Protein AF-R0E929-F1 (afdb_monomer)

Nearest PDB structures (foldseek):
  8bqe-assembly1_B  TM=8.540E-01  e=5.417E-11  Caulobacter vibrioides NA1000
  2z8z-assembly1_A  TM=3.387E-01  e=9.063E-05  Pseudomonas sp. MIS38
  2zj7-assembly1_A  TM=3.444E-01  e=6.397E-04  Pseudomonas sp. MIS38
  2zj6-assembly1_A  TM=3.268E-01  e=3.039E-04  Pseudomonas sp. MIS38
  6z7p-assembly1_A  TM=4.913E-01  e=5.196E-01  Caulobacter vibrioides CB15

pLDDT: mean 85.9, std 14.16, range [27.38, 98.88]

Radius of gyration: 40.06 Å; Cα contacts (8 Å, |Δi|>4): 1650; chains: 1; bounding box: 88×54×101 Å

Secondary structure (DSSP, 8-state):
--EEE--BS--EEEEESS--EEEEEBSS-EEEEEES--EEEEE-TT---TTGGG---EEEEEESS-EEE--SSS-EEEEEESS-EEEE-TT-EEEEEES--EEEE-TT--S-EEEEEES--EEEE-SSS-EEEEEES--EEEE-----GGG--EEESS--TTTT-EEE----SSS-EEEEEE---TT--S-TT-BS-SS----TTSEEEEEEEETTEEEEEEESSS-SB--TTSEEEEEET-----GGGB-TTSSS---TTEEE--SS--EEE--SS-EEE--SSS-EEE--SS--EEEEEES--EEE--BS--EEEEEES--EEE--BS--EEE-SS-GGGEEEEE-TTS-EEEEESSSS--EEEEES--EEE-SS-EEEGGGS--HHHHHHIIIIISS-TTSGGGHHHHHHHHHHHTTT--HHHHHHHHHHHHTTTHHHHHHHHHHHHSSPPPHHHHHHHH-TTSS-TT-TTSHHHHTS-HHHHHHHHHHIIIIISTTHHHHHHHHTTS-HHHHHHHHHHHHHSSPPPHHHHHHHHTTTHHHHHHHHSS-TTSHHHHHHHHHHHHHHHHHHT-SHHHHHHHHHHHHHTTT---SS--TT-GGGS-----------

Sequence (617 aa):
MTQIHGGPGPDTINGGDDADELWGGGGSDIIHGGAGNDALYADQPGVASPGEENTVNFLYGEAGNDFLVGGAGKDTLDGGAGDDTISGGSGDTLLGGDGNDWLMLATGSVGAVVDGGAGNDRIDMVAGANRYVGGAGADRFMLLSGGPLAQGIATIADFKGAEGDRLSFGSSSSTPQFFRGAVDNPNFSLKIGDVFSSSRDYGGDVRQVWTWASDNSLYVIVDTDGSRTLSDGDIVVKLEGVSAVTATDFADGTFSTTSFTTKIGTDGADNYVGSNSASYYGLAGDDLIHASDGGDRVHGGPGNDKIWGGGYDDDIYGGDGDDWIDGGGGQNTAHYFGNLANYIVTRNADGSLRVQDLKGTDGVDTLLNVQRLQFADQYVAVSYVQQPVTETAFKAILRASSEAPSQLATVMAISDAVTQGNLQIYINQQIVKAAGATTSVASLAYEFFTGKVPSEAGVDYLVSPTGPNANNLNSAYYQSFNLENRYINFAVNLGKFGEGKDAFAAKYGAMSLFDATREAYKAIFGAAPTDPKIHALIDTRADYFAVYGGDGASGIGTKAAMVGWLLAEAQKADLGVMVRSNDAWLTDLSDGSAPFAINILDPAKGYYKADFIYGGP

InterPro domains:
  IPR001343 RTX calcium-binding nonapeptide repeat [PF00353] (5-39)
  IPR001343 RTX calcium-binding nonapeptide repeat [PF00353] (60-92)
  IPR001343 RTX calcium-binding nonapeptide repeat [PF00353] (114-140)
  IPR001343 RTX calcium-binding nonapeptide repeat [PF00353] (299-333)
  IPR011049 Serralysin-like metalloprotease, C-terminal [G3DSA:2.150.10.10] (2-45)
  IPR011049 Serralysin-like metalloprotease, C-terminal [G3DSA:2.150.10.10] (46-114)
  IPR011049 Serralysin-like metalloprotease, C-terminal [G3DSA:2.150.10.10] (191-434)
  IPR011049 Serralysin-like metalloprotease, C-terminal [SSF51120] (3-109)
  IPR011049 Serralysin-like metalloprotease, C-terminal [SSF51120] (51-231)
  IPR011049 Serralysin-like metalloprotease, C-terminal [SSF51120] (246-360)
  IPR018511 Hemolysin-type calcium-binding conserved site [PS00330] (66-84)
  IPR050557 RTX toxin and mannuronan C5-epimerase [PTHR38340] (3-102)

Foldseek 3Di:
DEEEEAEAEEEEEEQEQEAYEYELDAYAYEYEDYHYAYEEEPHDPPDPDPPRQAHEYEAELAHEAYEYEQPHHAYEHANHAEAYEYEYAANHEAHQHHYAYEYEYDEPHENYEYANHAEAYEYADYAAHYEYEDHAAQYEYEYAWFAACVRPGYEYEHQDCPRRYAYAHDPPDPQFEDEDEAQPDPPDDPDFFAARHPAWADAQSHWYWHWYDDDQKIKTKTPNRRPSTDHRGIHIYIYHNDPGDDPSRHDPPSGPPPDPAEAEADQEEEEEAEDEAHEYANAHYAYEEHYEQYAHEYANIHYAYEYELYHEEYEYEDIFDAYEYENHYYAYEYEEEADPVQWDWAADPVRWIWIAGNPGRNGIYTYHPHQWYHYNVDIDGPLLHDDPLLQLLCCLQQVDGCPDPVNVVLSVQLSVCVVVVDHQPVNLVSSLLVSLQAQLLQQLLCCLLVVFGAASLSSLQARHCPRPHCCHSPHPVNPVPDSLRSLLLSLLCCCCPHPRPVVLCVPQVPPALLVLLQVLCCQFFVDGDDSVVSCVLPVVCLVVLCVQLVQGSNDRSSSSSSSSNSSSVCSVVVHGQSSQLVSQQSSVSSNPPHGGGHRSCPVVSVSGDRGDDPDDD

Organism: NCBI:txid1292034

Solvent-accessible surface area (backbone atoms only — not comparable to full-atom values): 30489 Å² total; per-residue (Å²): 104,51,80,45,73,47,52,82,45,67,36,81,48,74,58,40,73,44,35,23,38,40,33,29,33,43,59,40,24,38,39,36,29,33,34,31,48,22,39,41,24,40,36,58,84,94,55,88,62,91,81,38,72,79,23,48,30,40,40,33,30,43,35,32,46,20,36,40,36,43,55,61,24,45,22,38,40,35,31,34,35,36,50,22,38,40,42,36,33,39,44,16,37,41,37,30,31,41,29,49,20,40,40,37,50,44,87,76,28,39,54,21,39,38,35,32,33,38,34,48,22,38,35,43,49,46,32,12,37,25,42,36,34,51,69,45,46,40,22,37,44,34,39,68,54,34,35,51,62,90,54,32,55,19,31,35,61,64,76,41,52,90,62,46,20,21,40,34,52,65,62,88,53,98,50,45,37,43,82,68,48,66,55,69,26,89,81,54,74,92,43,81,68,34,46,44,50,81,75,68,74,80,56,62,69,32,29,44,31,34,30,49,76,56,94,68,20,26,32,44,34,32,40,69,79,31,74,60,40,45,50,48,65,21,33,54,38,38,32,40,76,33,88,78,84,56,82,78,34,37,36,90,67,43,44,68,80,79,57,101,39,58,48,74,52,44,78,45,64,40,80,47,78,52,91,49,55,30,39,38,36,32,48,23,35,50,24,38,38,34,46,18,80,21,55,24,38,37,33,34,24,43,25,50,24,38,38,34,34,34,19,38,46,21,44,35,32,51,42,26,26,48,23,37,39,30,24,44,48,59,67,8,32,38,51,44,86,54,45,60,91,44,48,48,78,46,72,46,96,90,68,31,37,34,42,30,50,74,76,75,54,42,33,50,26,39,39,33,56,51,43,31,40,37,31,65,76,51,75,44,57,48,86,72,71,77,63,86,73,53,45,50,23,29,38,53,50,57,42,36,58,64,82,39,80,93,32,49,70,54,54,50,60,36,52,68,42,47,77,71,76,46,65,70,72,49,45,43,50,44,54,48,57,60,17,54,68,30,43,46,41,54,33,54,41,30,31,72,36,64,58,19,29,48,40,65,73,48,46,38,37,47,26,12,67,89,32,93,32,80,76,8,43,64,16,77,74,39,70,81,47,53,62,47,57,49,21,19,53,51,22,24,45,32,32,55,74,37,91,11,19,66,62,37,42,72,70,45,47,88,40,52,63,69,57,39,48,41,54,47,42,22,65,40,43,65,51,73,69,53,69,70,57,52,48,75,66,38,72,92,35,46,68,60,23,16,63,75,22,71,53,43,74,70,22,59,18,13,52,20,18,48,47,12,39,52,53,30,53,26,56,76,66,74,39,21,26,48,45,47,8,47,49,46,43,44,49,48,20,30,81,63,72,50,84,59,58,42,41,45,76,40,65,94,68,72,24,45,32,88,55,85,79,77,88,72,136

Mean predicted aligned error: 16.9 Å

Structure (mmCIF, N/CA/C/O backbone):
data_AF-R0E929-F1
#
_entry.id   AF-R0E929-F1
#
loop_
_atom_site.group_PDB
_atom_site.id
_atom_site.type_symbol
_atom_site.label_atom_id
_atom_site.label_alt_id
_atom_site.label_comp_id
_atom_site.label_asym_id
_atom_site.label_entity_id
_atom_site.label_seq_id
_atom_site.pdbx_PDB_ins_code
_atom_site.Cartn_x
_atom_site.Cartn_y
_atom_site.Cartn_z
_atom_site.occupancy
_atom_site.B_iso_or_equiv
_atom_site.auth_seq_id
_atom_site.auth_comp_id
_atom_site.auth_asym_id
_atom_site.auth_atom_id
_atom_site.pdbx_PDB_model_num
ATOM 1 N N . MET A 1 1 ? -47.518 -0.509 26.462 1.00 69.88 1 MET A N 1
ATOM 2 C CA . MET A 1 1 ? -47.247 0.274 25.240 1.00 69.88 1 MET A CA 1
ATOM 3 C C . MET A 1 1 ? -48.122 1.490 25.209 1.00 69.88 1 MET A C 1
ATOM 5 O O . MET A 1 1 ? -49.152 1.544 24.533 1.00 69.88 1 MET A O 1
ATOM 9 N N . THR A 1 2 ? -47.661 2.453 25.985 1.00 87.75 2 THR A N 1
ATOM 10 C CA . THR A 1 2 ? -48.101 3.834 26.010 1.00 87.75 2 THR A CA 1
ATOM 11 C C . THR A 1 2 ? -47.053 4.659 25.270 1.00 87.75 2 THR A C 1
ATOM 13 O O . THR A 1 2 ? -45.859 4.429 25.416 1.00 87.75 2 THR A O 1
ATOM 16 N N . GLN A 1 3 ? -47.500 5.604 24.446 1.00 92.44 3 GLN A N 1
ATOM 17 C CA . GLN A 1 3 ? -46.631 6.623 23.858 1.00 92.44 3 GLN A CA 1
ATOM 18 C C . GLN A 1 3 ? -46.877 7.936 24.594 1.00 92.44 3 GLN A C 1
ATOM 20 O O . GLN A 1 3 ? -48.024 8.397 24.651 1.00 92.44 3 GLN A O 1
ATOM 25 N N . ILE A 1 4 ? -45.823 8.529 25.151 1.00 93.25 4 ILE A N 1
ATOM 26 C CA . ILE A 1 4 ? -45.890 9.804 25.869 1.00 93.25 4 ILE A CA 1
ATOM 27 C C . ILE A 1 4 ? -44.890 10.772 25.246 1.00 93.25 4 ILE A C 1
ATOM 29 O O . ILE A 1 4 ? -43.717 10.456 25.080 1.00 93.25 4 ILE A O 1
ATOM 33 N N . HIS A 1 5 ? -45.367 11.969 24.909 1.00 92.56 5 HIS A N 1
ATOM 34 C CA . HIS A 1 5 ? -44.532 13.046 24.394 1.00 92.56 5 HIS A CA 1
ATOM 35 C C . HIS A 1 5 ? -44.637 14.260 25.308 1.00 92.56 5 HIS A C 1
ATOM 37 O O . HIS A 1 5 ? -45.745 14.751 25.557 1.00 92.56 5 HIS A O 1
ATOM 43 N N . GLY A 1 6 ? -43.489 14.746 25.759 1.00 89.25 6 GLY A N 1
ATOM 44 C CA . GLY A 1 6 ? -43.329 16.077 26.305 1.00 89.25 6 GLY A CA 1
ATOM 45 C C . GLY A 1 6 ? -43.450 17.147 25.222 1.00 89.25 6 GLY A C 1
ATOM 46 O O . GLY A 1 6 ? -43.673 16.885 24.030 1.00 89.25 6 GLY A O 1
ATOM 47 N N . GLY A 1 7 ? -43.431 18.386 25.682 1.00 86.19 7 GLY A N 1
ATOM 48 C CA . GLY A 1 7 ? -43.573 19.577 24.873 1.00 86.19 7 GLY A CA 1
ATOM 49 C C . GLY A 1 7 ? -42.250 20.330 24.745 1.00 86.19 7 GLY A C 1
ATOM 50 O O . GLY A 1 7 ? -41.172 19.766 24.854 1.00 86.19 7 GLY A O 1
ATOM 51 N N . PRO A 1 8 ? -42.317 21.629 24.427 1.00 87.00 8 PRO A N 1
ATOM 52 C CA . PRO A 1 8 ? -41.181 22.516 24.610 1.00 87.00 8 PRO A CA 1
ATOM 53 C C . PRO A 1 8 ? -41.028 22.917 26.088 1.00 87.00 8 PRO A C 1
ATOM 55 O O . PRO A 1 8 ? -42.005 23.299 26.738 1.00 87.00 8 PRO A O 1
ATOM 58 N N . GLY A 1 9 ? -39.784 23.011 26.544 1.00 88.88 9 GLY A N 1
ATOM 59 C CA . GLY A 1 9 ? -39.395 23.334 27.914 1.00 88.88 9 GLY A CA 1
ATOM 60 C C . GLY A 1 9 ? -39.135 22.086 28.771 1.00 88.88 9 GLY A C 1
ATOM 61 O O . GLY A 1 9 ? -39.343 20.985 28.301 1.00 88.88 9 GLY A O 1
ATOM 62 N N . PRO A 1 10 ? -38.679 22.261 30.026 1.00 94.00 10 PRO A N 1
ATOM 63 C CA . PRO A 1 10 ? -38.409 21.149 30.940 1.00 94.00 10 PRO A CA 1
ATOM 64 C C . PRO A 1 10 ? -39.670 20.359 31.304 1.00 94.00 10 PRO A C 1
ATOM 66 O O . PRO A 1 10 ? -40.588 20.918 31.918 1.00 94.00 10 PRO A O 1
ATOM 69 N N . ASP A 1 11 ? -39.669 19.066 31.013 1.00 95.69 11 ASP A N 1
ATOM 70 C CA . ASP A 1 11 ? -40.749 18.134 31.306 1.00 95.69 11 ASP A CA 1
ATOM 71 C C . ASP A 1 11 ? -40.348 17.064 32.337 1.00 95.69 11 ASP A C 1
ATOM 73 O O . ASP A 1 11 ? -39.179 16.791 32.612 1.00 95.69 11 ASP A O 1
ATOM 77 N N . THR A 1 12 ? -41.353 16.463 32.979 1.00 97.56 12 THR A N 1
ATOM 78 C CA . THR A 1 12 ? -41.179 15.277 33.830 1.00 97.56 12 THR A CA 1
ATOM 79 C C . THR A 1 12 ? -42.168 14.211 33.390 1.00 97.56 12 THR A C 1
ATOM 81 O O . THR A 1 12 ? -43.382 14.411 33.489 1.00 97.56 12 THR A O 1
ATOM 84 N N . ILE A 1 13 ? -41.647 13.089 32.905 1.00 97.25 13 ILE A N 1
ATOM 85 C CA . ILE A 1 13 ? -42.401 12.007 32.274 1.00 97.25 13 ILE A CA 1
ATOM 86 C C . ILE A 1 13 ? -42.198 10.720 33.082 1.00 97.25 13 ILE A C 1
ATOM 88 O O . ILE A 1 13 ? -41.102 10.455 33.568 1.00 97.25 13 ILE A O 1
ATOM 92 N N . ASN A 1 14 ? -43.264 9.935 33.246 1.00 97.12 14 ASN A N 1
ATOM 93 C CA . ASN A 1 14 ? -43.234 8.622 33.890 1.00 97.12 14 ASN A CA 1
ATOM 94 C C . ASN A 1 14 ? -44.075 7.642 33.051 1.00 97.12 14 ASN A C 1
ATOM 96 O O . ASN A 1 14 ? -45.239 7.959 32.779 1.00 97.12 14 ASN A O 1
ATOM 100 N N . GLY A 1 15 ? -43.477 6.529 32.616 1.00 95.75 15 GLY A N 1
ATOM 101 C CA . GLY A 1 15 ? -44.118 5.484 31.808 1.00 95.75 15 GLY A CA 1
ATOM 102 C C . GLY A 1 15 ? -45.042 4.597 32.639 1.00 95.75 15 GLY A C 1
ATOM 103 O O . GLY A 1 15 ? -46.253 4.558 32.407 1.00 95.75 15 GLY A O 1
ATOM 104 N N . GLY A 1 16 ? -44.514 4.012 33.713 1.00 95.94 16 GLY A N 1
ATOM 105 C CA . GLY A 1 16 ? -45.277 3.186 34.645 1.00 95.94 16 GLY A CA 1
ATOM 106 C C . GLY A 1 16 ? -44.776 1.748 34.644 1.00 95.94 16 GLY A C 1
ATOM 107 O O . GLY A 1 16 ? -43.584 1.536 34.766 1.00 95.94 16 GLY A O 1
ATOM 108 N N . ASP A 1 17 ? -45.678 0.762 34.597 1.00 95.62 17 ASP A N 1
ATOM 109 C CA . ASP A 1 17 ? -45.311 -0.668 34.673 1.00 95.62 17 ASP A CA 1
ATOM 110 C C . ASP A 1 17 ? -45.341 -1.391 33.304 1.00 95.62 17 ASP A C 1
ATOM 112 O O . ASP A 1 17 ? -45.130 -2.607 33.231 1.00 95.62 17 ASP A O 1
ATOM 116 N N . ASP A 1 18 ? -45.716 -0.688 32.234 1.00 95.88 18 ASP A N 1
ATOM 117 C CA . ASP A 1 18 ? -45.863 -1.251 30.894 1.00 95.88 18 ASP A CA 1
ATOM 118 C C . ASP A 1 18 ? -44.657 -0.868 30.027 1.00 95.88 18 ASP A C 1
ATOM 120 O O . ASP A 1 18 ? -44.130 0.216 30.165 1.00 95.88 18 ASP A O 1
ATOM 124 N N . ALA A 1 19 ? -44.311 -1.697 29.036 1.00 97.62 19 ALA A N 1
ATOM 125 C CA . ALA A 1 19 ? -43.325 -1.324 28.014 1.00 97.62 19 ALA A CA 1
ATOM 126 C C . ALA A 1 19 ? -43.791 -0.092 27.216 1.00 97.62 19 ALA A C 1
ATOM 128 O O . ALA A 1 19 ? -44.767 -0.213 26.461 1.00 97.62 19 ALA A O 1
ATOM 129 N N . ASP A 1 20 ? -43.115 1.040 27.351 1.00 97.69 20 ASP A N 1
ATOM 130 C CA . ASP A 1 20 ? -43.532 2.369 26.914 1.00 97.69 20 ASP A CA 1
ATOM 131 C C . ASP A 1 20 ? -42.527 3.049 25.974 1.00 97.69 20 ASP A C 1
ATOM 133 O O . ASP A 1 20 ? -41.398 2.616 25.774 1.00 97.69 20 ASP A O 1
ATOM 137 N N . GLU A 1 21 ? -42.970 4.121 25.324 1.00 97.25 21 GLU A N 1
ATOM 138 C CA . GLU A 1 21 ? -42.141 4.941 24.443 1.00 97.25 21 GLU A CA 1
ATOM 139 C C . GLU A 1 21 ? -42.304 6.412 24.843 1.00 97.25 21 GLU A C 1
ATOM 141 O O . GLU A 1 21 ? -43.391 6.994 24.722 1.00 97.25 21 GLU A O 1
ATOM 146 N N . LEU A 1 22 ? -41.228 7.001 25.358 1.00 97.00 22 LEU A N 1
ATOM 147 C CA . LEU A 1 22 ? -41.219 8.273 26.071 1.00 97.00 22 LEU A CA 1
ATOM 148 C C . LEU A 1 22 ? -40.290 9.270 25.375 1.00 97.00 22 LEU A C 1
ATOM 150 O O . LEU A 1 22 ? -39.124 8.981 25.115 1.00 97.00 22 LEU A O 1
ATOM 154 N N . TRP A 1 23 ? -40.808 10.465 25.107 1.00 95.25 23 TRP A N 1
ATOM 155 C CA . TRP A 1 23 ? -40.099 11.530 24.400 1.00 95.25 23 TRP A CA 1
ATOM 156 C C . TRP A 1 23 ? -40.076 12.797 25.250 1.00 95.25 23 TRP A C 1
ATOM 158 O O . TRP A 1 23 ? -41.152 13.331 25.505 1.00 95.25 23 TRP A O 1
ATOM 168 N N . GLY A 1 24 ? -38.903 13.290 25.649 1.00 93.19 24 GLY A N 1
ATOM 169 C CA . GLY A 1 24 ? -38.747 14.522 26.436 1.00 93.19 24 GLY A CA 1
ATOM 170 C C . GLY A 1 24 ? -39.216 15.752 25.667 1.00 93.19 24 GLY A C 1
ATOM 171 O O . GLY A 1 24 ? -40.139 16.437 26.093 1.00 93.19 24 GLY A O 1
ATOM 172 N N . GLY A 1 25 ? -38.722 15.920 24.441 1.00 90.31 25 GLY A N 1
ATOM 173 C CA . GLY A 1 25 ? -39.155 16.993 23.555 1.00 90.31 25 GLY A CA 1
ATOM 174 C C . GLY A 1 25 ? -38.010 17.945 23.276 1.00 90.31 25 GLY A C 1
ATOM 175 O O . GLY A 1 25 ? -37.114 17.587 22.524 1.00 90.31 25 GLY A O 1
ATOM 176 N N . GLY A 1 26 ? -38.091 19.178 23.762 1.00 88.94 26 GLY A N 1
ATOM 177 C CA . GLY A 1 26 ? -36.943 20.084 23.751 1.00 88.94 26 GLY A CA 1
ATOM 178 C C . GLY A 1 26 ? -36.902 20.832 25.065 1.00 88.94 26 GLY A C 1
ATOM 179 O O . GLY A 1 26 ? -37.949 21.273 25.530 1.00 88.94 26 GLY A O 1
ATOM 180 N N . GLY A 1 27 ? -35.730 21.031 25.651 1.00 90.94 27 GLY A N 1
ATOM 181 C CA . GLY A 1 27 ? -35.617 21.418 27.051 1.00 90.94 27 GLY A CA 1
ATOM 182 C C . GLY A 1 27 ? -34.746 20.448 27.837 1.00 90.94 27 GLY A C 1
ATOM 183 O O . GLY A 1 27 ? -33.956 19.705 27.281 1.00 90.94 27 GLY A O 1
ATOM 184 N N . SER A 1 28 ? -34.797 20.558 29.161 1.00 94.94 28 SER A N 1
ATOM 185 C CA . SER A 1 28 ? -34.020 19.716 30.075 1.00 94.94 28 SER A CA 1
ATOM 186 C C . SER A 1 28 ? -34.994 18.875 30.871 1.00 94.94 28 SER A C 1
ATOM 188 O O . SER A 1 28 ? -35.644 19.391 31.782 1.00 94.94 28 SER A O 1
ATOM 190 N N . ASP A 1 29 ? -35.113 17.618 30.485 1.00 96.25 29 ASP A N 1
ATOM 191 C CA . ASP A 1 29 ? -36.215 16.750 30.858 1.00 96.25 29 ASP A CA 1
ATOM 192 C C . ASP A 1 29 ? -35.795 15.706 31.891 1.00 96.25 29 ASP A C 1
ATOM 194 O O . ASP A 1 29 ? -34.622 15.362 32.039 1.00 96.25 29 ASP A O 1
ATOM 198 N N . ILE A 1 30 ? -36.778 15.200 32.633 1.00 98.25 30 ILE A N 1
ATOM 199 C CA . ILE A 1 30 ? -36.630 14.050 33.526 1.00 98.25 30 ILE A CA 1
ATOM 200 C C . ILE A 1 30 ? -37.599 12.973 33.049 1.00 98.25 30 ILE A C 1
ATOM 202 O O . ILE A 1 30 ? -38.813 13.174 33.079 1.00 98.25 30 ILE A O 1
ATOM 206 N N . ILE A 1 31 ? -37.082 11.828 32.623 1.00 98.38 31 ILE A N 1
ATOM 207 C CA . ILE A 1 31 ? -37.871 10.740 32.049 1.00 98.38 31 ILE A CA 1
ATOM 208 C C . ILE A 1 31 ? -37.621 9.475 32.866 1.00 98.38 31 ILE A C 1
ATOM 210 O O . ILE A 1 31 ? -36.481 9.046 33.000 1.00 98.38 31 ILE A O 1
ATOM 214 N N . HIS A 1 32 ? -38.692 8.892 33.399 1.00 98.56 32 HIS A N 1
ATOM 215 C CA . HIS A 1 32 ? -38.688 7.599 34.081 1.00 98.56 32 HIS A CA 1
ATOM 216 C C . HIS A 1 32 ? -39.464 6.584 33.236 1.00 98.56 32 HIS A C 1
ATOM 218 O O . HIS A 1 32 ? -40.648 6.816 32.979 1.00 98.56 32 HIS A O 1
ATOM 224 N N . GLY A 1 33 ? -38.821 5.493 32.821 1.00 97.88 33 GLY A N 1
ATOM 225 C CA . GLY A 1 33 ? -39.459 4.349 32.166 1.00 97.88 33 GLY A CA 1
ATOM 226 C C . GLY A 1 33 ? -40.381 3.638 33.145 1.00 97.88 33 GLY A C 1
ATOM 227 O O . GLY A 1 33 ? -41.606 3.772 33.071 1.00 97.88 33 GLY A O 1
ATOM 228 N N . GLY A 1 34 ? -39.772 3.077 34.188 1.00 97.94 34 GLY A N 1
ATOM 229 C CA . GLY A 1 34 ? -40.464 2.368 35.251 1.00 97.94 34 GLY A CA 1
ATOM 230 C C . GLY A 1 34 ? -40.218 0.871 35.126 1.00 97.94 34 GLY A C 1
ATOM 231 O O . GLY A 1 34 ? -39.086 0.447 34.945 1.00 97.94 34 GLY A O 1
ATOM 232 N N . ALA A 1 35 ? -41.245 0.044 35.300 1.00 97.00 35 ALA A N 1
ATOM 233 C CA . ALA A 1 35 ? -41.121 -1.368 34.957 1.00 97.00 35 ALA A CA 1
ATOM 234 C C . ALA A 1 35 ? -41.551 -1.591 33.503 1.00 97.00 35 ALA A C 1
ATOM 236 O O . ALA A 1 35 ? -42.541 -1.022 33.064 1.00 97.00 35 ALA A O 1
ATOM 237 N N . GLY A 1 36 ? -40.900 -2.514 32.802 1.00 97.50 36 GLY A N 1
ATOM 238 C CA . GLY A 1 36 ? -41.188 -2.774 31.393 1.00 97.50 36 GLY A CA 1
ATOM 239 C C . GLY A 1 36 ? -39.950 -2.550 30.540 1.00 97.50 36 GLY A C 1
ATOM 240 O O . GLY A 1 36 ? -38.925 -2.143 31.040 1.00 97.50 36 GLY A O 1
ATOM 241 N N . ASN A 1 37 ? -40.030 -2.905 29.259 1.00 98.38 37 ASN A N 1
ATOM 242 C CA . ASN A 1 37 ? -38.942 -2.638 28.321 1.00 98.38 37 ASN A CA 1
ATOM 243 C C . ASN A 1 37 ? -39.290 -1.361 27.562 1.00 98.38 37 ASN A C 1
ATOM 245 O O . ASN A 1 37 ? -40.129 -1.401 26.650 1.00 98.38 37 ASN A O 1
ATOM 249 N N . ASP A 1 38 ? -38.666 -0.264 27.943 1.00 98.56 38 ASP A N 1
ATOM 250 C CA . ASP A 1 38 ? -39.038 1.080 27.552 1.00 98.56 38 ASP A CA 1
ATOM 251 C C . ASP A 1 38 ? -38.078 1.663 26.515 1.00 98.56 38 ASP A C 1
ATOM 253 O O . ASP A 1 38 ? -36.925 1.263 26.371 1.00 98.56 38 ASP A O 1
ATOM 257 N N . ALA A 1 39 ? -38.563 2.635 25.749 1.00 98.00 39 ALA A N 1
ATOM 258 C CA . ALA A 1 39 ? -37.751 3.416 24.828 1.00 98.00 39 ALA A CA 1
ATOM 259 C C . ALA A 1 39 ? -37.817 4.893 25.223 1.00 98.00 39 ALA A C 1
ATOM 261 O O . ALA A 1 39 ? -38.849 5.544 25.054 1.00 98.00 39 ALA A O 1
ATOM 262 N N . LEU A 1 40 ? -36.719 5.416 25.761 1.00 98.12 40 LEU A N 1
ATOM 263 C CA . LEU A 1 40 ? -36.591 6.766 26.290 1.00 98.12 40 LEU A CA 1
ATOM 264 C C . LEU A 1 40 ? -35.717 7.611 25.369 1.00 98.12 40 LEU A C 1
ATOM 266 O O . LEU A 1 40 ? -34.567 7.284 25.073 1.00 98.12 40 LEU A O 1
ATOM 270 N N . TYR A 1 41 ? -36.250 8.755 24.973 1.00 96.06 41 TYR A N 1
ATOM 271 C CA . TYR A 1 41 ? -35.561 9.711 24.126 1.00 96.06 41 TYR A CA 1
ATOM 272 C C . TYR A 1 41 ? -35.651 11.088 24.764 1.00 96.06 41 TYR A C 1
ATOM 274 O O . TYR A 1 41 ? -36.753 11.601 24.958 1.00 96.06 41 TYR A O 1
ATOM 282 N N . ALA A 1 42 ? -34.506 11.698 25.066 1.00 93.19 42 ALA A N 1
ATOM 283 C CA . ALA A 1 42 ? -34.465 13.079 25.538 1.00 93.19 42 ALA A CA 1
ATOM 284 C C . ALA A 1 42 ? -35.080 14.024 24.491 1.00 93.19 42 ALA A C 1
ATOM 286 O O . ALA A 1 42 ? -36.014 14.764 24.777 1.00 93.19 42 ALA A O 1
ATOM 287 N N . ASP A 1 43 ? -34.650 13.875 23.234 1.00 84.62 43 ASP A N 1
ATOM 288 C CA . ASP A 1 43 ? -35.064 14.722 22.117 1.00 84.62 43 ASP A CA 1
ATOM 289 C C . ASP A 1 43 ? -35.800 13.937 21.018 1.00 84.62 43 ASP A C 1
ATOM 291 O O . ASP A 1 43 ? -35.717 12.711 20.905 1.00 84.62 43 ASP A O 1
ATOM 295 N N . GLN A 1 44 ? -36.481 14.652 20.116 1.00 73.81 44 GLN A N 1
ATOM 296 C CA . GLN A 1 44 ? -37.062 14.030 18.921 1.00 73.81 44 GLN A CA 1
ATOM 297 C C . GLN A 1 44 ? -35.974 13.528 17.945 1.00 73.81 44 GLN A C 1
ATOM 299 O O . GLN A 1 44 ? -35.082 14.292 17.564 1.00 73.81 44 GLN A O 1
ATOM 304 N N . PRO A 1 45 ? -36.056 12.292 17.410 1.00 64.12 45 PRO A N 1
ATOM 305 C CA . PRO A 1 45 ? -35.026 11.732 16.549 1.00 64.12 45 PRO A CA 1
ATOM 306 C C . PRO A 1 45 ? -35.059 12.426 15.200 1.00 64.12 45 PRO A C 1
ATOM 308 O O . PRO A 1 45 ? -36.117 12.621 14.598 1.00 64.12 45 PRO A O 1
ATOM 311 N N . GLY A 1 46 ? -33.879 12.730 14.667 1.00 57.12 46 GLY A N 1
ATOM 312 C CA . GLY A 1 46 ? -33.751 13.266 13.313 1.00 57.12 46 GLY A CA 1
ATOM 313 C C . GLY A 1 46 ? -34.245 14.705 13.154 1.00 57.12 46 GLY A C 1
ATOM 314 O O . GLY A 1 46 ? -34.238 15.223 12.035 1.00 57.12 46 GLY A O 1
ATOM 315 N N . VAL A 1 47 ? -34.623 15.373 14.245 1.00 55.94 47 VAL A N 1
ATOM 316 C CA . VAL A 1 47 ? -34.856 16.813 14.270 1.00 55.94 47 VAL A CA 1
ATOM 317 C C . VAL A 1 47 ? -33.602 17.434 14.868 1.00 55.94 47 VAL A C 1
ATOM 319 O O . VAL A 1 47 ? -33.381 17.380 16.069 1.00 55.94 47 VAL A O 1
ATOM 322 N N . ALA A 1 48 ? -32.726 17.978 14.021 1.00 56.03 48 ALA A N 1
ATOM 323 C CA . ALA A 1 48 ? -31.659 18.829 14.530 1.00 56.03 48 ALA A CA 1
ATOM 324 C C . ALA A 1 48 ? -32.337 20.034 15.187 1.00 56.03 48 ALA A C 1
ATOM 326 O O . ALA A 1 48 ? -32.910 20.867 14.479 1.00 56.03 48 ALA A O 1
ATOM 327 N N . SER A 1 49 ? -32.303 20.089 16.514 1.00 62.75 49 SER A N 1
ATOM 328 C CA . SER A 1 49 ? -32.833 21.189 17.314 1.00 62.75 49 SER A CA 1
ATOM 329 C C . SER A 1 49 ? -31.668 22.108 17.698 1.00 62.75 49 SER A C 1
ATOM 331 O O . SER A 1 49 ? -31.067 21.952 18.759 1.00 62.75 49 SER A O 1
ATOM 333 N N . PRO A 1 50 ? -31.246 23.037 16.813 1.00 62.75 50 PRO A N 1
ATOM 334 C CA . PRO A 1 50 ? -30.201 23.994 17.148 1.00 62.75 50 PRO A CA 1
ATOM 335 C C . PRO A 1 50 ? -30.614 24.795 18.385 1.00 62.75 50 PRO A C 1
ATOM 337 O O . PRO A 1 50 ? -31.633 25.485 18.367 1.00 62.75 50 PRO A O 1
ATOM 340 N N . GLY A 1 51 ? -29.799 24.718 19.436 1.00 69.62 51 GLY A N 1
ATOM 341 C CA . GLY A 1 51 ? -30.063 25.354 20.728 1.00 69.62 51 GLY A CA 1
ATOM 342 C C . GLY A 1 51 ? -30.088 24.392 21.914 1.00 69.62 51 GLY A C 1
ATOM 343 O O . GLY A 1 51 ? -29.895 24.861 23.034 1.00 69.62 51 GLY A O 1
ATOM 344 N N . GLU A 1 52 ? -30.222 23.084 21.676 1.00 80.44 52 GLU A N 1
ATOM 345 C CA . GLU A 1 52 ? -30.260 22.075 22.748 1.00 80.44 52 GLU A CA 1
ATOM 346 C C . GLU A 1 52 ? -28.854 21.683 23.258 1.00 80.44 52 GLU A C 1
ATOM 348 O O . GLU A 1 52 ? -28.708 20.957 24.217 1.00 80.44 52 GLU A O 1
ATOM 353 N N . GLU A 1 53 ? -27.763 22.240 22.720 1.00 83.25 53 GLU A N 1
ATOM 354 C CA . GLU A 1 53 ? -26.380 21.941 23.164 1.00 83.25 53 GLU A CA 1
ATOM 355 C C . GLU A 1 53 ? -26.097 22.248 24.656 1.00 83.25 53 GLU A C 1
ATOM 357 O O . GLU A 1 53 ? -25.040 21.890 25.175 1.00 83.25 53 GLU A O 1
ATOM 362 N N . ASN A 1 54 ? -26.998 22.972 25.332 1.00 87.31 54 ASN A N 1
ATOM 363 C CA . ASN A 1 54 ? -26.887 23.340 26.748 1.00 87.31 54 ASN A CA 1
ATOM 364 C C . ASN A 1 54 ? -27.953 22.679 27.634 1.00 87.31 54 ASN A C 1
ATOM 366 O O . ASN A 1 54 ? -28.097 23.084 28.792 1.00 87.31 54 ASN A O 1
ATOM 370 N N . THR A 1 55 ? -28.731 21.737 27.107 1.00 91.38 55 THR A N 1
ATOM 371 C CA . THR A 1 55 ? -29.689 20.978 27.908 1.00 91.38 55 THR A CA 1
ATOM 372 C C . THR A 1 55 ? -28.980 19.940 28.765 1.00 91.38 55 THR A C 1
ATOM 374 O O . THR A 1 55 ? -27.809 19.604 28.562 1.00 91.38 55 THR A O 1
ATOM 377 N N . VAL A 1 56 ? -29.692 19.517 29.805 1.00 95.62 56 VAL A N 1
ATOM 378 C CA . VAL A 1 56 ? -29.278 18.457 30.716 1.00 95.62 56 VAL A CA 1
ATOM 379 C C . VAL A 1 56 ? -30.506 17.603 30.982 1.00 95.62 56 VAL A C 1
ATOM 381 O O . VAL A 1 56 ? -31.384 18.009 31.746 1.00 95.62 56 VAL A O 1
ATOM 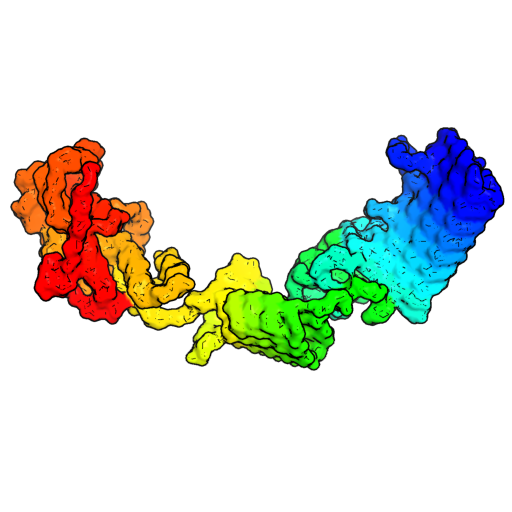384 N N . ASN A 1 57 ? -30.566 16.445 30.346 1.00 96.75 57 ASN A N 1
ATOM 385 C CA . ASN A 1 57 ? -31.645 15.486 30.502 1.00 96.75 57 ASN A CA 1
ATOM 386 C C . ASN A 1 57 ? -31.249 14.379 31.483 1.00 96.75 57 ASN A C 1
ATOM 388 O O . ASN A 1 57 ? -30.082 13.998 31.581 1.00 96.75 57 ASN A O 1
ATOM 392 N N . PHE A 1 58 ? -32.234 13.864 32.212 1.00 98.44 58 PHE A N 1
ATOM 393 C CA . PHE A 1 58 ? -32.097 12.720 33.108 1.00 98.44 58 PHE A CA 1
ATOM 394 C C . PHE A 1 58 ? -33.050 11.623 32.651 1.00 98.44 58 PHE A C 1
ATOM 396 O O . PHE A 1 58 ? -34.266 11.776 32.766 1.00 98.44 58 PHE A O 1
ATOM 403 N N . LEU A 1 59 ? -32.505 10.540 32.112 1.00 98.69 59 LEU A N 1
ATOM 404 C CA . LEU A 1 59 ? -33.263 9.388 31.635 1.00 98.69 59 LEU A CA 1
ATOM 405 C C . LEU A 1 59 ? -32.979 8.206 32.560 1.00 98.69 59 LEU A C 1
ATOM 407 O O . LEU A 1 59 ? -31.820 7.842 32.738 1.00 98.69 59 LEU A O 1
ATOM 411 N N . TYR A 1 60 ? -34.035 7.624 33.118 1.00 98.81 60 TYR A N 1
ATOM 412 C CA . TYR A 1 60 ? -33.994 6.460 33.998 1.00 98.81 60 TYR A CA 1
ATOM 413 C C . TYR A 1 60 ? -34.845 5.350 33.379 1.00 98.81 60 TYR A C 1
ATOM 415 O O . TYR A 1 60 ? -36.066 5.508 33.329 1.00 98.81 60 TYR A O 1
ATOM 423 N N . GLY A 1 61 ? -34.229 4.271 32.894 1.00 98.56 61 GLY A N 1
ATOM 424 C CA . GLY A 1 61 ? -34.950 3.081 32.418 1.00 98.56 61 GLY A CA 1
ATOM 425 C C . GLY A 1 61 ? -35.679 2.388 33.572 1.00 98.56 61 GLY A C 1
ATOM 426 O O . GLY A 1 61 ? -36.899 2.254 33.561 1.00 98.56 61 GLY A O 1
ATOM 427 N N . GLU A 1 62 ? -34.951 2.203 34.674 1.00 98.69 62 GLU A N 1
ATOM 428 C CA . GLU A 1 62 ? -35.376 1.551 35.913 1.00 98.69 62 GLU A CA 1
ATOM 429 C C . GLU A 1 62 ? -35.395 0.021 35.821 1.00 98.69 62 GLU A C 1
ATOM 431 O O . GLU A 1 62 ? -34.398 -0.581 36.197 1.00 98.69 62 GLU A O 1
ATOM 436 N N . ALA A 1 63 ? -36.495 -0.642 35.470 1.00 98.44 63 ALA A N 1
ATOM 437 C CA . ALA A 1 63 ? -36.566 -2.103 35.503 1.00 98.44 63 ALA A CA 1
ATOM 438 C C . ALA A 1 63 ? -37.078 -2.694 34.190 1.00 98.44 63 ALA A C 1
ATOM 440 O O . ALA A 1 63 ? -38.277 -2.700 33.933 1.00 98.44 63 ALA A O 1
ATOM 441 N N . GLY A 1 64 ? -36.210 -3.393 33.477 1.00 98.50 64 GLY A N 1
ATOM 442 C CA . GLY A 1 64 ? -36.489 -4.052 32.214 1.00 98.50 64 GLY A CA 1
ATOM 443 C C . GLY A 1 64 ? -35.327 -3.846 31.259 1.00 98.50 64 GLY A C 1
ATOM 444 O O . GLY A 1 64 ? -34.269 -3.402 31.662 1.00 98.50 64 GLY A O 1
ATOM 445 N N . ASN A 1 65 ? -35.498 -4.270 30.010 1.00 98.75 65 ASN A N 1
ATOM 446 C CA . ASN A 1 65 ? -34.460 -4.097 28.997 1.00 98.75 65 ASN A CA 1
ATOM 447 C C . ASN A 1 65 ? -34.810 -2.876 28.147 1.00 98.75 65 ASN A C 1
ATOM 449 O O . ASN A 1 65 ? -35.636 -2.984 27.227 1.00 98.75 65 ASN A O 1
ATOM 453 N N . ASP A 1 66 ? -34.183 -1.754 28.455 1.00 98.81 66 ASP A N 1
ATOM 454 C CA . ASP A 1 66 ? -34.554 -0.428 27.998 1.00 98.81 66 ASP A CA 1
ATOM 455 C C . ASP A 1 66 ? -33.643 0.090 26.881 1.00 98.81 66 ASP A C 1
ATOM 457 O O . ASP A 1 66 ? -32.527 -0.377 26.633 1.00 98.81 66 ASP A O 1
ATOM 461 N N . PHE A 1 67 ? -34.141 1.082 26.150 1.00 98.50 67 PHE A N 1
ATOM 462 C CA . PHE A 1 67 ? -33.415 1.785 25.102 1.00 98.50 67 PHE A CA 1
ATOM 463 C C . PHE A 1 67 ? -33.386 3.283 25.404 1.00 98.50 67 PHE A C 1
ATOM 465 O O . PHE A 1 67 ? -34.423 3.937 25.339 1.00 98.50 67 PHE A O 1
ATOM 472 N N . LEU A 1 68 ? -32.212 3.841 25.707 1.00 98.62 68 LEU A N 1
ATOM 473 C CA . LEU A 1 68 ? -32.057 5.240 26.120 1.00 98.62 68 LEU A CA 1
ATOM 474 C C . LEU A 1 68 ? -31.218 6.035 25.107 1.00 98.62 68 LEU A C 1
ATOM 476 O O . LEU A 1 68 ? -30.129 5.612 24.711 1.00 98.62 68 LEU A O 1
ATOM 480 N N . VAL A 1 69 ? -31.693 7.225 24.720 1.00 97.25 69 VAL A N 1
ATOM 481 C CA . VAL A 1 69 ? -30.977 8.153 23.825 1.00 97.25 69 VAL A CA 1
ATOM 482 C C . VAL A 1 69 ? -30.929 9.564 24.405 1.00 97.25 69 VAL A C 1
ATOM 484 O O . VAL A 1 69 ? -31.966 10.207 24.572 1.00 97.25 69 VAL A O 1
ATOM 487 N N . GLY A 1 70 ? -29.709 10.049 24.648 1.00 93.88 70 GLY A N 1
ATOM 488 C CA . GLY A 1 70 ? -29.445 11.303 25.366 1.00 93.88 70 GLY A CA 1
ATOM 489 C C . GLY A 1 70 ? -29.659 12.555 24.529 1.00 93.88 70 GLY A C 1
ATOM 490 O O . GLY A 1 70 ? -30.083 13.574 25.047 1.00 93.88 70 GLY A O 1
ATOM 491 N N . GLY A 1 71 ? -29.459 12.452 23.213 1.00 90.56 71 GLY A N 1
ATOM 492 C CA . GLY A 1 71 ? -29.609 13.593 22.317 1.00 90.56 71 GLY A CA 1
ATOM 493 C C . GLY A 1 71 ? -28.414 14.543 22.379 1.00 90.56 71 GLY A C 1
ATOM 494 O O . GLY A 1 71 ? -27.261 14.105 22.393 1.00 90.56 71 GLY A O 1
ATOM 495 N N . ALA A 1 72 ? -28.689 15.841 22.273 1.00 89.81 72 ALA A N 1
ATOM 496 C CA . ALA A 1 72 ? -27.682 16.877 22.460 1.00 89.81 72 ALA A CA 1
ATOM 497 C C . ALA A 1 72 ? -27.757 17.409 23.891 1.00 89.81 72 ALA A C 1
ATOM 499 O O . ALA A 1 72 ? -28.844 17.522 24.437 1.00 89.81 72 ALA A O 1
ATOM 500 N N . GLY A 1 73 ? -26.618 17.834 24.435 1.00 91.56 73 GLY A N 1
ATOM 501 C CA . GLY A 1 73 ? -26.560 18.330 25.803 1.00 91.56 73 GLY A CA 1
ATOM 502 C C . GLY A 1 73 ? -25.477 17.615 26.588 1.00 91.56 73 GLY A C 1
ATOM 503 O O . GLY A 1 73 ? -24.542 17.069 26.004 1.00 91.56 73 GLY A O 1
ATOM 504 N N . LYS A 1 74 ? -25.559 17.724 27.914 1.00 95.44 74 LYS A N 1
ATOM 505 C CA . LYS A 1 74 ? -24.777 16.906 28.845 1.00 95.44 74 LYS A CA 1
ATOM 506 C C . LYS A 1 74 ? -25.744 16.127 29.700 1.00 95.44 74 LYS A C 1
ATOM 508 O O . LYS A 1 74 ? -26.176 16.613 30.747 1.00 95.44 74 LYS A O 1
ATOM 513 N N . ASP A 1 75 ? -26.066 14.943 29.237 1.00 97.25 75 ASP A N 1
ATOM 514 C CA . ASP A 1 75 ? -27.179 14.168 29.747 1.00 97.25 75 ASP A CA 1
ATOM 515 C C . ASP A 1 75 ? -26.701 13.106 30.741 1.00 97.25 75 ASP A C 1
ATOM 517 O O . ASP A 1 75 ? -25.523 12.746 30.804 1.00 97.25 75 ASP A O 1
ATOM 521 N N . THR A 1 76 ? -27.614 12.637 31.585 1.00 98.62 76 THR A N 1
ATOM 522 C CA . THR A 1 76 ? -27.409 11.482 32.463 1.00 98.62 76 THR A CA 1
ATOM 523 C C . THR A 1 76 ? -28.409 10.409 32.075 1.00 98.62 76 THR A C 1
ATOM 525 O O . THR A 1 76 ? -29.616 10.632 32.158 1.00 98.62 76 THR A O 1
ATOM 528 N N . LEU A 1 77 ? -27.901 9.269 31.628 1.00 98.81 77 LEU A N 1
ATOM 529 C CA . LEU A 1 77 ? -28.684 8.120 31.201 1.00 98.81 77 LEU A CA 1
ATOM 530 C C . LEU A 1 77 ? -28.347 6.957 32.125 1.00 98.81 77 LEU A C 1
ATOM 532 O O . LEU A 1 77 ? -27.178 6.598 32.235 1.00 98.81 77 LEU A O 1
ATOM 536 N N . ASP A 1 78 ? -29.357 6.405 32.781 1.00 98.88 78 ASP A N 1
ATOM 537 C CA . ASP A 1 78 ? -29.247 5.308 33.740 1.00 98.88 78 ASP A CA 1
ATOM 538 C C . ASP A 1 78 ? -30.212 4.199 33.313 1.00 98.88 78 ASP A C 1
ATOM 540 O O . ASP A 1 78 ? -31.427 4.407 33.342 1.00 98.88 78 ASP A O 1
ATOM 544 N N . GLY A 1 79 ? -29.672 3.077 32.833 1.00 98.69 79 GLY A N 1
ATOM 545 C CA . GLY A 1 79 ? -30.453 1.929 32.368 1.00 98.69 79 GLY A CA 1
ATOM 546 C C . GLY A 1 79 ? -31.226 1.297 33.519 1.00 98.69 79 GLY A C 1
ATOM 547 O O . GLY A 1 79 ? -32.455 1.279 33.520 1.00 98.69 79 GLY A O 1
ATOM 548 N N . GLY A 1 80 ? -30.522 0.976 34.601 1.00 98.75 80 GLY A N 1
ATOM 549 C CA . GLY A 1 80 ? -31.121 0.452 35.817 1.00 98.75 80 GLY A CA 1
ATOM 550 C C . GLY A 1 80 ? -30.915 -1.050 35.912 1.00 98.75 80 GLY A C 1
ATOM 551 O O . GLY A 1 80 ? -29.806 -1.484 36.186 1.00 98.75 80 GLY A O 1
ATOM 552 N N . ALA A 1 81 ? -31.974 -1.847 35.836 1.00 98.62 81 ALA A N 1
ATOM 553 C CA . ALA A 1 81 ? -31.903 -3.296 35.955 1.00 98.62 81 ALA A CA 1
ATOM 554 C C . ALA A 1 81 ? -32.488 -3.983 34.723 1.00 98.62 81 ALA A C 1
ATOM 556 O O . ALA A 1 81 ? -33.690 -3.907 34.506 1.00 98.62 81 ALA A O 1
ATOM 557 N N . GLY A 1 82 ? -31.690 -4.803 34.052 1.00 98.69 82 GLY A N 1
ATOM 558 C CA . GLY A 1 82 ? -32.023 -5.507 32.818 1.00 98.69 82 GLY A CA 1
ATOM 559 C C . GLY A 1 82 ? -30.917 -5.303 31.789 1.00 98.69 82 GLY A C 1
ATOM 560 O O . GLY A 1 82 ? -29.933 -4.645 32.069 1.00 98.69 82 GLY A O 1
ATOM 561 N N . ASP A 1 83 ? -31.018 -5.952 30.628 1.00 98.81 83 ASP A N 1
ATOM 562 C CA . ASP A 1 83 ? -30.002 -5.784 29.577 1.00 98.81 83 ASP A CA 1
ATOM 563 C C . ASP A 1 83 ? -30.365 -4.563 28.708 1.00 98.81 83 ASP A C 1
ATOM 565 O O . ASP A 1 83 ? -31.211 -4.673 27.807 1.00 98.81 83 ASP A O 1
ATOM 569 N N . ASP A 1 84 ? -29.724 -3.425 28.960 1.00 98.88 84 ASP A N 1
ATOM 570 C CA . ASP A 1 84 ? -30.074 -2.121 28.399 1.00 98.88 84 ASP A CA 1
ATOM 571 C C . ASP A 1 84 ? -29.243 -1.743 27.167 1.00 98.88 84 ASP A C 1
ATOM 573 O O . ASP A 1 84 ? -28.159 -2.260 26.886 1.00 98.88 84 ASP A O 1
ATOM 577 N N . THR A 1 85 ? -29.755 -0.810 26.367 1.00 98.81 85 THR A N 1
ATOM 578 C CA . THR A 1 85 ? -29.024 -0.198 25.251 1.00 98.81 85 THR A CA 1
ATOM 579 C C . THR A 1 85 ? -29.028 1.316 25.390 1.00 98.81 85 THR A C 1
ATOM 581 O O . THR A 1 85 ? -30.069 1.960 25.282 1.00 98.81 85 THR A O 1
ATOM 584 N N . ILE A 1 86 ? -27.845 1.901 25.568 1.00 98.69 86 ILE A N 1
ATOM 585 C CA . ILE A 1 86 ? -27.686 3.312 25.927 1.00 98.69 86 ILE A CA 1
ATOM 586 C C . ILE A 1 86 ? -26.813 4.021 24.891 1.00 98.69 86 ILE A C 1
ATOM 588 O O . ILE A 1 86 ? -25.675 3.625 24.631 1.00 98.69 86 ILE A O 1
ATOM 592 N N . SER A 1 87 ? -27.337 5.098 24.304 1.00 97.69 87 SER A N 1
ATOM 593 C CA . SER A 1 87 ? -26.633 5.926 23.322 1.00 97.69 87 SER A CA 1
ATOM 594 C C . SER A 1 87 ? -26.537 7.378 23.784 1.00 97.69 87 SER A C 1
ATOM 596 O O . SER A 1 87 ? -27.549 8.073 23.888 1.00 97.69 87 SER A O 1
ATOM 598 N N . GLY A 1 88 ? -25.309 7.866 23.950 1.00 95.69 88 GLY A N 1
ATOM 599 C CA . GLY A 1 88 ? -25.029 9.245 24.358 1.00 95.69 88 GLY A CA 1
ATOM 600 C C . GLY A 1 88 ? -24.102 10.019 23.417 1.00 95.69 88 GLY A C 1
ATOM 601 O O . GLY A 1 88 ? -23.622 9.526 22.391 1.00 95.69 88 GLY A O 1
ATOM 602 N N . GLY A 1 89 ? -23.864 11.270 23.784 1.00 94.19 89 GLY A N 1
ATOM 603 C CA . GLY A 1 89 ? -23.072 12.275 23.096 1.00 94.19 89 GLY A CA 1
ATOM 604 C C . GLY A 1 89 ? -21.864 12.758 23.905 1.00 94.19 89 GLY A C 1
ATOM 605 O O . GLY A 1 89 ? -21.258 12.039 24.698 1.00 94.19 89 GLY A O 1
ATOM 606 N N . SER A 1 90 ? -21.440 13.993 23.634 1.00 93.94 90 SER A N 1
ATOM 607 C CA . SER A 1 90 ? -20.272 14.595 24.284 1.00 93.94 90 SER A CA 1
ATOM 608 C C . SER A 1 90 ? -20.603 15.082 25.685 1.00 93.94 90 SER A C 1
ATOM 610 O O . SER A 1 90 ? -21.453 15.943 25.850 1.00 93.94 90 SER A O 1
ATOM 612 N N . GLY A 1 91 ? -19.829 14.657 26.680 1.00 96.00 91 GLY A N 1
ATOM 613 C CA . GLY A 1 91 ? -20.005 15.123 28.055 1.00 96.00 91 GLY A CA 1
ATOM 614 C C . GLY A 1 91 ? -21.115 14.420 28.833 1.00 96.00 91 GLY A C 1
ATOM 615 O O . GLY A 1 91 ? -21.301 14.766 30.000 1.00 96.00 91 GLY A O 1
ATOM 616 N N . ASP A 1 92 ? -21.794 13.452 28.220 1.00 97.94 92 ASP A N 1
ATOM 617 C CA . ASP A 1 92 ? -22.835 12.657 28.866 1.00 97.94 92 ASP A CA 1
ATOM 618 C C . ASP A 1 92 ? -22.254 11.692 29.897 1.00 97.94 92 ASP A C 1
ATOM 620 O O . ASP A 1 92 ? -21.084 11.300 29.836 1.00 97.94 92 ASP A O 1
ATOM 624 N N . THR A 1 93 ? -23.101 11.299 30.843 1.00 98.75 93 THR A N 1
ATOM 625 C CA . THR A 1 93 ? -22.864 10.198 31.775 1.00 98.75 93 THR A CA 1
ATOM 626 C C . THR A 1 93 ? -23.816 9.059 31.436 1.00 98.75 93 THR A C 1
ATOM 628 O O . THR A 1 93 ? -25.027 9.237 31.523 1.00 98.75 93 THR A O 1
ATOM 631 N N . LEU A 1 94 ? -23.275 7.911 31.040 1.00 98.81 94 LEU A N 1
ATOM 632 C CA . LEU A 1 94 ? -24.037 6.705 30.728 1.00 98.81 94 LEU A CA 1
ATOM 633 C C . LEU A 1 94 ? -23.744 5.669 31.813 1.00 98.81 94 LEU A C 1
ATOM 635 O O . LEU A 1 94 ? -22.575 5.362 32.049 1.00 98.81 94 LEU A O 1
ATOM 639 N N . LEU A 1 95 ? -24.787 5.158 32.452 1.00 98.88 95 LEU A N 1
ATOM 640 C CA . LEU A 1 95 ? -24.741 4.138 33.493 1.00 98.88 95 LEU A CA 1
ATOM 641 C C . LEU A 1 95 ? -25.598 2.963 33.009 1.00 98.88 95 LEU A C 1
ATOM 643 O O . LEU A 1 95 ? -26.787 3.161 32.779 1.00 98.88 95 LEU A O 1
ATOM 647 N N . GLY A 1 96 ? -24.999 1.791 32.798 1.00 98.75 96 GLY A N 1
ATOM 648 C CA . GLY A 1 96 ? -25.723 0.579 32.399 1.00 98.75 96 GLY A CA 1
ATOM 649 C C . GLY A 1 96 ? -26.575 0.070 33.555 1.00 98.75 96 GLY A C 1
ATOM 650 O O . GLY A 1 96 ? -27.791 0.225 33.545 1.00 98.75 96 GLY A O 1
ATOM 651 N N . GLY A 1 97 ? -25.913 -0.344 34.633 1.00 98.75 97 GLY A N 1
ATOM 652 C CA . GLY A 1 97 ? -26.575 -0.758 35.866 1.00 98.75 97 GLY A CA 1
ATOM 653 C C . GLY A 1 97 ? -26.403 -2.252 36.105 1.00 98.75 97 GLY A C 1
ATOM 654 O O . GLY A 1 97 ? -25.285 -2.744 36.051 1.00 98.75 97 GLY A O 1
ATOM 655 N N . ASP A 1 98 ? -27.464 -2.961 36.482 1.00 98.69 98 ASP A N 1
ATOM 656 C CA . ASP A 1 98 ? -27.462 -4.418 36.623 1.00 98.69 98 ASP A CA 1
ATOM 657 C C . ASP A 1 98 ? -27.904 -5.060 35.296 1.00 98.69 98 ASP A C 1
ATOM 659 O O . ASP A 1 98 ? -29.077 -4.977 34.961 1.00 98.69 98 ASP A O 1
ATOM 663 N N . GLY A 1 99 ? -27.062 -5.831 34.615 1.00 98.62 99 GLY A N 1
ATOM 664 C CA . GLY A 1 99 ? -27.422 -6.455 33.338 1.00 98.62 99 GLY A CA 1
ATOM 665 C C . GLY A 1 99 ? -26.233 -6.602 32.406 1.00 98.62 99 GLY A C 1
ATOM 666 O O . GLY A 1 99 ? -25.113 -6.311 32.783 1.00 98.62 99 GLY A O 1
ATOM 667 N N . ASN A 1 100 ? -26.432 -7.158 31.211 1.00 98.75 100 ASN A N 1
ATOM 668 C CA . ASN A 1 100 ? -25.404 -7.135 30.167 1.00 98.75 100 ASN A CA 1
ATOM 669 C C . ASN A 1 100 ? -25.759 -6.035 29.172 1.00 98.75 100 ASN A C 1
ATOM 671 O O . ASN A 1 100 ? -26.521 -6.261 28.225 1.00 98.75 100 ASN A O 1
ATOM 675 N N . ASP A 1 101 ? -25.175 -4.868 29.375 1.00 98.81 101 ASP A N 1
ATOM 676 C CA . ASP A 1 101 ? -25.595 -3.649 28.708 1.00 98.81 101 ASP A CA 1
ATOM 677 C C . ASP A 1 101 ? -24.806 -3.391 27.428 1.00 98.81 101 ASP A C 1
ATOM 679 O O . ASP A 1 101 ? -23.682 -3.863 27.222 1.00 98.81 101 ASP A O 1
ATOM 683 N N . TRP A 1 102 ? -25.391 -2.603 26.528 1.00 98.62 102 TRP A N 1
ATOM 684 C CA . TRP A 1 102 ? -24.708 -2.081 25.352 1.00 98.62 102 TRP A CA 1
ATOM 685 C C . TRP A 1 102 ? -24.679 -0.557 25.376 1.00 98.62 102 TRP A C 1
ATOM 687 O O . TRP A 1 102 ? -25.664 0.112 25.063 1.00 98.62 102 TRP A O 1
ATOM 697 N N . LEU A 1 103 ? -23.507 -0.007 25.680 1.00 98.69 103 LEU A N 1
ATOM 698 C CA . LEU A 1 103 ? -23.282 1.428 25.788 1.00 98.69 103 LEU A CA 1
ATOM 699 C C . LEU A 1 103 ? -22.475 1.930 24.590 1.00 98.69 103 LEU A C 1
ATOM 701 O O . LEU A 1 103 ? -21.448 1.350 24.225 1.00 98.69 103 LEU A O 1
ATOM 705 N N . MET A 1 104 ? -22.922 3.023 23.972 1.00 97.00 104 MET A N 1
ATOM 706 C CA . MET A 1 104 ? -22.246 3.628 22.825 1.00 97.00 104 MET A CA 1
ATOM 707 C C . MET A 1 104 ? -22.279 5.152 22.858 1.00 97.00 104 MET A C 1
ATOM 709 O O . MET A 1 104 ? -23.228 5.778 23.330 1.00 97.00 104 MET A O 1
ATOM 713 N N . LEU A 1 105 ? -21.236 5.756 22.293 1.00 95.25 105 LEU A N 1
ATOM 714 C CA . LEU A 1 105 ? -21.157 7.197 22.094 1.00 95.25 105 LEU A CA 1
ATOM 715 C C . LEU A 1 105 ? -21.214 7.543 20.609 1.00 95.25 105 LEU A C 1
ATOM 717 O O . LEU A 1 105 ? -20.665 6.837 19.760 1.00 95.25 105 LEU A O 1
ATOM 721 N N . ALA A 1 106 ? -21.817 8.688 20.297 1.00 91.75 106 ALA A N 1
ATOM 722 C CA . ALA A 1 106 ? -21.715 9.276 18.971 1.00 91.75 106 ALA A CA 1
ATOM 723 C C . ALA A 1 106 ? -20.241 9.501 18.571 1.00 91.75 106 ALA A C 1
ATOM 725 O O . ALA A 1 106 ? -19.382 9.863 19.379 1.00 91.75 106 ALA A O 1
ATOM 726 N N . THR A 1 107 ? -19.928 9.299 17.290 1.00 89.38 107 THR A N 1
ATOM 727 C CA . THR A 1 107 ? -18.569 9.490 16.762 1.00 89.38 107 THR A CA 1
ATOM 728 C C . THR A 1 107 ? -18.071 10.912 17.008 1.00 89.38 107 THR A C 1
ATOM 730 O O . THR A 1 107 ? -18.755 11.873 16.655 1.00 89.38 107 THR A O 1
ATOM 733 N N . GLY A 1 108 ? -16.855 11.047 17.540 1.00 89.00 108 GLY A N 1
ATOM 734 C CA . GLY A 1 108 ? -16.259 12.348 17.856 1.00 89.00 108 GLY A CA 1
ATOM 735 C C . GLY A 1 108 ? -16.695 12.936 19.199 1.00 89.00 108 GLY A C 1
ATOM 736 O O . GLY A 1 108 ? -16.328 14.074 19.490 1.00 89.00 108 GLY A O 1
ATOM 737 N N . SER A 1 109 ? -17.451 12.190 20.014 1.00 93.31 109 SER A N 1
ATOM 738 C CA . SER A 1 109 ? -17.757 12.604 21.382 1.00 93.31 109 SER A CA 1
ATOM 739 C C . SER A 1 109 ? -16.496 12.807 22.218 1.00 93.31 109 SER A C 1
ATOM 741 O O . SER A 1 109 ? -15.535 12.048 22.101 1.00 93.31 109 SER A O 1
ATOM 743 N N . VAL A 1 110 ? -16.507 13.818 23.088 1.00 95.06 110 VAL A N 1
ATOM 744 C CA . VAL A 1 110 ? -15.424 14.090 24.047 1.00 95.06 110 VAL A CA 1
ATOM 745 C C . VAL A 1 110 ? -15.983 14.391 25.434 1.00 95.06 110 VAL A C 1
ATOM 747 O O . VAL A 1 110 ? -17.045 14.998 25.567 1.00 95.06 110 VAL A O 1
ATOM 750 N N . GLY A 1 111 ? -15.239 14.031 26.480 1.00 96.25 111 GLY A N 1
ATOM 751 C CA . GLY A 1 111 ? -15.583 14.348 27.865 1.00 96.25 111 GLY A CA 1
ATOM 752 C C . GLY A 1 111 ? -16.710 13.509 28.467 1.00 96.25 111 GLY A C 1
ATOM 753 O O . GLY A 1 111 ? -17.149 13.848 29.563 1.00 96.25 111 GLY A O 1
ATOM 754 N N . ALA A 1 112 ? -17.177 12.463 27.782 1.00 97.88 112 ALA A N 1
ATOM 755 C CA . ALA A 1 112 ? -18.200 11.564 28.304 1.00 97.88 112 ALA A CA 1
ATOM 756 C C . ALA A 1 112 ? -17.637 10.618 29.379 1.00 97.88 112 ALA A C 1
ATOM 758 O O . ALA A 1 112 ? -16.440 10.293 29.384 1.00 97.88 112 ALA A O 1
ATOM 759 N N . VAL A 1 113 ? -18.518 10.166 30.269 1.00 98.50 113 VAL A N 1
ATOM 760 C CA . VAL A 1 113 ? -18.268 9.128 31.271 1.00 98.50 113 VAL A CA 1
ATOM 761 C C . VAL A 1 113 ? -19.226 7.977 31.000 1.00 98.50 113 VAL A C 1
ATOM 763 O O . VAL A 1 113 ? -20.430 8.182 30.920 1.00 98.50 113 VAL A O 1
ATOM 766 N N . VAL A 1 114 ? -18.694 6.774 30.852 1.00 98.81 114 VAL A N 1
ATOM 767 C CA . VAL A 1 114 ? -19.469 5.558 30.600 1.00 98.81 114 VAL A CA 1
ATOM 768 C C . VAL A 1 114 ? -19.112 4.542 31.674 1.00 98.81 114 VAL A C 1
ATOM 770 O O . VAL A 1 114 ? -17.924 4.322 31.912 1.00 98.81 114 VAL A O 1
ATOM 773 N N . ASP A 1 115 ? -20.116 3.959 32.314 1.00 98.75 115 ASP A N 1
ATOM 774 C CA . ASP A 1 115 ? -19.991 2.924 33.339 1.00 98.75 115 ASP A CA 1
ATOM 775 C C . ASP A 1 115 ? -20.949 1.779 32.997 1.00 98.75 115 ASP A C 1
ATOM 777 O O . ASP A 1 115 ? -22.154 2.011 32.916 1.00 98.75 115 ASP A O 1
ATOM 781 N N . GLY A 1 116 ? -20.412 0.588 32.720 1.00 98.62 116 GLY A N 1
ATOM 782 C CA . GLY A 1 116 ? -21.208 -0.603 32.407 1.00 98.62 116 GLY A CA 1
ATOM 783 C C . GLY A 1 116 ? -22.022 -1.060 33.613 1.00 98.62 116 GLY A C 1
ATOM 784 O O . GLY A 1 116 ? -23.240 -1.146 33.546 1.00 98.62 116 GLY A O 1
ATOM 785 N N . GLY A 1 117 ? -21.377 -1.163 34.773 1.00 98.62 117 GLY A N 1
ATOM 786 C CA . GLY A 1 117 ? -22.037 -1.547 36.012 1.00 98.62 117 GLY A CA 1
ATOM 787 C C . GLY A 1 117 ? -21.773 -3.009 36.347 1.00 98.62 117 GLY A C 1
ATOM 788 O O . GLY A 1 117 ? -20.635 -3.378 36.617 1.00 98.62 117 GLY A O 1
ATOM 789 N N . ALA A 1 118 ? -22.808 -3.823 36.493 1.00 98.31 118 ALA A N 1
ATOM 790 C CA . ALA A 1 118 ? -22.711 -5.216 36.896 1.00 98.31 118 ALA A CA 1
ATOM 791 C C . ALA A 1 118 ? -23.259 -6.137 35.809 1.00 98.31 118 ALA A C 1
ATOM 793 O O . ALA A 1 118 ? -24.457 -6.180 35.586 1.00 98.31 118 ALA A O 1
ATOM 794 N N . GLY A 1 119 ? -22.414 -7.016 35.287 1.00 98.19 119 GLY A N 1
ATOM 795 C CA . GLY A 1 119 ? -22.735 -7.965 34.229 1.00 98.19 119 GLY A CA 1
ATOM 796 C C . GLY A 1 119 ? -21.641 -7.940 33.173 1.00 98.19 119 GLY A C 1
ATOM 797 O O . GLY A 1 119 ? -20.536 -7.508 33.455 1.00 98.19 119 GLY A O 1
ATOM 798 N N . ASN A 1 120 ? -21.871 -8.547 32.010 1.00 98.31 120 ASN A N 1
ATOM 799 C CA . ASN A 1 120 ? -20.850 -8.599 30.961 1.00 98.31 120 ASN A CA 1
ATOM 800 C C . ASN A 1 120 ? -21.191 -7.584 29.878 1.00 98.31 120 ASN A C 1
ATOM 802 O O . ASN A 1 120 ? -21.912 -7.906 28.926 1.00 98.31 120 ASN A O 1
ATOM 806 N N .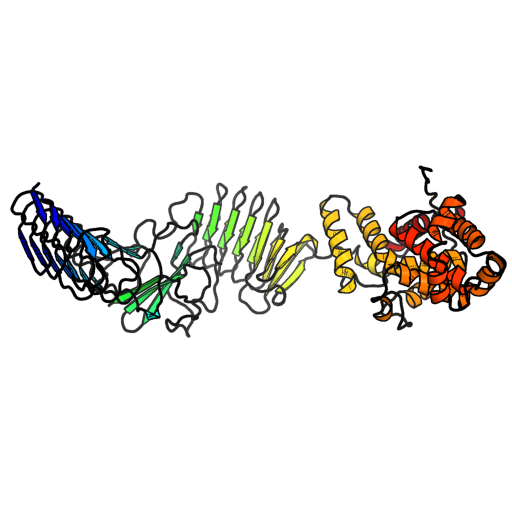 ASP A 1 121 ? -20.645 -6.387 30.007 1.00 98.62 121 ASP A N 1
ATOM 807 C CA . ASP A 1 121 ? -21.090 -5.255 29.213 1.00 98.62 121 ASP A CA 1
ATOM 808 C C . ASP A 1 121 ? -20.349 -5.150 27.888 1.00 98.62 121 ASP A C 1
ATOM 810 O O . ASP A 1 121 ? -19.217 -5.611 27.700 1.00 98.62 121 ASP A O 1
ATOM 814 N N . ARG A 1 122 ? -20.995 -4.509 26.920 1.00 97.50 122 ARG A N 1
ATOM 815 C CA . ARG A 1 122 ? -20.387 -4.107 25.660 1.00 97.50 122 ARG A CA 1
ATOM 816 C C . ARG A 1 122 ? -20.330 -2.591 25.592 1.00 97.50 122 ARG A C 1
ATOM 818 O O . ARG A 1 122 ? -21.350 -1.920 25.482 1.00 97.50 122 ARG A O 1
ATOM 825 N N . ILE A 1 123 ? -19.117 -2.064 25.513 1.00 98.25 123 ILE A N 1
ATOM 826 C CA . ILE A 1 123 ? -18.856 -0.633 25.429 1.00 98.25 123 ILE A CA 1
ATOM 827 C C . ILE A 1 123 ? -18.228 -0.323 24.068 1.00 98.25 123 ILE A C 1
ATOM 829 O O . ILE A 1 123 ? -17.051 -0.609 23.825 1.00 98.25 123 ILE A O 1
ATOM 833 N N . ASP A 1 124 ? -19.016 0.276 23.175 1.00 96.31 124 ASP A N 1
ATOM 834 C CA . ASP A 1 124 ? -18.558 0.771 21.876 1.00 96.31 124 ASP A CA 1
ATOM 835 C C . ASP A 1 124 ? -17.972 2.182 22.065 1.00 96.31 124 ASP A C 1
ATOM 837 O O . ASP A 1 124 ? -18.660 3.206 22.086 1.00 96.31 124 ASP A O 1
ATOM 841 N N . MET A 1 125 ? -16.657 2.212 22.248 1.00 95.69 125 MET A N 1
ATOM 842 C CA . MET A 1 125 ? -15.864 3.402 22.505 1.00 95.69 125 MET A CA 1
ATOM 843 C C . MET A 1 125 ? -15.659 4.235 21.238 1.00 95.69 125 MET A C 1
ATOM 845 O O . MET A 1 125 ? -15.584 3.731 20.115 1.00 95.69 125 MET A O 1
ATOM 849 N N . VAL A 1 126 ? -15.414 5.524 21.454 1.00 94.38 126 VAL A N 1
ATOM 850 C CA . VAL A 1 126 ? -14.898 6.460 20.451 1.00 94.38 126 VAL A CA 1
ATOM 851 C C . VAL A 1 126 ? -13.609 7.119 20.944 1.00 94.38 126 VAL A C 1
ATOM 853 O O . VAL A 1 126 ? -13.389 7.259 22.154 1.00 94.38 126 VAL A O 1
ATOM 856 N N . ALA A 1 127 ? -12.755 7.525 19.999 1.00 92.31 127 ALA A N 1
ATOM 857 C CA . ALA A 1 127 ? -11.565 8.328 20.274 1.00 92.31 127 ALA A CA 1
ATOM 858 C C . ALA A 1 127 ? -11.936 9.681 20.916 1.00 92.31 127 ALA A C 1
ATOM 860 O O . ALA A 1 127 ? -13.083 10.117 20.841 1.00 92.31 127 ALA A O 1
ATOM 861 N N . GLY A 1 128 ? -10.958 10.353 21.529 1.00 92.19 128 GLY A N 1
ATOM 862 C CA . GLY A 1 128 ? -11.178 11.571 22.314 1.00 92.19 128 GLY A CA 1
ATOM 863 C C . GLY A 1 128 ? -11.126 11.324 23.824 1.00 92.19 128 GLY A C 1
ATOM 864 O O . GLY A 1 128 ? -11.096 10.182 24.282 1.00 92.19 128 GLY A O 1
ATOM 865 N N . ALA A 1 129 ? -11.081 12.402 24.612 1.00 95.94 129 ALA A N 1
ATOM 866 C CA . ALA A 1 129 ? -10.963 12.372 26.075 1.00 95.94 129 ALA A CA 1
ATOM 867 C C . ALA A 1 129 ? -12.242 11.878 26.786 1.00 95.94 129 ALA A C 1
ATOM 869 O O . ALA A 1 129 ? -12.867 12.630 27.533 1.00 95.94 129 ALA A O 1
ATOM 870 N N . ASN A 1 130 ? -12.636 10.630 26.548 1.00 97.69 130 ASN A N 1
ATOM 871 C CA . ASN A 1 130 ? -13.751 9.953 27.212 1.00 97.69 130 ASN A CA 1
ATOM 872 C C . ASN A 1 130 ? -13.224 8.956 28.248 1.00 97.69 130 ASN A C 1
ATOM 874 O O . ASN A 1 130 ? -12.129 8.401 28.089 1.00 97.69 130 ASN A O 1
ATOM 878 N N . ARG A 1 131 ? -14.005 8.725 29.304 1.00 98.25 131 ARG A N 1
ATOM 879 C CA . ARG A 1 131 ? -13.690 7.778 30.375 1.00 98.25 131 ARG A CA 1
ATOM 880 C C . ARG A 1 131 ? -14.685 6.625 30.356 1.00 98.25 131 ARG A C 1
ATOM 882 O O . ARG A 1 131 ? -15.883 6.868 30.394 1.00 98.25 131 ARG A O 1
ATOM 889 N N . TYR A 1 132 ? -14.171 5.403 30.369 1.00 98.69 132 TYR A N 1
ATOM 890 C CA . TYR A 1 132 ? -14.951 4.172 30.354 1.00 98.69 132 TYR A CA 1
ATOM 891 C C . TYR A 1 132 ? -14.603 3.331 31.583 1.00 98.69 132 TYR A C 1
ATOM 893 O O . TYR A 1 132 ? -13.426 3.200 31.933 1.00 98.69 132 TYR A O 1
ATOM 901 N N . VAL A 1 133 ? -15.626 2.793 32.228 1.00 98.62 133 VAL A N 1
ATOM 902 C CA . VAL A 1 133 ? -15.572 1.861 33.352 1.00 98.62 133 VAL A CA 1
ATOM 903 C C . VAL A 1 133 ? -16.386 0.645 32.920 1.00 98.62 133 VAL A C 1
ATOM 905 O O . VAL A 1 133 ? -17.500 0.818 32.432 1.00 98.62 133 VAL A O 1
ATOM 908 N N . GLY A 1 134 ? -15.808 -0.551 33.002 1.00 98.06 134 GLY A N 1
ATOM 909 C CA . GLY A 1 134 ? -16.546 -1.791 32.735 1.00 98.06 134 GLY A CA 1
ATOM 910 C C . GLY A 1 134 ? -17.422 -2.145 33.927 1.00 98.06 134 GLY A C 1
ATOM 911 O O . GLY A 1 134 ? -18.627 -2.300 33.795 1.00 98.06 134 GLY A O 1
ATOM 912 N N . GLY A 1 135 ? -16.826 -2.093 35.119 1.00 97.88 135 GLY A N 1
ATOM 913 C CA . GLY A 1 135 ? -17.488 -2.427 36.362 1.00 97.88 135 GLY A CA 1
ATOM 914 C C . GLY A 1 135 ? -17.184 -3.862 36.780 1.00 97.88 135 GLY A C 1
ATOM 915 O O . GLY A 1 135 ? -16.025 -4.231 36.981 1.00 97.88 135 GLY A O 1
ATOM 916 N N . ALA A 1 136 ? -18.219 -4.641 37.068 1.00 97.19 136 ALA A N 1
ATOM 917 C CA . ALA A 1 136 ? -18.110 -6.002 37.561 1.00 97.19 136 ALA A CA 1
ATOM 918 C C . ALA A 1 136 ? -18.607 -7.000 36.519 1.00 97.19 136 ALA A C 1
ATOM 920 O O . ALA A 1 136 ? -19.806 -7.146 36.340 1.00 97.19 136 ALA A O 1
ATOM 921 N N . GLY A 1 137 ? -17.705 -7.817 35.989 1.00 96.94 137 GLY A N 1
ATOM 922 C CA . GLY A 1 137 ? -18.040 -8.903 35.077 1.00 96.94 137 GLY A CA 1
ATOM 923 C C . GLY A 1 137 ? -16.951 -9.077 34.036 1.00 96.94 137 GLY A C 1
ATOM 924 O O . GLY A 1 137 ? -15.787 -8.814 34.322 1.00 96.94 137 GLY A O 1
ATOM 925 N N . ALA A 1 138 ? -17.303 -9.633 32.882 1.00 97.31 138 ALA A N 1
ATOM 926 C CA . ALA A 1 138 ? -16.385 -9.856 31.775 1.00 97.31 138 ALA A CA 1
ATOM 927 C C . ALA A 1 138 ? -16.724 -8.913 30.616 1.00 97.31 138 ALA A C 1
ATOM 929 O O . ALA A 1 138 ? -17.443 -9.297 29.688 1.00 97.31 138 ALA A O 1
ATOM 930 N N . ASP A 1 139 ? -16.172 -7.704 30.658 1.00 98.19 139 ASP A N 1
ATOM 931 C CA . ASP A 1 139 ? -16.611 -6.616 29.784 1.00 98.19 139 ASP A CA 1
ATOM 932 C C . ASP A 1 139 ? -15.871 -6.584 28.447 1.00 98.19 139 ASP A C 1
ATOM 934 O O . ASP A 1 139 ? -14.730 -7.032 28.297 1.00 98.19 139 ASP A O 1
ATOM 938 N N . ARG A 1 140 ? -16.509 -6.024 27.422 1.00 96.75 140 ARG A N 1
ATOM 939 C CA . ARG A 1 140 ? -15.916 -5.846 26.097 1.00 96.75 140 ARG A CA 1
ATOM 940 C C . ARG A 1 140 ? -15.829 -4.375 25.737 1.00 96.75 140 ARG A C 1
ATOM 942 O O . ARG A 1 140 ? -16.830 -3.737 25.430 1.00 96.75 140 ARG A O 1
ATOM 949 N N . PHE A 1 141 ? -14.599 -3.896 25.617 1.00 97.56 141 PHE A N 1
ATOM 950 C CA . PHE A 1 141 ? -14.276 -2.549 25.164 1.00 97.56 141 PHE A CA 1
ATOM 951 C C . PHE A 1 141 ? -13.913 -2.569 23.680 1.00 97.56 141 PHE A C 1
ATOM 953 O O . PHE A 1 141 ? -12.929 -3.198 23.277 1.00 97.56 141 PHE A O 1
ATOM 960 N N . MET A 1 142 ? -14.707 -1.895 22.855 1.00 93.44 142 MET A N 1
ATOM 961 C CA . MET A 1 142 ? -14.591 -1.937 21.401 1.00 93.44 142 MET A CA 1
ATOM 962 C C . MET A 1 142 ? -14.328 -0.546 20.831 1.00 93.44 142 MET A C 1
ATOM 964 O O . MET A 1 142 ? -15.191 0.316 20.907 1.00 93.44 142 MET A O 1
ATOM 968 N N . LEU A 1 143 ? -13.168 -0.327 20.205 1.00 91.25 143 LEU A N 1
ATOM 969 C CA . LEU A 1 143 ? -12.846 0.937 19.531 1.00 91.25 143 LEU A CA 1
ATOM 970 C C . LEU A 1 143 ? -12.560 0.691 18.049 1.00 91.25 143 LEU A C 1
ATOM 972 O O . LEU A 1 143 ? -11.544 0.110 17.688 1.00 91.25 143 LEU A O 1
ATOM 976 N N . LEU A 1 144 ? -13.476 1.119 17.180 1.00 82.00 144 LEU A N 1
ATOM 977 C CA . LEU A 1 144 ? -13.451 0.777 15.751 1.00 82.00 144 LEU A CA 1
ATOM 978 C C . LEU A 1 144 ? -12.569 1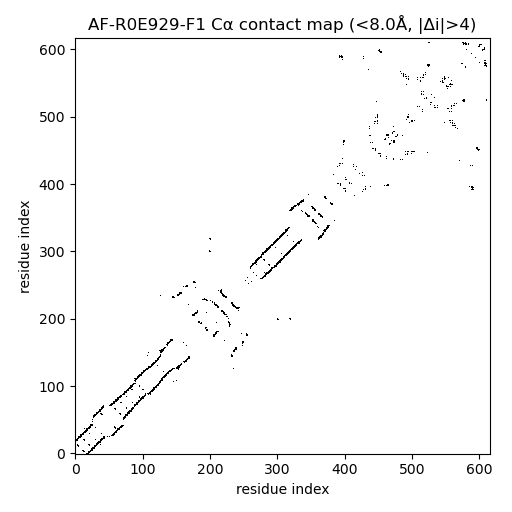.682 14.883 1.00 82.00 144 LEU A C 1
ATOM 980 O O . LEU A 1 144 ? -12.186 1.289 13.779 1.00 82.00 144 LEU A O 1
ATOM 984 N N . SER A 1 145 ? -12.282 2.898 15.341 1.00 86.00 145 SER A N 1
ATOM 985 C CA . SER A 1 145 ? -11.528 3.891 14.579 1.00 86.00 145 SER A CA 1
ATOM 986 C C . SER A 1 145 ? -10.711 4.790 15.493 1.00 86.00 145 SER A C 1
ATOM 988 O O . SER A 1 145 ? -11.138 5.100 16.608 1.00 86.00 145 SER A O 1
ATOM 990 N N . GLY A 1 146 ? -9.563 5.242 14.990 1.00 84.88 146 GLY A N 1
ATOM 991 C CA . GLY A 1 146 ? -8.804 6.315 15.611 1.00 84.88 146 GLY A CA 1
ATOM 992 C C . GLY A 1 146 ? -9.516 7.660 15.521 1.00 84.88 146 GLY A C 1
ATOM 993 O O . GLY A 1 146 ? -10.641 7.783 15.022 1.00 84.88 146 GLY A O 1
ATOM 994 N N . GLY A 1 147 ? -8.845 8.684 16.020 1.00 86.44 147 GLY A N 1
ATOM 995 C CA . GLY A 1 147 ? -9.303 10.060 15.949 1.00 86.44 147 GLY A CA 1
ATOM 996 C C . GLY A 1 147 ? -8.211 11.019 16.407 1.00 86.44 147 GLY A C 1
ATOM 997 O O . GLY A 1 147 ? -7.191 10.579 16.939 1.00 86.44 147 GLY A O 1
ATOM 998 N N . PRO A 1 148 ? -8.416 12.335 16.227 1.00 88.69 148 PRO A N 1
ATOM 999 C CA . PRO A 1 148 ? -7.369 13.311 16.478 1.00 88.69 148 PRO A CA 1
ATOM 1000 C C . PRO A 1 148 ? -6.855 13.234 17.916 1.00 88.69 148 PRO A C 1
ATOM 1002 O O . PRO A 1 148 ? -7.606 13.511 18.854 1.00 88.69 148 PRO A O 1
ATOM 1005 N N . LEU A 1 149 ? -5.561 12.956 18.106 1.00 88.06 149 LEU A N 1
ATOM 1006 C CA . LEU A 1 149 ? -4.965 12.852 19.450 1.00 88.06 149 LEU A CA 1
ATOM 1007 C C . LEU A 1 149 ? -5.073 14.169 20.231 1.00 88.06 149 LEU A C 1
ATOM 1009 O O . LEU A 1 149 ? -5.091 14.185 21.462 1.00 88.06 149 LEU A O 1
ATOM 1013 N N . ALA A 1 150 ? -5.204 15.288 19.515 1.00 89.38 150 ALA A N 1
ATOM 1014 C CA . ALA A 1 150 ? -5.458 16.605 20.087 1.00 89.38 150 ALA A CA 1
ATOM 1015 C C . ALA A 1 150 ? -6.799 16.710 20.844 1.00 89.38 150 ALA A C 1
ATOM 1017 O O . ALA A 1 150 ? -6.933 17.581 21.703 1.00 89.38 150 ALA A O 1
ATOM 1018 N N . GLN A 1 151 ? -7.777 15.845 20.553 1.00 89.81 151 GLN A N 1
ATOM 1019 C CA . GLN A 1 151 ? -9.044 15.750 21.294 1.00 89.81 151 GLN A CA 1
ATOM 1020 C C . GLN A 1 151 ? -8.931 14.874 22.555 1.00 89.81 151 GLN A C 1
ATOM 1022 O O . GLN A 1 151 ? -9.896 14.736 23.308 1.00 89.81 151 GLN A O 1
ATOM 1027 N N . GLY A 1 152 ? -7.742 14.324 22.816 1.00 92.44 152 GLY A N 1
ATOM 1028 C CA . GLY A 1 152 ? -7.439 13.446 23.938 1.00 92.44 152 GLY A CA 1
ATOM 1029 C C . GLY A 1 152 ? -7.606 11.965 23.610 1.00 92.44 152 GLY A C 1
ATOM 1030 O O . GLY A 1 152 ? -7.961 11.583 22.499 1.00 92.44 152 GLY A O 1
ATOM 1031 N N . ILE A 1 153 ? -7.308 11.126 24.601 1.00 94.81 153 ILE A N 1
ATOM 1032 C CA . ILE A 1 153 ? -7.223 9.671 24.453 1.00 94.81 153 ILE A CA 1
ATOM 1033 C C . ILE A 1 153 ? -8.334 9.013 25.268 1.00 94.81 153 ILE A C 1
ATOM 1035 O O . ILE A 1 153 ? -8.531 9.347 26.442 1.00 94.81 153 ILE A O 1
ATOM 1039 N N . ALA A 1 154 ? -9.011 8.047 24.650 1.00 96.62 154 ALA A N 1
ATOM 1040 C CA . ALA A 1 154 ? -10.019 7.228 25.302 1.00 96.62 154 ALA A CA 1
ATOM 1041 C C . ALA A 1 154 ? -9.378 6.437 26.448 1.00 96.62 154 ALA A C 1
ATOM 1043 O O . ALA A 1 154 ? -8.356 5.773 26.257 1.00 96.62 154 ALA A O 1
ATOM 1044 N N . THR A 1 155 ? -9.956 6.527 27.644 1.00 97.81 155 THR A N 1
ATOM 1045 C CA . THR A 1 155 ? -9.362 5.970 28.862 1.00 97.81 155 THR A CA 1
ATOM 1046 C C . THR A 1 155 ? -10.276 4.928 29.485 1.00 97.81 155 THR A C 1
ATOM 1048 O O . THR A 1 155 ? -11.386 5.261 29.888 1.00 97.81 155 THR A O 1
ATOM 1051 N N . ILE A 1 156 ? -9.783 3.698 29.616 1.00 98.44 156 ILE A N 1
ATOM 1052 C CA . ILE A 1 156 ? -10.421 2.637 30.396 1.00 98.44 156 ILE A CA 1
ATOM 1053 C C . ILE A 1 156 ? -9.836 2.666 31.807 1.00 98.44 156 ILE A C 1
ATOM 1055 O O . ILE A 1 156 ? -8.618 2.602 32.003 1.00 98.44 156 ILE A O 1
ATOM 1059 N N . ALA A 1 157 ? -10.718 2.822 32.782 1.00 97.75 157 ALA A N 1
ATOM 1060 C CA . ALA A 1 157 ? -10.388 3.116 34.167 1.00 97.75 157 ALA A CA 1
ATOM 1061 C C . ALA A 1 157 ? -10.024 1.891 35.011 1.00 97.75 157 ALA A C 1
ATOM 1063 O O . ALA A 1 157 ? -9.292 2.023 35.992 1.00 97.75 157 ALA A O 1
ATOM 1064 N N . ASP A 1 158 ? -10.595 0.738 34.680 1.00 96.81 158 ASP A N 1
ATOM 1065 C CA . ASP A 1 158 ? -10.684 -0.414 35.574 1.00 96.81 158 ASP A CA 1
ATOM 1066 C C . ASP A 1 158 ? -10.485 -1.751 34.856 1.00 96.81 158 ASP A C 1
ATOM 1068 O O . ASP A 1 158 ? -10.862 -2.781 35.400 1.00 96.81 158 ASP A O 1
ATOM 1072 N N . PHE A 1 159 ? -9.841 -1.741 33.684 1.00 97.69 159 PHE A N 1
ATOM 1073 C CA . PHE A 1 159 ? -9.597 -2.945 32.892 1.00 97.69 159 PHE A CA 1
ATOM 1074 C C . PHE A 1 159 ? -8.914 -4.052 33.712 1.00 97.69 159 PHE A C 1
ATOM 1076 O O . PHE A 1 159 ? -7.792 -3.885 34.211 1.00 97.69 159 PHE A O 1
ATOM 1083 N N . LYS A 1 160 ? -9.549 -5.221 33.779 1.00 94.75 160 LYS A N 1
ATOM 1084 C CA . LYS A 1 160 ? -9.072 -6.413 34.479 1.00 94.75 160 LYS A CA 1
ATOM 1085 C C . LYS A 1 160 ? -9.340 -7.674 33.661 1.00 94.75 160 LYS A C 1
ATOM 1087 O O . LYS A 1 160 ? -10.303 -8.408 33.874 1.00 94.75 160 LYS A O 1
ATOM 1092 N N . GLY A 1 161 ? -8.369 -8.059 32.839 1.00 89.81 161 GLY A N 1
ATOM 1093 C CA . GLY A 1 161 ? -8.457 -9.299 32.056 1.00 89.81 161 GLY A CA 1
ATOM 1094 C C . GLY A 1 161 ? -8.693 -10.587 32.868 1.00 89.81 161 GLY A C 1
ATOM 1095 O O . GLY A 1 161 ? -9.215 -11.565 32.326 1.00 89.81 161 GLY A O 1
ATOM 1096 N N . ALA A 1 162 ? -8.360 -10.587 34.169 1.00 88.88 162 ALA A N 1
ATOM 1097 C CA . ALA A 1 162 ? -8.629 -11.686 35.101 1.00 88.88 162 ALA A CA 1
ATOM 1098 C C . ALA A 1 162 ? -10.112 -11.828 35.502 1.00 88.88 162 ALA A C 1
ATOM 1100 O O . ALA A 1 162 ? -10.521 -12.936 35.851 1.00 88.88 162 ALA A O 1
ATOM 1101 N N . GLU A 1 163 ? -10.889 -10.740 35.473 1.00 92.50 163 GLU A N 1
ATOM 1102 C CA . GLU A 1 163 ? -12.350 -10.762 35.669 1.00 92.50 163 GLU A CA 1
ATOM 1103 C C . GLU A 1 163 ? -13.065 -11.170 34.370 1.00 92.50 163 GLU A C 1
ATOM 1105 O O . GLU A 1 163 ? -14.093 -11.841 34.411 1.00 92.50 163 GLU A O 1
ATOM 1110 N N . GLY A 1 164 ? -12.413 -10.945 33.227 1.00 92.31 164 GLY A N 1
ATOM 1111 C CA . GLY A 1 164 ? -12.860 -11.419 31.922 1.00 92.31 164 GLY A CA 1
ATOM 1112 C C . GLY A 1 164 ? -12.832 -10.343 30.848 1.00 92.31 164 GLY A C 1
ATOM 1113 O O . GLY A 1 164 ? -13.134 -10.665 29.703 1.00 92.31 164 GLY A O 1
ATOM 1114 N N . ASP A 1 165 ? -12.403 -9.129 31.193 1.00 97.06 165 ASP A N 1
ATOM 1115 C CA . ASP A 1 165 ? -12.400 -7.983 30.290 1.00 97.06 165 ASP A CA 1
ATOM 1116 C C . ASP A 1 165 ? -11.566 -8.212 29.039 1.00 97.06 165 ASP A C 1
ATOM 1118 O O . ASP A 1 165 ? -10.473 -8.791 29.085 1.00 97.06 165 ASP A O 1
ATOM 1122 N N . ARG A 1 166 ? -12.069 -7.733 27.904 1.00 94.38 166 ARG A N 1
ATOM 1123 C CA . ARG A 1 166 ? -11.440 -7.887 26.595 1.00 94.38 166 ARG A CA 1
ATOM 1124 C C . ARG A 1 166 ? -11.462 -6.590 25.801 1.00 94.38 166 ARG A C 1
ATOM 1126 O O . ARG A 1 166 ? -12.496 -5.943 25.663 1.00 94.38 166 ARG A O 1
ATOM 1133 N N . LEU A 1 167 ? -10.328 -6.273 25.184 1.00 93.44 167 LEU A N 1
ATOM 1134 C CA . LEU A 1 167 ? -10.201 -5.212 24.186 1.00 93.44 167 LEU A CA 1
ATOM 1135 C C . LEU A 1 167 ? -10.514 -5.737 22.779 1.00 93.44 167 LEU A C 1
ATOM 1137 O O . LEU A 1 167 ? -10.169 -6.871 22.439 1.00 93.44 167 LEU A O 1
ATOM 1141 N N . SER A 1 168 ? -11.111 -4.904 21.928 1.00 89.31 168 SER A N 1
ATOM 1142 C CA . SER A 1 168 ? -11.293 -5.184 20.502 1.00 89.31 168 SER A CA 1
ATOM 1143 C C . SER A 1 168 ? -11.190 -3.916 19.653 1.00 89.31 168 SER A C 1
ATOM 1145 O O . SER A 1 168 ? -11.695 -2.865 20.038 1.00 89.31 168 SER A O 1
ATOM 1147 N N . PHE A 1 169 ? -10.567 -4.013 18.472 1.00 85.50 169 PHE A N 1
ATOM 1148 C CA . PHE A 1 169 ? -10.256 -2.848 17.625 1.00 85.50 169 PHE A CA 1
ATOM 1149 C C . PHE A 1 169 ? -10.843 -2.897 16.205 1.00 85.50 169 PHE A C 1
ATOM 1151 O O . PHE A 1 169 ? -10.376 -2.210 15.300 1.00 85.50 169 PHE A O 1
ATOM 1158 N N . GLY A 1 170 ? -11.878 -3.718 15.997 1.00 69.12 170 GLY A N 1
ATOM 1159 C CA . GLY A 1 170 ? -12.570 -3.853 14.713 1.00 69.12 170 GLY A CA 1
ATOM 1160 C C . GLY A 1 170 ? -11.746 -4.562 13.635 1.00 69.12 170 GLY A C 1
ATOM 1161 O O . GLY A 1 170 ? -10.794 -4.015 13.094 1.00 69.12 170 GLY A O 1
ATOM 1162 N N . SER A 1 171 ? -12.161 -5.766 13.242 1.00 56.41 171 SER A N 1
ATOM 1163 C CA . SER A 1 171 ? -11.474 -6.609 12.249 1.00 56.41 171 SER A CA 1
ATOM 1164 C C . SER A 1 171 ? -12.011 -6.470 10.814 1.00 56.41 171 SER A C 1
ATOM 1166 O O . SER A 1 171 ? -11.788 -7.341 9.980 1.00 56.41 171 SER A O 1
ATOM 1168 N N . SER A 1 172 ? -12.735 -5.390 10.489 1.00 49.69 172 SER A N 1
ATOM 1169 C CA . SER A 1 172 ? -13.456 -5.271 9.204 1.00 49.69 172 SER A CA 1
ATOM 1170 C C . SER A 1 172 ? -12.572 -5.040 7.967 1.00 49.69 172 SER A C 1
ATOM 1172 O O . SER A 1 172 ? -13.083 -5.027 6.847 1.00 49.69 172 SER A O 1
ATOM 1174 N N . SER A 1 173 ? -11.256 -4.882 8.131 1.00 53.25 173 SER A N 1
ATOM 1175 C CA . SER A 1 173 ? -10.314 -4.798 7.014 1.00 53.25 173 SER A CA 1
ATOM 1176 C C . SER A 1 173 ? -9.843 -6.186 6.580 1.00 53.25 173 SER A C 1
ATOM 1178 O O . SER A 1 173 ? -9.518 -7.023 7.413 1.00 53.25 173 SER A O 1
ATOM 1180 N N . SER A 1 174 ? -9.671 -6.396 5.271 1.00 58.12 174 SER A N 1
ATOM 1181 C CA . SER A 1 174 ? -8.886 -7.518 4.721 1.00 58.12 174 SER A CA 1
ATOM 1182 C C . SER A 1 174 ? -7.429 -7.547 5.215 1.00 58.12 174 SER A C 1
ATOM 1184 O O . SER A 1 174 ? -6.710 -8.501 4.940 1.00 58.12 174 SER A O 1
ATOM 1186 N N . THR A 1 175 ? -6.992 -6.494 5.909 1.00 66.38 175 THR A N 1
ATOM 1187 C CA . THR A 1 175 ? -5.677 -6.332 6.527 1.00 66.38 175 THR A CA 1
ATOM 1188 C C . THR A 1 175 ? -5.632 -7.047 7.888 1.00 66.38 175 THR A C 1
ATOM 1190 O O . THR A 1 175 ? -6.346 -6.626 8.806 1.00 66.38 175 THR A O 1
ATOM 1193 N N . PRO A 1 176 ? -4.827 -8.113 8.053 1.00 69.94 176 PRO A N 1
ATOM 1194 C CA . PRO A 1 176 ? -4.681 -8.816 9.328 1.00 69.94 176 PRO A CA 1
ATOM 1195 C C . PRO A 1 176 ? -4.061 -7.926 10.421 1.00 69.94 176 PRO A C 1
ATOM 1197 O O . PRO A 1 176 ? -3.248 -7.053 10.128 1.00 69.94 176 PRO A O 1
ATOM 1200 N N . GLN A 1 177 ? -4.449 -8.143 11.685 1.00 77.31 177 GLN A N 1
ATOM 1201 C CA . GLN A 1 177 ? -3.952 -7.396 12.854 1.00 77.31 177 GLN A CA 1
ATOM 1202 C C . GLN A 1 177 ? -3.041 -8.272 13.724 1.00 77.31 177 GLN A C 1
ATOM 1204 O O . GLN A 1 177 ? -3.380 -9.435 13.964 1.00 77.31 177 GLN A O 1
ATOM 1209 N N . PHE A 1 178 ? -1.935 -7.714 14.232 1.00 73.69 178 PHE A N 1
ATOM 1210 C CA . PHE A 1 178 ? -0.909 -8.446 14.993 1.00 73.69 178 PHE A CA 1
ATOM 1211 C C . PHE A 1 178 ? -0.491 -7.710 16.259 1.00 73.69 178 PHE A C 1
ATOM 1213 O O . PHE A 1 178 ? -0.183 -6.523 16.208 1.00 73.69 178 PHE A O 1
ATOM 1220 N N . PHE A 1 179 ? -0.398 -8.431 17.374 1.00 76.75 179 PHE A N 1
ATOM 1221 C CA . PHE A 1 179 ? 0.171 -7.909 18.614 1.00 76.75 179 PHE A CA 1
ATOM 1222 C C . PHE A 1 179 ? 1.701 -7.950 18.569 1.00 76.75 179 PHE A C 1
ATOM 1224 O O . PHE A 1 179 ? 2.283 -9.014 18.394 1.00 76.75 179 PHE A O 1
ATOM 1231 N N . ARG A 1 180 ? 2.348 -6.793 18.730 1.00 76.38 180 ARG A N 1
ATOM 1232 C CA . ARG A 1 180 ? 3.811 -6.623 18.682 1.00 76.38 180 ARG A CA 1
ATOM 1233 C C . ARG A 1 180 ? 4.461 -6.507 20.056 1.00 76.38 180 ARG A C 1
ATOM 1235 O O . ARG A 1 180 ? 5.677 -6.606 20.171 1.00 76.38 180 ARG A O 1
ATOM 1242 N N . GLY A 1 181 ? 3.670 -6.285 21.102 1.00 75.56 181 GLY A N 1
ATOM 1243 C CA . GLY A 1 181 ? 4.203 -5.995 22.427 1.00 75.56 181 GLY A CA 1
ATOM 1244 C C . GLY A 1 181 ? 4.672 -4.546 22.548 1.00 75.56 181 GLY A C 1
ATOM 1245 O O . GLY A 1 181 ? 4.013 -3.636 22.048 1.00 75.56 181 GLY A O 1
ATOM 1246 N N . ALA A 1 182 ? 5.741 -4.301 23.304 1.00 84.50 182 ALA A N 1
ATOM 1247 C CA . ALA A 1 182 ? 6.158 -2.946 23.659 1.00 84.50 182 ALA A CA 1
ATOM 1248 C C . ALA A 1 182 ? 6.826 -2.208 22.487 1.00 84.50 182 ALA A C 1
ATOM 1250 O O . ALA A 1 182 ? 7.647 -2.782 21.777 1.00 84.50 182 ALA A O 1
ATOM 1251 N N . VAL A 1 183 ? 6.516 -0.919 22.336 1.00 89.25 183 VAL A N 1
ATOM 1252 C CA . VAL A 1 183 ? 7.242 0.018 21.468 1.00 89.25 183 VAL A CA 1
ATOM 1253 C C . VAL A 1 183 ? 8.732 -0.013 21.821 1.00 89.25 183 VAL A C 1
ATOM 1255 O O . VAL A 1 183 ? 9.104 0.238 22.970 1.00 89.25 183 VAL A O 1
ATOM 1258 N N . ASP A 1 184 ? 9.580 -0.316 20.833 1.00 83.56 184 ASP A N 1
ATOM 1259 C CA . ASP A 1 184 ? 11.030 -0.457 21.024 1.00 83.56 184 ASP A CA 1
ATOM 1260 C C . ASP A 1 184 ? 11.816 0.849 20.814 1.00 83.56 184 ASP A C 1
ATOM 1262 O O . ASP A 1 184 ? 12.979 0.941 21.214 1.00 83.56 184 ASP A O 1
ATOM 1266 N N . ASN A 1 185 ? 11.194 1.880 20.227 1.00 88.12 185 ASN A N 1
ATOM 1267 C CA . ASN A 1 185 ? 11.847 3.164 20.004 1.00 88.12 185 ASN A CA 1
ATOM 1268 C C . ASN A 1 185 ? 12.028 3.922 21.337 1.00 88.12 185 ASN A C 1
ATOM 1270 O O . ASN A 1 185 ? 11.045 4.393 21.917 1.00 88.12 185 ASN A O 1
ATOM 1274 N N . PRO A 1 186 ? 13.273 4.157 21.800 1.00 87.81 186 PRO A N 1
ATOM 1275 C CA . PRO A 1 186 ? 13.527 4.822 23.079 1.00 87.81 186 PRO A CA 1
ATOM 1276 C C . PRO A 1 186 ? 13.118 6.302 23.099 1.00 87.81 186 PRO A C 1
ATOM 1278 O O . PRO A 1 186 ? 13.048 6.899 24.172 1.00 87.81 186 PRO A O 1
ATOM 1281 N N . ASN A 1 187 ? 12.879 6.910 21.932 1.00 91.44 187 ASN A N 1
ATOM 1282 C CA . ASN A 1 187 ? 12.435 8.298 21.810 1.00 91.44 187 ASN A CA 1
ATOM 1283 C C . ASN A 1 187 ? 10.910 8.432 21.692 1.00 91.44 187 ASN A C 1
ATOM 1285 O O . ASN A 1 187 ? 10.425 9.557 21.570 1.00 91.44 187 ASN A O 1
ATOM 1289 N N . PHE A 1 188 ? 10.162 7.323 21.703 1.00 93.81 188 PHE A N 1
ATOM 1290 C CA . PHE A 1 188 ? 8.709 7.367 21.612 1.00 93.81 188 PHE A CA 1
ATOM 1291 C C . PHE A 1 188 ? 8.116 8.087 22.826 1.00 93.81 188 PHE A C 1
ATOM 1293 O O . PHE A 1 188 ? 8.423 7.770 23.978 1.00 93.81 188 PHE A O 1
ATOM 1300 N N . SER A 1 189 ? 7.272 9.079 22.560 1.00 94.12 189 SER A N 1
ATOM 1301 C CA . SER A 1 189 ? 6.722 9.994 23.560 1.00 94.12 189 SER A CA 1
ATOM 1302 C C . SER A 1 189 ? 5.217 10.220 23.411 1.00 94.12 189 SER A C 1
ATOM 1304 O O . SER A 1 189 ? 4.683 11.149 24.022 1.00 94.12 189 SER A O 1
ATOM 1306 N N . LEU A 1 190 ? 4.552 9.378 22.611 1.00 93.94 190 LEU A N 1
ATOM 1307 C CA . LEU A 1 190 ? 3.135 9.463 22.265 1.00 93.94 190 LEU A CA 1
ATOM 1308 C C . LEU A 1 190 ? 2.761 10.801 21.600 1.00 93.94 190 LEU A C 1
ATOM 1310 O O . LEU A 1 190 ? 1.781 11.453 21.962 1.00 93.94 190 LEU A O 1
ATOM 1314 N N . LYS A 1 191 ? 3.568 11.236 20.629 1.00 94.06 191 LYS A N 1
ATOM 1315 C CA . LYS A 1 191 ? 3.297 12.411 19.789 1.00 94.06 191 LYS A CA 1
ATOM 1316 C C . LYS A 1 191 ? 3.124 12.007 18.336 1.00 94.06 191 LYS A C 1
ATOM 1318 O O . LYS A 1 191 ? 3.786 11.093 17.859 1.00 94.06 191 LYS A O 1
ATOM 1323 N N . ILE A 1 192 ? 2.261 12.732 17.627 1.00 94.25 192 ILE A N 1
ATOM 1324 C CA . ILE A 1 192 ? 2.092 12.555 16.183 1.00 94.25 192 ILE A CA 1
ATOM 1325 C C . ILE A 1 192 ? 3.455 12.662 15.486 1.00 94.25 192 ILE A C 1
ATOM 1327 O O . ILE A 1 192 ? 4.201 13.619 15.712 1.00 94.25 192 ILE A O 1
ATOM 1331 N N . GLY A 1 193 ? 3.756 11.679 14.640 1.00 92.31 193 GLY A N 1
ATOM 1332 C CA . GLY A 1 193 ? 5.031 11.518 13.946 1.00 92.31 193 GLY A CA 1
ATOM 1333 C C . GLY A 1 193 ? 6.084 10.708 14.708 1.00 92.31 193 GLY A C 1
ATOM 1334 O O . GLY A 1 193 ? 7.150 10.451 14.146 1.00 92.31 193 GLY A O 1
ATOM 1335 N N . ASP A 1 194 ? 5.821 10.288 15.949 1.00 94.25 194 ASP A N 1
ATOM 1336 C CA . ASP A 1 194 ? 6.703 9.361 16.658 1.00 94.25 194 ASP A CA 1
ATOM 1337 C C . ASP A 1 194 ? 6.717 8.005 15.937 1.00 94.25 194 ASP A C 1
ATOM 1339 O O . ASP A 1 194 ? 5.672 7.439 15.626 1.00 94.25 194 ASP A O 1
ATOM 1343 N N . VAL A 1 195 ? 7.912 7.471 15.687 1.00 90.25 195 VAL A N 1
ATOM 1344 C CA . VAL A 1 195 ? 8.103 6.160 15.045 1.00 90.25 195 VAL A CA 1
ATOM 1345 C C . VAL A 1 195 ? 7.923 5.045 16.082 1.00 90.25 195 VAL A C 1
ATOM 1347 O O . VAL A 1 195 ? 8.526 5.130 17.153 1.00 90.25 195 VAL A O 1
ATOM 1350 N N . PHE A 1 196 ? 7.153 3.994 15.785 1.00 87.00 196 PHE A N 1
ATOM 1351 C CA . PHE A 1 196 ? 6.910 2.894 16.735 1.00 87.00 196 PHE A CA 1
ATOM 1352 C C . PHE A 1 196 ? 8.128 1.992 16.938 1.00 87.00 196 PHE A C 1
ATOM 1354 O O . PHE A 1 196 ? 8.478 1.679 18.073 1.00 87.00 196 PHE A O 1
ATOM 1361 N N . SER A 1 197 ? 8.798 1.596 15.855 1.00 79.62 197 SER A N 1
ATOM 1362 C CA . SER A 1 197 ? 10.008 0.778 15.934 1.00 79.62 197 SER A CA 1
ATOM 1363 C C . SER A 1 197 ? 11.193 1.452 15.263 1.00 79.62 197 SER A C 1
ATOM 1365 O O . SER A 1 197 ? 11.094 2.017 14.177 1.00 79.62 197 SER A O 1
ATOM 1367 N N . SER A 1 198 ? 12.340 1.378 15.929 1.00 66.06 198 SER A N 1
ATOM 1368 C CA . SER A 1 198 ? 13.619 1.859 15.402 1.00 66.06 198 SER A CA 1
ATOM 1369 C C . SER A 1 198 ? 14.338 0.838 14.515 1.00 66.06 198 SER A C 1
ATOM 1371 O O . SER A 1 198 ? 15.359 1.179 13.919 1.00 66.06 198 SER A O 1
ATOM 1373 N N . SER A 1 199 ? 13.831 -0.396 14.448 1.00 57.22 199 SER A N 1
ATOM 1374 C CA . SER A 1 199 ? 14.556 -1.525 13.859 1.00 57.22 199 SER A CA 1
ATOM 1375 C C . SER A 1 199 ? 13.705 -2.543 13.111 1.00 57.22 199 SER A C 1
ATOM 1377 O O . SER A 1 199 ? 14.300 -3.467 12.588 1.00 57.22 199 SER A O 1
ATOM 1379 N N . ARG A 1 200 ? 12.369 -2.412 13.096 1.00 58.50 200 ARG A N 1
ATOM 1380 C CA . ARG A 1 200 ? 11.462 -3.422 12.535 1.00 58.50 200 ARG A CA 1
ATOM 1381 C C . ARG A 1 200 ? 10.397 -2.805 11.649 1.00 58.50 200 ARG A C 1
ATOM 1383 O O . ARG A 1 200 ? 9.754 -1.826 12.040 1.00 58.50 200 ARG A O 1
ATOM 1390 N N . ASP A 1 201 ? 10.153 -3.427 10.500 1.00 57.69 201 ASP A N 1
ATOM 1391 C CA . ASP A 1 201 ? 8.901 -3.253 9.776 1.00 57.69 201 ASP A CA 1
ATOM 1392 C C . ASP A 1 201 ? 8.387 -4.495 9.104 1.00 57.69 201 ASP A C 1
ATOM 1394 O O . ASP A 1 201 ? 9.110 -5.250 8.474 1.00 57.69 201 ASP A O 1
ATOM 1398 N N . TYR A 1 202 ? 7.076 -4.609 9.181 1.00 57.12 202 TYR A N 1
ATOM 1399 C CA . TYR A 1 202 ? 6.312 -5.716 8.665 1.00 57.12 202 TYR A CA 1
ATOM 1400 C C . TYR A 1 202 ? 5.359 -5.278 7.539 1.00 57.12 202 TYR A C 1
ATOM 1402 O O . TYR A 1 202 ? 4.471 -6.037 7.158 1.00 57.12 202 TYR A O 1
ATOM 1410 N N . GLY A 1 203 ? 5.538 -4.059 7.013 1.00 55.44 203 GLY A N 1
ATOM 1411 C CA . GLY A 1 203 ? 4.804 -3.481 5.893 1.00 55.44 203 GLY A CA 1
ATOM 1412 C C . GLY A 1 203 ? 3.412 -2.956 6.247 1.00 55.44 203 GLY A C 1
ATOM 1413 O O . GLY A 1 203 ? 2.854 -3.240 7.308 1.00 55.44 203 GLY A O 1
ATOM 1414 N N . GLY A 1 204 ? 2.816 -2.212 5.308 1.00 60.97 204 GLY A N 1
ATOM 1415 C CA . GLY A 1 204 ? 1.456 -1.660 5.427 1.00 60.97 204 GLY A CA 1
ATOM 1416 C C . GLY A 1 204 ? 0.330 -2.675 5.189 1.00 60.97 204 GLY A C 1
ATOM 1417 O O . GLY A 1 204 ? -0.849 -2.327 5.177 1.00 60.97 204 GLY A O 1
ATOM 1418 N N . ASP A 1 205 ? 0.682 -3.944 4.991 1.00 60.12 205 ASP A N 1
ATOM 1419 C CA . ASP A 1 205 ? -0.260 -5.037 4.733 1.00 60.12 205 ASP A CA 1
ATOM 1420 C C . ASP A 1 205 ? -0.769 -5.705 6.004 1.00 60.12 205 ASP A C 1
ATOM 1422 O O . ASP A 1 205 ? -1.571 -6.640 5.945 1.00 60.12 205 ASP A O 1
ATOM 1426 N N . VAL A 1 206 ? -0.307 -5.218 7.152 1.00 69.44 206 VAL A N 1
ATOM 1427 C CA . VAL A 1 206 ? -0.706 -5.668 8.473 1.00 69.44 206 VAL A CA 1
ATOM 1428 C C . VAL A 1 206 ? -0.976 -4.464 9.367 1.00 69.44 206 VAL A C 1
ATOM 1430 O O . VAL A 1 206 ? -0.228 -3.492 9.349 1.00 69.44 206 VAL A O 1
ATOM 1433 N N . ARG A 1 207 ? -2.019 -4.531 10.196 1.00 78.75 207 ARG A N 1
ATOM 1434 C CA . ARG A 1 207 ? -2.191 -3.582 11.301 1.00 78.75 207 ARG A CA 1
ATOM 1435 C C . ARG A 1 207 ? -1.365 -4.046 12.483 1.00 78.75 207 ARG A C 1
ATOM 1437 O O . ARG A 1 207 ? -1.425 -5.216 12.872 1.00 78.75 207 ARG A O 1
ATOM 1444 N N . GLN A 1 208 ? -0.604 -3.136 13.064 1.00 80.31 208 GLN A N 1
ATOM 1445 C CA . GLN A 1 208 ? 0.337 -3.465 14.127 1.00 80.31 208 GLN A CA 1
ATOM 1446 C C . GLN A 1 208 ? -0.185 -2.909 15.450 1.00 80.31 208 GLN A C 1
ATOM 1448 O O . GLN A 1 208 ? -0.432 -1.714 15.573 1.00 80.31 208 GLN A O 1
ATOM 1453 N N . VAL A 1 209 ? -0.382 -3.787 16.432 1.00 85.19 209 VAL A N 1
ATOM 1454 C CA . VAL A 1 209 ? -0.858 -3.440 17.772 1.00 85.19 209 VAL A CA 1
ATOM 1455 C C . VAL A 1 209 ? 0.327 -3.401 18.721 1.00 85.19 209 VAL A C 1
ATOM 1457 O O . VAL A 1 209 ? 0.911 -4.430 19.060 1.00 85.19 209 VAL A O 1
ATOM 1460 N N . TRP A 1 210 ? 0.667 -2.200 19.152 1.00 88.94 210 TRP A N 1
ATOM 1461 C CA . TRP A 1 210 ? 1.770 -1.893 20.042 1.00 88.94 210 TRP A CA 1
ATOM 1462 C C . TRP A 1 210 ? 1.270 -1.551 21.439 1.00 88.94 210 TRP A C 1
ATOM 1464 O O . TRP A 1 210 ? 0.118 -1.170 21.650 1.00 88.94 210 TRP A O 1
ATOM 1474 N N . THR A 1 211 ? 2.174 -1.643 22.403 1.00 92.06 211 THR A N 1
ATOM 1475 C CA . THR A 1 211 ? 1.961 -1.167 23.763 1.00 92.06 211 THR A CA 1
ATOM 1476 C C . THR A 1 211 ? 3.041 -0.175 24.153 1.00 92.06 211 THR A C 1
ATOM 1478 O O . THR A 1 211 ? 4.201 -0.313 23.776 1.00 92.06 211 THR A O 1
ATOM 1481 N N . TRP A 1 212 ? 2.682 0.835 24.929 1.00 95.12 212 TRP A N 1
ATOM 1482 C CA . TRP A 1 212 ? 3.642 1.776 25.48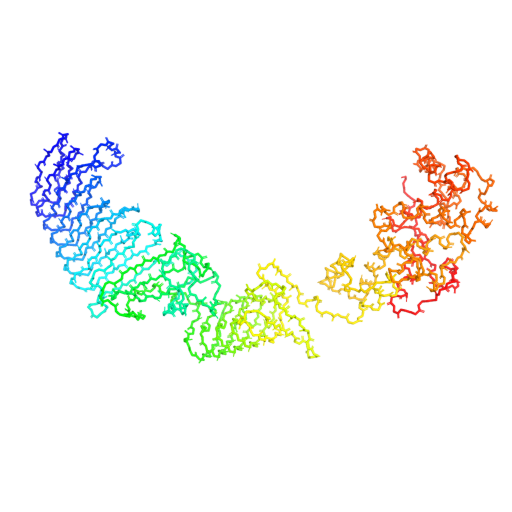8 1.00 95.12 212 TRP A CA 1
ATOM 1483 C C . TRP A 1 212 ? 3.237 2.113 26.914 1.00 95.12 212 TRP A C 1
ATOM 1485 O O . TRP A 1 212 ? 2.093 2.475 27.165 1.00 95.12 212 TRP A O 1
ATOM 1495 N N . ALA A 1 213 ? 4.149 1.955 27.868 1.00 93.75 213 ALA A N 1
ATOM 1496 C CA . ALA A 1 213 ? 3.862 2.205 29.274 1.00 93.75 213 ALA A CA 1
ATOM 1497 C C . ALA A 1 213 ? 4.401 3.576 29.695 1.00 93.75 213 ALA A C 1
ATOM 1499 O O . ALA A 1 213 ? 5.576 3.877 29.484 1.00 93.75 213 ALA A O 1
ATOM 1500 N N . SER A 1 214 ? 3.558 4.383 30.338 1.00 92.44 214 SER A N 1
ATOM 1501 C CA . SER A 1 214 ? 3.953 5.657 30.949 1.00 92.44 214 SER A CA 1
ATOM 1502 C C . SER A 1 214 ? 3.003 6.026 32.083 1.00 92.44 214 SER A C 1
ATOM 1504 O O . SER A 1 214 ? 1.811 5.739 32.013 1.00 92.44 214 SER A O 1
ATOM 1506 N N . ASP A 1 215 ? 3.525 6.669 33.130 1.00 86.44 215 ASP A N 1
ATOM 1507 C CA . ASP A 1 215 ? 2.737 7.222 34.243 1.00 86.44 215 ASP A CA 1
ATOM 1508 C C . ASP A 1 215 ? 1.706 6.241 34.842 1.00 86.44 215 ASP A C 1
ATOM 1510 O O . ASP A 1 215 ? 0.528 6.561 35.009 1.00 86.44 215 ASP A O 1
ATOM 1514 N N . ASN A 1 216 ? 2.151 5.017 35.161 1.00 89.06 216 ASN A N 1
ATOM 1515 C CA . ASN A 1 216 ? 1.313 3.945 35.724 1.00 89.06 216 ASN A CA 1
ATOM 1516 C C . ASN A 1 216 ? 0.085 3.589 34.857 1.00 89.06 216 ASN A C 1
ATOM 1518 O O . ASN A 1 216 ? -0.951 3.161 35.368 1.00 89.06 216 ASN A O 1
ATOM 1522 N N . SER A 1 217 ? 0.194 3.813 33.550 1.00 95.19 217 SER A N 1
ATOM 1523 C CA . SER A 1 217 ? -0.815 3.469 32.555 1.00 95.19 217 SER A CA 1
ATOM 1524 C C . SER A 1 217 ? -0.160 2.734 31.392 1.00 95.19 217 SER A C 1
ATOM 1526 O O . SER A 1 217 ? 1.007 2.981 31.063 1.00 95.19 217 SER A O 1
ATOM 1528 N N . LEU A 1 218 ? -0.929 1.865 30.748 1.00 96.38 218 LEU A N 1
ATOM 1529 C CA . LEU A 1 218 ? -0.545 1.225 29.499 1.00 96.38 218 LEU A CA 1
ATOM 1530 C C . LEU A 1 218 ? -1.346 1.838 28.358 1.00 96.38 218 LEU A C 1
ATOM 1532 O O . LEU A 1 218 ? -2.565 1.933 28.433 1.00 96.38 218 LEU A O 1
ATOM 1536 N N . TYR A 1 219 ? -0.670 2.228 27.292 1.00 96.75 219 TYR A N 1
ATOM 1537 C CA . TYR A 1 219 ? -1.297 2.656 26.054 1.00 96.75 219 TYR A CA 1
ATOM 1538 C C . TYR A 1 219 ? -1.273 1.486 25.083 1.00 96.75 219 TYR A C 1
ATOM 1540 O O . TYR A 1 219 ? -0.203 0.932 24.839 1.00 96.75 219 TYR A O 1
ATOM 1548 N N . VAL A 1 220 ? -2.430 1.111 24.546 1.00 94.75 220 VAL A N 1
ATOM 1549 C CA . VAL A 1 220 ? -2.546 0.178 23.422 1.00 94.75 220 VAL A CA 1
ATOM 1550 C C . VAL A 1 220 ? -2.758 1.006 22.165 1.00 94.75 220 VAL A C 1
ATOM 1552 O O . VAL A 1 220 ? -3.662 1.840 22.115 1.00 94.75 220 VAL A O 1
ATOM 1555 N N . ILE A 1 221 ? -1.887 0.811 21.183 1.00 93.56 221 ILE A N 1
ATOM 1556 C CA . ILE A 1 221 ? -1.813 1.622 19.971 1.00 93.56 221 ILE A CA 1
ATOM 1557 C C . ILE A 1 221 ? -1.981 0.694 18.777 1.00 93.56 221 ILE A C 1
ATOM 1559 O O . ILE A 1 221 ? -1.234 -0.271 18.658 1.00 93.56 221 ILE A O 1
ATOM 1563 N N . VAL A 1 222 ? -2.933 0.969 17.895 1.00 90.19 222 VAL A N 1
ATOM 1564 C CA . VAL A 1 222 ? -3.087 0.244 16.631 1.00 90.19 222 VAL A CA 1
ATOM 1565 C C . VAL A 1 222 ? -2.661 1.168 15.507 1.00 90.19 222 VAL A C 1
ATOM 1567 O O . VAL A 1 222 ? -3.339 2.160 15.249 1.00 90.19 222 VAL A O 1
ATOM 1570 N N . ASP A 1 223 ? -1.568 0.807 14.841 1.00 87.81 223 ASP A N 1
ATOM 1571 C CA . ASP A 1 223 ? -1.164 1.393 13.567 1.00 87.81 223 ASP A CA 1
ATOM 1572 C C . ASP A 1 223 ? -2.178 0.951 12.506 1.00 87.81 223 ASP A C 1
ATOM 1574 O O . ASP A 1 223 ? -2.212 -0.213 12.082 1.00 87.81 223 ASP A O 1
ATOM 1578 N N . THR A 1 224 ? -3.094 1.855 12.173 1.00 83.81 224 THR A N 1
ATOM 1579 C CA . THR A 1 224 ? -4.235 1.553 11.299 1.00 83.81 224 THR A CA 1
ATOM 1580 C C . THR A 1 224 ? -3.935 1.793 9.829 1.00 83.81 224 THR A C 1
ATOM 1582 O O . THR A 1 224 ? -4.613 1.201 8.979 1.00 83.81 224 THR A O 1
ATOM 1585 N N . ASP A 1 225 ? -2.955 2.651 9.543 1.00 80.38 225 ASP A N 1
ATOM 1586 C CA . ASP A 1 225 ? -2.563 3.076 8.201 1.00 80.38 225 ASP A CA 1
ATOM 1587 C C . ASP A 1 225 ? -1.256 2.424 7.719 1.00 80.38 225 ASP A C 1
ATOM 1589 O O . ASP A 1 225 ? -0.912 2.541 6.541 1.00 80.38 225 ASP A O 1
ATOM 1593 N N . GLY A 1 226 ? -0.577 1.675 8.594 1.00 78.19 226 GLY A N 1
ATOM 1594 C CA . GLY A 1 226 ? 0.641 0.937 8.280 1.00 78.19 226 GLY A CA 1
ATOM 1595 C C . GLY A 1 226 ? 1.850 1.847 8.072 1.00 78.19 226 GLY A C 1
ATOM 1596 O O . GLY A 1 226 ? 2.811 1.444 7.415 1.00 78.19 226 GLY A O 1
ATOM 1597 N N . SER A 1 227 ? 1.800 3.088 8.564 1.00 80.88 227 SER A N 1
ATOM 1598 C CA . SER A 1 227 ? 2.854 4.085 8.350 1.00 80.88 227 SER A CA 1
ATOM 1599 C C . SER A 1 227 ? 4.065 3.910 9.266 1.00 80.88 227 SER A C 1
ATOM 1601 O O . SER A 1 227 ? 5.085 4.574 9.056 1.00 80.88 227 SER A O 1
ATOM 1603 N N . ARG A 1 228 ? 3.981 3.036 10.280 1.00 82.38 228 ARG A N 1
ATOM 1604 C CA . ARG A 1 228 ? 4.948 2.893 11.384 1.00 82.38 228 ARG A CA 1
ATOM 1605 C C . ARG A 1 228 ? 5.124 4.149 12.240 1.00 82.38 228 ARG A C 1
ATOM 1607 O O . ARG A 1 228 ? 6.044 4.210 13.066 1.00 82.38 228 ARG A O 1
ATOM 1614 N N . THR A 1 229 ? 4.296 5.164 12.032 1.00 89.62 229 THR A N 1
ATOM 1615 C CA . THR A 1 229 ? 4.366 6.435 12.745 1.00 89.62 229 THR A CA 1
ATOM 1616 C C . THR A 1 229 ? 3.022 6.757 13.342 1.00 89.62 229 THR A C 1
ATOM 1618 O O . THR A 1 229 ? 2.015 6.625 12.663 1.00 89.62 229 THR A O 1
ATOM 1621 N N . LEU A 1 230 ? 3.013 7.255 14.574 1.00 93.06 230 LEU A N 1
ATOM 1622 C CA . LEU A 1 230 ? 1.773 7.646 15.223 1.00 93.06 230 LEU A CA 1
ATOM 1623 C C . LEU A 1 230 ? 1.074 8.759 14.431 1.00 93.06 230 LEU A C 1
ATOM 1625 O O . LEU A 1 230 ? 1.633 9.850 14.268 1.00 93.06 230 LEU A O 1
ATOM 1629 N N . SER A 1 231 ? -0.147 8.498 13.974 1.00 92.25 231 SER A N 1
ATOM 1630 C CA . SER A 1 231 ? -0.978 9.426 13.203 1.00 92.25 231 SER A CA 1
ATOM 1631 C C . SER A 1 231 ? -2.341 9.659 13.874 1.00 92.25 231 SER A C 1
ATOM 1633 O O . SER A 1 231 ? -2.719 8.967 14.815 1.00 92.25 231 SER A O 1
ATOM 1635 N N . ASP A 1 232 ? -3.099 10.663 13.414 1.00 89.06 232 ASP A N 1
ATOM 1636 C CA . ASP A 1 232 ? -4.470 10.906 13.904 1.00 89.06 232 ASP A CA 1
ATOM 1637 C C . ASP A 1 232 ? -5.460 9.818 13.432 1.00 89.06 232 ASP A C 1
ATOM 1639 O O . ASP A 1 232 ? -6.604 9.779 13.888 1.00 89.06 232 ASP A O 1
ATOM 1643 N N . GLY A 1 233 ? -5.049 8.962 12.488 1.00 86.81 233 GLY A N 1
ATOM 1644 C CA . GLY A 1 233 ? -5.828 7.806 12.047 1.00 86.81 233 GLY A CA 1
ATOM 1645 C C . GLY A 1 233 ? -5.730 6.621 13.007 1.00 86.81 233 GLY A C 1
ATOM 1646 O O . GLY A 1 233 ? -6.650 5.802 13.051 1.00 86.81 233 GLY A O 1
ATOM 1647 N N . ASP A 1 234 ? -4.659 6.562 13.800 1.00 91.56 234 ASP A N 1
ATOM 1648 C CA . ASP A 1 234 ? -4.366 5.437 14.677 1.00 91.56 234 ASP A CA 1
ATOM 1649 C C . ASP A 1 234 ? -5.296 5.359 15.877 1.00 91.56 234 ASP A C 1
ATOM 1651 O O . ASP A 1 234 ? -5.750 6.356 16.447 1.00 91.56 234 ASP A O 1
ATOM 1655 N N . ILE A 1 235 ? -5.566 4.124 16.290 1.00 93.00 235 ILE A N 1
ATOM 1656 C CA . ILE A 1 235 ? -6.321 3.876 17.511 1.00 93.00 235 ILE A CA 1
ATOM 1657 C C . ILE A 1 235 ? -5.349 3.966 18.677 1.00 93.00 235 ILE A C 1
ATOM 1659 O O . ILE A 1 235 ? -4.352 3.251 18.708 1.00 93.00 235 ILE A O 1
ATOM 1663 N N . VAL A 1 236 ? -5.669 4.798 19.665 1.00 95.19 236 VAL A N 1
ATOM 1664 C CA . VAL A 1 236 ? -4.931 4.865 20.927 1.00 95.19 236 VAL A CA 1
ATOM 1665 C C . VAL A 1 236 ? -5.915 4.753 22.080 1.00 95.19 236 VAL A C 1
ATOM 1667 O O . VAL A 1 236 ? -6.837 5.561 22.202 1.00 95.19 236 VAL A O 1
ATOM 1670 N N . VAL A 1 237 ? -5.694 3.763 22.943 1.00 96.19 237 VAL A N 1
ATOM 1671 C CA . VAL A 1 237 ? -6.456 3.554 24.178 1.00 96.19 237 VAL A CA 1
ATOM 1672 C C . VAL A 1 237 ? -5.508 3.576 25.361 1.00 96.19 237 VAL A C 1
ATOM 1674 O O . VAL A 1 237 ? -4.472 2.914 25.341 1.00 96.19 237 VAL A O 1
ATOM 1677 N N . LYS A 1 238 ? -5.874 4.311 26.408 1.00 97.38 238 LYS A N 1
ATOM 1678 C CA . LYS A 1 238 ? -5.177 4.311 27.694 1.00 97.38 238 LYS A CA 1
ATOM 1679 C C . LYS A 1 238 ? -5.881 3.358 28.661 1.00 97.38 238 LYS A C 1
ATOM 1681 O O . LYS A 1 238 ? -7.081 3.482 28.873 1.00 97.38 238 LYS A O 1
ATOM 1686 N N . LEU A 1 239 ? -5.124 2.470 29.293 1.00 97.81 239 LEU A N 1
ATOM 1687 C CA . LEU A 1 239 ? -5.554 1.597 30.384 1.00 97.81 239 LEU A CA 1
ATOM 1688 C C . LEU A 1 239 ? -4.912 2.083 31.687 1.00 97.81 239 LEU A C 1
ATOM 1690 O O . LEU A 1 239 ? -3.684 2.069 31.825 1.00 97.81 239 LEU A O 1
ATOM 1694 N N . GLU A 1 240 ? -5.716 2.544 32.640 1.00 96.81 240 GLU A N 1
ATOM 1695 C CA . GLU A 1 240 ? -5.210 3.028 33.929 1.00 96.81 240 GLU A CA 1
ATOM 1696 C C . GLU A 1 240 ? -4.873 1.866 34.866 1.00 96.81 240 GLU A C 1
ATOM 1698 O O . GLU A 1 240 ? -5.625 0.906 34.983 1.00 96.81 240 GLU A O 1
ATOM 1703 N N . GLY A 1 241 ? -3.725 1.930 35.548 1.00 94.06 241 GLY A N 1
ATOM 1704 C CA . GLY A 1 241 ? -3.345 0.911 36.535 1.00 94.06 241 GLY A CA 1
ATOM 1705 C C . GLY A 1 241 ? -2.944 -0.449 35.950 1.00 94.06 241 GLY A C 1
ATOM 1706 O O . GLY A 1 241 ? -2.557 -1.339 36.707 1.00 94.06 241 GLY A O 1
ATOM 1707 N N . VAL A 1 242 ? -2.971 -0.600 34.624 1.00 93.69 242 VAL A N 1
ATOM 1708 C CA . VAL A 1 242 ? -2.514 -1.793 33.906 1.00 93.69 242 VAL A CA 1
ATOM 1709 C C . VAL A 1 242 ? -1.035 -1.642 33.557 1.00 93.69 242 VAL A C 1
ATOM 1711 O O . VAL A 1 242 ? -0.609 -0.616 33.029 1.00 93.69 242 VAL A O 1
ATOM 1714 N N . SER A 1 243 ? -0.233 -2.666 33.855 1.00 88.00 243 SER A N 1
ATOM 1715 C CA . SER A 1 243 ? 1.213 -2.672 33.585 1.00 88.00 243 SER A CA 1
ATOM 1716 C C . SER A 1 243 ? 1.596 -3.425 32.311 1.00 88.00 243 SER A C 1
ATOM 1718 O O . SER A 1 243 ? 2.633 -3.129 31.719 1.00 88.00 243 SER A O 1
ATOM 1720 N N . ALA A 1 244 ? 0.780 -4.391 31.892 1.00 85.81 244 ALA A N 1
ATOM 1721 C CA . ALA A 1 244 ? 0.955 -5.173 30.677 1.00 85.81 244 ALA A CA 1
ATOM 1722 C C . ALA A 1 244 ? -0.386 -5.777 30.245 1.00 85.81 244 ALA A C 1
ATOM 1724 O O . ALA A 1 244 ? -1.262 -5.999 31.079 1.00 85.81 244 ALA A O 1
ATOM 1725 N N . VAL A 1 245 ? -0.495 -6.083 28.955 1.00 83.62 245 VAL A N 1
ATOM 1726 C CA . VAL A 1 245 ? -1.556 -6.922 28.389 1.00 83.62 245 VAL A CA 1
ATOM 1727 C C . VAL A 1 245 ? -0.930 -8.113 27.672 1.00 83.62 245 VAL A C 1
ATOM 1729 O O . VAL A 1 245 ? 0.224 -8.079 27.242 1.00 83.62 245 VAL A O 1
ATOM 1732 N N . THR A 1 246 ? -1.705 -9.175 27.561 1.00 73.88 246 THR A N 1
ATOM 1733 C CA . THR A 1 246 ? -1.380 -10.454 26.941 1.00 73.88 246 THR A CA 1
ATOM 1734 C C . THR A 1 246 ? -2.405 -10.768 25.858 1.00 73.88 246 THR A C 1
ATOM 1736 O O . THR A 1 246 ? -3.445 -10.122 25.766 1.00 73.88 246 THR A O 1
ATOM 1739 N N . ALA A 1 247 ? -2.157 -11.796 25.046 1.00 67.81 247 ALA A N 1
ATOM 1740 C CA . ALA A 1 247 ? -3.094 -12.196 23.994 1.00 67.81 247 ALA A CA 1
ATOM 1741 C C . ALA A 1 247 ? -4.512 -12.506 24.518 1.00 67.81 247 ALA A C 1
ATOM 1743 O O . ALA A 1 247 ? -5.481 -12.298 23.795 1.00 67.81 247 ALA A O 1
ATOM 1744 N N . THR A 1 248 ? -4.649 -12.966 25.768 1.00 72.94 248 THR A N 1
ATOM 1745 C CA . THR A 1 248 ? -5.955 -13.266 26.374 1.00 72.94 248 THR A CA 1
ATOM 1746 C C . THR A 1 248 ? -6.731 -12.031 26.809 1.00 72.94 248 THR A C 1
ATOM 1748 O O . THR A 1 248 ? -7.904 -12.167 27.117 1.00 72.94 248 THR A O 1
ATOM 1751 N N . ASP A 1 249 ? -6.115 -10.849 26.827 1.00 86.31 249 ASP A N 1
ATOM 1752 C CA . ASP A 1 249 ? -6.776 -9.582 27.168 1.00 86.31 249 ASP A CA 1
ATOM 1753 C C . ASP A 1 249 ? -7.502 -8.962 25.958 1.00 86.31 249 ASP A C 1
ATOM 1755 O O . ASP A 1 249 ? -8.092 -7.887 26.049 1.00 86.31 249 ASP A O 1
ATOM 1759 N N . PHE A 1 250 ? -7.494 -9.653 24.815 1.00 87.38 250 PHE A N 1
ATOM 1760 C CA . PHE A 1 250 ? -8.172 -9.252 23.588 1.00 87.38 250 PHE A CA 1
ATOM 1761 C C . PHE A 1 250 ? -9.303 -10.222 23.254 1.00 87.38 250 PHE A C 1
ATOM 1763 O O . PHE A 1 250 ? -9.199 -11.427 23.484 1.00 87.38 250 PHE A O 1
ATOM 1770 N N . ALA A 1 251 ? -10.402 -9.702 22.708 1.00 84.50 251 ALA A N 1
ATOM 1771 C CA . ALA A 1 251 ? -11.549 -10.520 22.334 1.00 84.50 251 ALA A CA 1
ATOM 1772 C C . ALA A 1 251 ? -11.184 -11.465 21.179 1.00 84.50 251 ALA A C 1
ATOM 1774 O O . ALA A 1 251 ? -10.405 -11.095 20.293 1.00 84.50 251 ALA A O 1
ATOM 1775 N N . ASP A 1 252 ? -11.795 -12.649 21.143 1.00 74.06 252 ASP A N 1
ATOM 1776 C CA . ASP A 1 252 ? -11.628 -13.593 20.036 1.00 74.06 252 ASP A CA 1
ATOM 1777 C C . ASP A 1 252 ? -11.905 -12.910 18.686 1.00 74.06 252 ASP A C 1
ATOM 1779 O O . ASP A 1 252 ? -12.883 -12.179 18.523 1.00 74.06 252 ASP A O 1
ATOM 1783 N N . GLY A 1 253 ? -11.025 -13.135 17.707 1.00 68.00 253 GLY A N 1
ATOM 1784 C CA . GLY A 1 253 ? -11.119 -12.511 16.383 1.00 68.00 253 GLY A CA 1
ATOM 1785 C C . GLY A 1 253 ? -10.627 -11.060 16.302 1.00 68.00 253 GLY A C 1
ATOM 1786 O O . GLY A 1 253 ? -10.666 -10.487 15.215 1.00 68.00 253 GLY A O 1
ATOM 1787 N N . THR A 1 254 ? -10.134 -10.474 17.404 1.00 70.25 254 THR A N 1
ATOM 1788 C CA . THR A 1 254 ? -9.412 -9.184 17.375 1.00 70.25 254 THR A CA 1
ATOM 1789 C C . THR A 1 254 ? -8.130 -9.299 16.556 1.00 70.25 254 THR A C 1
ATOM 1791 O O . THR A 1 254 ? -7.854 -8.454 15.710 1.00 70.25 254 THR A O 1
ATOM 1794 N N . PHE A 1 255 ? -7.384 -10.387 16.746 1.00 70.44 255 PHE A N 1
ATOM 1795 C CA . PHE A 1 255 ? -6.259 -10.743 15.887 1.00 70.44 255 PHE A CA 1
ATOM 1796 C C . PHE A 1 255 ? -6.687 -11.789 14.866 1.00 70.44 255 PHE A C 1
ATOM 1798 O O . PHE A 1 255 ? -7.565 -12.616 15.129 1.00 70.44 255 PHE A O 1
ATOM 1805 N N . SER A 1 256 ? -6.055 -11.755 13.695 1.00 56.06 256 SER A N 1
ATOM 1806 C CA . SER A 1 256 ? -6.338 -12.694 12.611 1.00 56.06 256 SER A CA 1
ATOM 1807 C C . SER A 1 256 ? -5.944 -14.116 13.017 1.00 56.06 256 SER A C 1
ATOM 1809 O O . SER A 1 256 ? -4.821 -14.542 12.788 1.00 56.06 256 SER A O 1
ATOM 1811 N N . THR A 1 257 ? -6.869 -14.880 13.590 1.00 47.72 257 THR A N 1
ATOM 1812 C CA . THR A 1 257 ? -6.693 -16.322 13.838 1.00 47.72 257 THR A CA 1
ATOM 1813 C C . THR A 1 257 ? -7.691 -17.183 13.057 1.00 47.72 257 THR A C 1
ATOM 1815 O O . THR A 1 257 ? -7.701 -18.401 13.215 1.00 47.72 257 THR A O 1
ATOM 1818 N N . THR A 1 258 ? -8.543 -16.587 12.209 1.00 36.12 258 THR A N 1
ATOM 1819 C CA . THR A 1 258 ? -9.755 -17.266 11.699 1.00 36.12 258 THR A CA 1
ATOM 1820 C C . THR A 1 258 ? -10.054 -17.143 10.203 1.00 36.12 258 THR A C 1
ATOM 1822 O O . THR A 1 258 ? -11.127 -17.555 9.764 1.00 36.12 258 THR A O 1
ATOM 1825 N N . SER A 1 259 ? -9.100 -16.733 9.369 1.00 36.69 259 SER A N 1
ATOM 1826 C CA . SER A 1 259 ? -9.126 -17.109 7.949 1.00 36.69 259 SER A CA 1
ATOM 1827 C C . SER A 1 259 ? -8.176 -18.285 7.747 1.00 36.69 259 SER A C 1
ATOM 1829 O O . SER A 1 259 ? -6.975 -18.154 7.956 1.00 36.69 259 SER A O 1
ATOM 1831 N N . PHE A 1 260 ? -8.710 -19.437 7.323 1.00 33.72 260 PHE A N 1
ATOM 1832 C CA . PHE A 1 260 ? -8.002 -20.696 7.005 1.00 33.72 260 PHE A CA 1
ATOM 1833 C C . PHE A 1 260 ? -6.917 -20.579 5.900 1.00 33.72 260 PHE A C 1
ATOM 1835 O O . PHE A 1 260 ? -6.497 -21.577 5.318 1.00 33.72 260 PHE A O 1
ATOM 1842 N N . THR A 1 261 ? -6.465 -19.364 5.605 1.00 49.47 261 THR A N 1
ATOM 1843 C CA . THR A 1 261 ? -5.447 -18.993 4.628 1.00 49.47 261 THR A CA 1
ATOM 1844 C C . THR A 1 261 ? -4.314 -18.177 5.253 1.00 49.47 261 THR A C 1
ATOM 1846 O O . THR A 1 261 ? -3.406 -17.831 4.522 1.00 49.47 261 THR A O 1
ATOM 1849 N N . THR A 1 262 ? -4.313 -17.844 6.552 1.00 56.25 262 THR A N 1
ATOM 1850 C CA . THR A 1 262 ? -3.212 -17.074 7.168 1.00 56.25 262 THR A CA 1
ATOM 1851 C C . THR A 1 262 ? -2.530 -17.877 8.277 1.00 56.25 262 THR A C 1
ATOM 1853 O O . THR A 1 262 ? -3.187 -18.238 9.252 1.00 56.25 262 THR A O 1
ATOM 1856 N N . LYS A 1 263 ? -1.229 -18.172 8.142 1.00 62.91 263 LYS A N 1
ATOM 1857 C CA . LYS A 1 263 ? -0.413 -18.835 9.182 1.00 62.91 263 LYS A CA 1
ATOM 1858 C C . LYS A 1 263 ? 0.522 -17.820 9.839 1.00 62.91 263 LYS A C 1
ATOM 1860 O O . LYS A 1 263 ? 1.152 -17.041 9.131 1.00 62.91 263 LYS A O 1
ATOM 1865 N N . ILE A 1 264 ? 0.593 -17.830 11.170 1.00 63.19 264 ILE A N 1
ATOM 1866 C CA . ILE A 1 264 ? 1.308 -16.822 11.965 1.00 63.19 264 ILE A CA 1
ATOM 1867 C C . ILE A 1 264 ? 2.231 -17.514 12.967 1.00 63.19 264 ILE A C 1
ATOM 1869 O O . ILE A 1 264 ? 1.760 -18.361 13.728 1.00 63.19 264 ILE A O 1
ATOM 1873 N N . GLY A 1 265 ? 3.499 -17.110 12.944 1.00 61.03 265 GLY A N 1
ATOM 1874 C CA . GLY A 1 265 ? 4.588 -17.454 13.847 1.00 61.03 265 GLY A CA 1
ATOM 1875 C C . GLY A 1 265 ? 4.545 -16.825 15.222 1.00 61.03 265 GLY A C 1
ATOM 1876 O O . GLY A 1 265 ? 3.537 -16.281 15.675 1.00 61.03 265 GLY A O 1
ATOM 1877 N N . THR A 1 266 ? 5.657 -16.988 15.914 1.00 59.81 266 THR A N 1
ATOM 1878 C CA . THR A 1 266 ? 5.970 -16.514 17.251 1.00 59.81 266 THR A CA 1
ATOM 1879 C C . THR A 1 266 ? 7.203 -15.615 17.172 1.00 59.81 266 THR A C 1
ATOM 1881 O O . THR A 1 266 ? 7.801 -15.465 16.121 1.00 59.81 266 THR A O 1
ATOM 1884 N N . ASP A 1 267 ? 7.625 -15.012 18.283 1.00 60.91 267 ASP A N 1
ATOM 1885 C CA . ASP A 1 267 ? 8.890 -14.255 18.305 1.00 60.91 267 ASP A CA 1
ATOM 1886 C C . ASP A 1 267 ? 10.147 -15.162 18.345 1.00 60.91 267 ASP A C 1
ATOM 1888 O O . ASP A 1 267 ? 11.244 -14.705 18.684 1.00 60.91 267 ASP A O 1
ATOM 1892 N N . GLY A 1 268 ? 9.996 -16.465 18.096 1.00 65.31 268 GLY A N 1
ATOM 1893 C CA . GLY A 1 268 ? 11.094 -17.419 18.004 1.00 65.31 268 GLY A CA 1
ATOM 1894 C C . GLY A 1 268 ? 10.967 -18.304 16.768 1.00 65.31 268 GLY A C 1
ATOM 1895 O O . GLY A 1 268 ? 9.889 -18.438 16.216 1.00 65.31 268 GLY A O 1
ATOM 1896 N N . ALA A 1 269 ? 12.073 -18.967 16.412 1.00 68.00 269 ALA A N 1
ATOM 1897 C CA . ALA A 1 269 ? 12.196 -19.767 15.193 1.00 68.00 269 ALA A CA 1
ATOM 1898 C C . ALA A 1 269 ? 11.060 -20.785 14.992 1.00 68.00 269 ALA A C 1
ATOM 1900 O O . ALA A 1 269 ? 10.920 -21.748 15.761 1.00 68.00 269 ALA A O 1
ATOM 1901 N N . ASP A 1 270 ? 10.333 -20.622 13.894 1.00 70.50 270 ASP A N 1
ATOM 1902 C CA . ASP A 1 270 ? 9.207 -21.446 13.494 1.00 70.50 270 ASP A CA 1
ATOM 1903 C C . ASP A 1 270 ? 9.500 -22.324 12.272 1.00 70.50 270 ASP A C 1
ATOM 1905 O O . ASP A 1 270 ? 10.447 -22.135 11.510 1.00 70.50 270 ASP A O 1
ATOM 1909 N N . ASN A 1 271 ? 8.659 -23.346 12.082 1.00 79.94 271 ASN A N 1
ATOM 1910 C CA . ASN A 1 271 ? 8.700 -24.216 10.909 1.00 79.94 271 ASN A CA 1
ATOM 1911 C C . ASN A 1 271 ? 7.304 -24.359 10.298 1.00 79.94 271 ASN A C 1
ATOM 1913 O O . ASN A 1 271 ? 6.442 -25.061 10.839 1.00 79.94 271 ASN A O 1
ATOM 1917 N N . TYR A 1 272 ? 7.106 -23.724 9.146 1.00 77.00 272 TYR A N 1
ATOM 1918 C CA . TYR A 1 272 ? 5.852 -23.709 8.411 1.00 77.00 272 TYR A CA 1
ATOM 1919 C C . TYR A 1 272 ? 5.900 -24.570 7.153 1.00 77.00 272 TYR A C 1
ATOM 1921 O O . TYR A 1 272 ? 6.810 -24.471 6.339 1.00 77.00 272 TYR A O 1
ATOM 1929 N N . VAL A 1 273 ? 4.847 -25.372 6.959 1.00 69.81 273 VAL A N 1
ATOM 1930 C CA . VAL A 1 273 ? 4.571 -26.081 5.701 1.00 69.81 273 VAL A CA 1
ATOM 1931 C C . VAL A 1 273 ? 3.133 -25.795 5.272 1.00 69.81 273 VAL A C 1
ATOM 1933 O O . VAL A 1 273 ? 2.187 -26.054 6.025 1.00 69.81 273 VAL A O 1
ATOM 1936 N N . GLY A 1 274 ? 2.967 -25.202 4.094 1.00 62.72 274 GLY A N 1
ATOM 1937 C CA . GLY A 1 274 ? 1.708 -24.757 3.499 1.00 62.72 274 GLY A CA 1
ATOM 1938 C C . GLY A 1 274 ? 0.782 -25.866 2.999 1.00 62.72 274 GLY A C 1
ATOM 1939 O O . GLY A 1 274 ? 1.183 -27.020 2.877 1.00 62.72 274 GLY A O 1
ATOM 1940 N N . SER A 1 275 ? -0.483 -25.528 2.720 1.00 55.97 275 SER A N 1
ATOM 1941 C CA . SER A 1 275 ? -1.474 -26.477 2.169 1.00 55.97 275 SER A CA 1
ATOM 1942 C C . SER A 1 275 ? -2.350 -25.929 1.027 1.00 55.97 275 SER A C 1
ATOM 1944 O O . SER A 1 275 ? -3.162 -26.687 0.496 1.00 55.97 275 SER A O 1
ATOM 1946 N N . ASN A 1 276 ? -2.219 -24.646 0.668 1.00 61.19 276 ASN A N 1
ATOM 1947 C CA . ASN A 1 276 ? -3.004 -23.886 -0.323 1.00 61.19 276 ASN A CA 1
ATOM 1948 C C . ASN A 1 276 ? -2.539 -22.412 -0.349 1.00 61.19 276 ASN A C 1
ATOM 1950 O O . ASN A 1 276 ? -1.871 -22.006 0.602 1.00 61.19 276 ASN A O 1
ATOM 1954 N N . SER A 1 277 ? -2.983 -21.628 -1.354 1.00 60.72 277 SER A N 1
ATOM 1955 C CA . SER A 1 277 ? -2.778 -20.168 -1.412 1.00 60.72 277 SER A CA 1
ATOM 1956 C C . SER A 1 277 ? -3.124 -19.500 -0.082 1.00 60.72 277 SER A C 1
ATOM 1958 O O . SER A 1 277 ? -4.265 -19.591 0.392 1.00 60.72 277 SER A O 1
ATOM 1960 N N . ALA A 1 278 ? -2.136 -18.851 0.513 1.00 64.38 278 ALA A N 1
ATOM 1961 C CA . ALA A 1 278 ? -2.129 -18.403 1.885 1.00 64.38 278 ALA A CA 1
ATOM 1962 C C . ALA A 1 278 ? -1.163 -17.227 2.102 1.00 64.38 278 ALA A C 1
ATOM 1964 O O . ALA A 1 278 ? -0.248 -16.956 1.326 1.00 64.38 278 ALA A O 1
ATOM 1965 N N . SER A 1 279 ? -1.380 -16.511 3.199 1.00 72.25 279 SER A N 1
ATOM 1966 C CA . SER A 1 279 ? -0.438 -15.539 3.735 1.00 72.25 279 SER A CA 1
ATOM 1967 C C . SER A 1 279 ? 0.309 -16.147 4.922 1.00 72.25 279 SER A C 1
ATOM 1969 O O . SER A 1 279 ? -0.310 -16.699 5.831 1.00 72.25 279 SER A O 1
ATOM 1971 N N . TYR A 1 280 ? 1.631 -16.052 4.929 1.00 74.75 280 TYR A N 1
ATOM 1972 C CA . TYR A 1 280 ? 2.492 -16.571 5.991 1.00 74.75 280 TYR A CA 1
ATOM 1973 C C . TYR A 1 280 ? 3.220 -15.405 6.651 1.00 74.75 280 TYR A C 1
ATOM 1975 O O . TYR A 1 280 ? 3.701 -14.520 5.950 1.00 74.75 280 TYR A O 1
ATOM 1983 N N . TYR A 1 281 ? 3.293 -15.412 7.979 1.00 75.31 281 TYR A N 1
ATOM 1984 C CA . TYR A 1 281 ? 3.991 -14.401 8.771 1.00 75.31 281 TYR A CA 1
ATOM 1985 C C . TYR A 1 281 ? 4.848 -15.102 9.826 1.00 75.31 281 TYR A C 1
ATOM 1987 O O . TYR A 1 281 ? 4.275 -15.621 10.778 1.00 75.31 281 TYR A O 1
ATOM 1995 N N . GLY A 1 282 ? 6.170 -15.144 9.658 1.00 71.38 282 GLY A N 1
ATOM 1996 C CA . GLY A 1 282 ? 7.123 -15.735 10.608 1.00 71.38 282 GLY A CA 1
ATOM 1997 C C . GLY A 1 282 ? 7.222 -14.955 11.922 1.00 71.38 282 GLY A C 1
ATOM 1998 O O . GLY A 1 282 ? 7.171 -15.534 12.996 1.00 71.38 282 GLY A O 1
ATOM 1999 N N . LEU A 1 283 ? 7.096 -13.628 11.837 1.00 72.38 283 LEU A N 1
ATOM 2000 C CA . LEU A 1 283 ? 7.252 -12.680 12.942 1.00 72.38 283 LEU A CA 1
ATOM 2001 C C . LEU A 1 283 ? 8.715 -12.459 13.298 1.00 72.38 283 LEU A C 1
ATOM 2003 O O . LEU A 1 283 ? 9.312 -11.651 12.613 1.00 72.38 283 LEU A O 1
ATOM 2007 N N . ALA A 1 284 ? 9.258 -12.992 14.387 1.00 69.19 284 ALA A N 1
ATOM 2008 C CA . ALA A 1 284 ? 10.661 -12.764 14.730 1.00 69.19 284 ALA A CA 1
ATOM 2009 C C . ALA A 1 284 ? 11.359 -14.090 15.035 1.00 69.19 284 ALA A C 1
ATOM 2011 O O . ALA A 1 284 ? 10.729 -15.029 15.499 1.00 69.19 284 ALA A O 1
ATOM 2012 N N . GLY A 1 285 ? 12.680 -14.131 14.888 1.00 76.75 285 GLY A N 1
ATOM 2013 C CA . GLY A 1 285 ? 13.457 -15.366 14.975 1.00 76.75 285 GLY A CA 1
ATOM 2014 C C . GLY A 1 285 ? 13.802 -15.906 13.589 1.00 76.75 285 GLY A C 1
ATOM 2015 O O . GLY A 1 285 ? 13.291 -15.425 12.599 1.00 76.75 285 GLY A O 1
ATOM 2016 N N . ASP A 1 286 ? 14.721 -16.873 13.533 1.00 88.50 286 ASP A N 1
ATOM 2017 C CA . ASP A 1 286 ? 15.176 -17.466 12.268 1.00 88.50 286 ASP A CA 1
ATOM 2018 C C . ASP A 1 286 ? 14.173 -18.536 11.793 1.00 88.50 286 ASP A C 1
ATOM 2020 O O . ASP A 1 286 ? 14.215 -19.688 12.248 1.00 88.50 286 ASP A O 1
ATOM 2024 N N . ASP A 1 287 ? 13.279 -18.172 10.884 1.00 85.38 287 ASP A N 1
ATOM 2025 C CA . ASP A 1 287 ? 12.135 -18.980 10.479 1.00 85.38 287 ASP A CA 1
ATOM 2026 C C . ASP A 1 287 ? 12.404 -19.859 9.254 1.00 85.38 287 ASP A C 1
ATOM 2028 O O . ASP A 1 287 ? 13.150 -19.530 8.332 1.00 85.38 287 ASP A O 1
ATOM 2032 N N . LEU A 1 288 ? 11.756 -21.025 9.217 1.00 89.56 288 LEU A N 1
ATOM 2033 C CA . LEU A 1 288 ? 11.744 -21.934 8.072 1.00 89.56 288 LEU A CA 1
ATOM 2034 C C . LEU A 1 288 ? 10.333 -21.976 7.478 1.00 89.56 288 LEU A C 1
ATOM 2036 O O . LEU A 1 288 ? 9.454 -22.657 8.007 1.00 89.56 288 LEU A O 1
ATOM 2040 N N . ILE A 1 289 ? 10.105 -21.286 6.362 1.00 88.12 289 ILE A N 1
ATOM 2041 C CA . ILE A 1 289 ? 8.780 -21.139 5.753 1.00 88.12 289 ILE A CA 1
ATOM 2042 C C . ILE A 1 289 ? 8.732 -21.829 4.391 1.00 88.12 289 ILE A C 1
ATOM 2044 O O . ILE A 1 289 ? 9.329 -21.370 3.426 1.00 88.12 289 ILE A O 1
ATOM 2048 N N . HIS A 1 290 ? 7.964 -22.911 4.286 1.00 87.94 290 HIS A N 1
ATOM 2049 C CA . HIS A 1 290 ? 7.601 -23.538 3.017 1.00 87.94 290 HIS A CA 1
ATOM 2050 C C . HIS A 1 290 ? 6.148 -23.211 2.671 1.00 87.94 290 HIS A C 1
ATOM 2052 O O . HIS A 1 290 ? 5.221 -23.835 3.200 1.00 87.94 290 HIS A O 1
ATOM 2058 N N . ALA A 1 291 ? 5.953 -22.246 1.781 1.00 83.44 291 ALA A N 1
ATOM 2059 C CA . ALA A 1 291 ? 4.666 -21.937 1.183 1.00 83.44 291 ALA A CA 1
ATOM 2060 C C . ALA A 1 291 ? 4.271 -23.010 0.137 1.00 83.44 291 ALA A C 1
ATOM 2062 O O . ALA A 1 291 ? 4.934 -24.045 -0.003 1.00 83.44 291 ALA A O 1
ATOM 2063 N N . SER A 1 292 ? 3.092 -22.876 -0.462 1.00 77.69 292 SER A N 1
ATOM 2064 C CA . SER A 1 292 ? 2.407 -23.939 -1.207 1.00 77.69 292 SER A CA 1
ATOM 2065 C C . SER A 1 292 ? 2.489 -23.753 -2.729 1.00 77.69 292 SER A C 1
ATOM 2067 O O . SER A 1 292 ? 3.108 -22.830 -3.229 1.00 77.69 292 SER A O 1
ATOM 2069 N N . ASP A 1 293 ? 1.855 -24.632 -3.509 1.00 78.25 293 ASP A N 1
ATOM 2070 C CA . ASP A 1 293 ? 1.773 -24.485 -4.972 1.00 78.25 293 ASP A CA 1
ATOM 2071 C C . ASP A 1 293 ? 0.708 -23.445 -5.399 1.00 78.25 293 ASP A C 1
ATOM 2073 O O . ASP A 1 293 ? -0.043 -23.696 -6.340 1.00 78.25 293 ASP A O 1
ATOM 2077 N N . GLY A 1 294 ? 0.534 -22.326 -4.700 1.00 78.62 294 GLY A N 1
ATOM 2078 C CA . GLY A 1 294 ? -0.429 -21.284 -5.067 1.00 78.62 294 GLY A CA 1
ATOM 2079 C C . GLY A 1 294 ? 0.154 -19.902 -4.817 1.00 78.62 294 GLY A C 1
ATOM 2080 O O . GLY A 1 294 ? 1.040 -19.790 -3.998 1.00 78.62 294 GLY A O 1
ATOM 2081 N N . GLY A 1 295 ? -0.374 -18.860 -5.474 1.00 79.56 295 GLY A N 1
ATOM 2082 C CA . GLY A 1 295 ? 0.162 -17.502 -5.311 1.00 79.56 295 GLY A CA 1
ATOM 2083 C C . GLY A 1 295 ? 0.054 -17.043 -3.859 1.00 79.56 295 GLY A C 1
ATOM 2084 O O . GLY A 1 295 ? -1.055 -16.791 -3.370 1.00 79.56 295 GLY A O 1
ATOM 2085 N N . ASP A 1 296 ? 1.195 -17.010 -3.188 1.00 81.75 296 ASP A N 1
ATOM 2086 C CA . ASP A 1 296 ? 1.332 -16.863 -1.752 1.00 81.75 296 ASP A CA 1
ATOM 2087 C C . ASP A 1 296 ? 1.894 -15.481 -1.402 1.00 81.75 296 ASP A C 1
ATOM 2089 O O . ASP A 1 296 ? 2.595 -14.829 -2.180 1.00 81.75 296 ASP A O 1
ATOM 2093 N N . ARG A 1 297 ? 1.578 -15.019 -0.190 1.00 84.50 297 ARG A N 1
ATOM 2094 C CA . ARG A 1 297 ? 2.205 -13.826 0.385 1.00 84.50 297 ARG A CA 1
ATOM 2095 C C . ARG A 1 297 ? 2.987 -14.215 1.622 1.00 84.50 297 ARG A C 1
ATOM 2097 O O . ARG A 1 297 ? 2.383 -14.584 2.625 1.00 84.50 297 ARG A O 1
ATOM 2104 N N . VAL A 1 298 ? 4.306 -14.137 1.576 1.00 86.50 298 VAL A N 1
ATOM 2105 C CA . VAL A 1 298 ? 5.160 -14.671 2.642 1.00 86.50 298 VAL A CA 1
ATOM 2106 C C . VAL A 1 298 ? 5.956 -13.556 3.287 1.00 86.50 298 VAL A C 1
ATOM 2108 O O . VAL A 1 298 ? 6.614 -12.800 2.588 1.00 86.50 298 VAL A O 1
ATOM 2111 N N . HIS A 1 299 ? 5.910 -13.475 4.609 1.00 85.81 299 HIS A N 1
ATOM 2112 C CA . HIS A 1 299 ? 6.682 -12.545 5.421 1.00 85.81 299 HIS A CA 1
ATOM 2113 C C . HIS A 1 299 ? 7.518 -13.355 6.406 1.00 85.81 299 HIS A C 1
ATOM 2115 O O . HIS A 1 299 ? 6.930 -14.075 7.211 1.00 85.81 299 HIS A O 1
ATOM 2121 N N . GLY A 1 300 ? 8.845 -13.264 6.333 1.00 83.50 300 GLY A N 1
ATOM 2122 C CA . GLY A 1 300 ? 9.751 -13.811 7.347 1.00 83.50 300 GLY A CA 1
ATOM 2123 C C . GLY A 1 300 ? 9.677 -12.963 8.614 1.00 83.50 300 GLY A C 1
ATOM 2124 O O . GLY A 1 300 ? 8.984 -13.314 9.567 1.00 83.50 300 GLY A O 1
ATOM 2125 N N . GLY A 1 301 ? 10.182 -11.736 8.520 1.00 77.62 301 GLY A N 1
ATOM 2126 C CA . GLY A 1 301 ? 10.232 -10.754 9.599 1.00 77.62 301 GLY A CA 1
ATOM 2127 C C . GLY A 1 301 ? 11.671 -10.584 10.099 1.00 77.62 301 GLY A C 1
ATOM 2128 O O . GLY A 1 301 ? 12.593 -10.723 9.309 1.00 77.62 301 GLY A O 1
ATOM 2129 N N . PRO A 1 302 ? 11.915 -10.149 11.350 1.00 79.19 302 PRO A N 1
ATOM 2130 C CA . PRO A 1 302 ? 13.273 -10.073 11.870 1.00 79.19 302 PRO A CA 1
ATOM 2131 C C . PRO A 1 302 ? 13.871 -11.437 12.201 1.00 79.19 302 PRO A C 1
ATOM 2133 O O . PRO A 1 302 ? 13.424 -12.087 13.142 1.00 79.19 302 PRO A O 1
ATOM 2136 N N . GLY A 1 303 ? 14.974 -11.790 11.562 1.00 83.62 303 GLY A N 1
ATOM 2137 C CA . GLY A 1 303 ? 15.634 -13.081 11.696 1.00 83.62 303 GLY A CA 1
ATOM 2138 C C . GLY A 1 303 ? 16.430 -13.404 10.440 1.00 83.62 303 GLY A C 1
ATOM 2139 O O . GLY A 1 303 ? 16.402 -12.662 9.475 1.00 83.62 303 GLY A O 1
ATOM 2140 N N . ASN A 1 304 ? 17.204 -14.486 10.458 1.00 93.19 304 ASN A N 1
ATOM 2141 C CA . ASN A 1 304 ? 17.788 -15.023 9.228 1.00 93.19 304 ASN A CA 1
ATOM 2142 C C . ASN A 1 304 ? 16.874 -16.129 8.711 1.00 93.19 304 ASN A C 1
ATOM 2144 O O . ASN A 1 304 ? 17.019 -17.302 9.090 1.00 93.19 304 ASN A O 1
ATOM 2148 N N . ASP A 1 305 ? 15.940 -15.752 7.853 1.00 93.62 305 ASP A N 1
ATOM 2149 C CA . ASP A 1 305 ? 14.843 -16.614 7.459 1.00 93.62 305 ASP A CA 1
ATOM 2150 C C . ASP A 1 305 ? 15.181 -17.457 6.233 1.00 93.62 305 ASP A C 1
ATOM 2152 O O . ASP A 1 305 ? 16.070 -17.175 5.424 1.00 93.62 305 ASP A O 1
ATOM 2156 N N . LYS A 1 306 ? 14.461 -18.566 6.089 1.00 95.50 306 LYS A N 1
ATOM 2157 C CA . LYS A 1 306 ? 14.544 -19.472 4.946 1.00 95.50 306 LYS A CA 1
ATOM 2158 C C . LYS A 1 306 ? 13.161 -19.690 4.378 1.00 95.50 306 LYS A C 1
ATOM 2160 O O . LYS A 1 306 ? 12.353 -20.413 4.958 1.00 95.50 306 LYS A O 1
ATOM 2165 N N . ILE A 1 307 ? 12.921 -19.105 3.214 1.00 94.81 307 ILE A N 1
ATOM 2166 C CA . ILE A 1 307 ? 11.600 -19.019 2.606 1.00 94.81 307 ILE A CA 1
ATOM 2167 C C . ILE A 1 307 ? 11.589 -19.752 1.262 1.00 94.81 307 ILE A C 1
ATOM 2169 O O . ILE A 1 307 ? 12.414 -19.482 0.393 1.00 94.81 307 ILE A O 1
ATOM 2173 N N . TRP A 1 308 ? 10.620 -20.645 1.066 1.00 92.88 308 TRP A N 1
ATOM 2174 C CA . TRP A 1 308 ? 10.262 -21.234 -0.225 1.00 92.88 308 TRP A CA 1
ATOM 2175 C C . TRP A 1 308 ? 8.850 -20.785 -0.597 1.00 92.88 308 TRP A C 1
ATOM 2177 O O . TRP A 1 308 ? 7.913 -21.152 0.107 1.00 92.88 308 TRP A O 1
ATOM 2187 N N . GLY A 1 309 ? 8.702 -20.034 -1.691 1.00 87.38 309 GLY A N 1
ATOM 2188 C CA . GLY A 1 309 ? 7.414 -19.564 -2.223 1.00 87.38 309 GLY A CA 1
ATOM 2189 C C . GLY A 1 309 ? 6.547 -20.699 -2.773 1.00 87.38 309 GLY A C 1
ATOM 2190 O O . GLY A 1 309 ? 5.360 -20.768 -2.495 1.00 87.38 309 GLY A O 1
ATOM 2191 N N . GLY A 1 310 ? 7.179 -21.688 -3.412 1.00 84.50 310 GLY A N 1
ATOM 2192 C CA . GLY A 1 310 ? 6.478 -22.849 -3.952 1.00 84.50 310 GLY A CA 1
ATOM 2193 C C . GLY A 1 310 ? 6.142 -22.664 -5.426 1.00 84.50 310 GLY A C 1
ATOM 2194 O O . GLY A 1 310 ? 7.045 -22.706 -6.264 1.00 84.50 310 GLY A O 1
ATOM 2195 N N . GLY A 1 311 ? 4.865 -22.574 -5.779 1.00 80.94 311 GLY A N 1
ATOM 2196 C CA . GLY A 1 311 ? 4.427 -22.453 -7.171 1.00 80.94 311 GLY A CA 1
ATOM 2197 C C . GLY A 1 311 ? 3.453 -21.300 -7.375 1.00 80.94 311 GLY A C 1
ATOM 2198 O O . GLY A 1 311 ? 2.730 -20.938 -6.465 1.00 80.94 311 GLY A O 1
ATOM 2199 N N . TYR A 1 312 ? 3.322 -20.853 -8.625 1.00 83.00 312 TYR A N 1
ATOM 2200 C CA . TYR A 1 312 ? 2.649 -19.619 -9.046 1.00 83.00 312 TYR A CA 1
ATOM 2201 C C . TYR A 1 312 ? 3.397 -18.354 -8.606 1.00 83.00 312 TYR A C 1
ATOM 2203 O O . TYR A 1 312 ? 4.577 -18.407 -8.292 1.00 83.00 312 TYR A O 1
ATOM 2211 N N . ASP A 1 313 ? 2.757 -17.201 -8.789 1.00 85.12 313 ASP A N 1
ATOM 2212 C CA . ASP A 1 313 ? 3.367 -15.893 -8.589 1.00 85.12 313 ASP A CA 1
ATOM 2213 C C . ASP A 1 313 ? 3.241 -15.499 -7.112 1.00 85.12 313 ASP A C 1
ATOM 2215 O O . ASP A 1 313 ? 2.129 -15.233 -6.647 1.00 85.12 313 ASP A O 1
ATOM 2219 N N . ASP A 1 314 ? 4.373 -15.437 -6.414 1.00 84.81 314 ASP A N 1
ATOM 2220 C CA . ASP A 1 314 ? 4.441 -15.139 -4.981 1.00 84.81 314 ASP A CA 1
ATOM 2221 C C . ASP A 1 314 ? 4.950 -13.718 -4.690 1.00 84.81 314 ASP A C 1
ATOM 2223 O O . ASP A 1 314 ? 5.815 -13.184 -5.395 1.00 84.81 314 ASP A O 1
ATOM 2227 N N . ASP A 1 315 ? 4.459 -13.125 -3.601 1.00 88.56 315 ASP A N 1
ATOM 2228 C CA . ASP A 1 315 ? 4.961 -11.874 -3.023 1.00 88.56 315 ASP A CA 1
ATOM 2229 C C . ASP A 1 315 ? 5.670 -12.164 -1.692 1.00 88.56 315 ASP A C 1
ATOM 2231 O O . ASP A 1 315 ? 5.036 -12.517 -0.695 1.00 88.56 315 ASP A O 1
ATOM 2235 N N . ILE A 1 316 ? 6.995 -12.011 -1.671 1.00 91.44 316 ILE A N 1
ATOM 2236 C CA . ILE A 1 316 ? 7.856 -12.450 -0.567 1.00 91.44 316 ILE A CA 1
ATOM 2237 C C . ILE A 1 316 ? 8.568 -11.258 0.075 1.00 91.44 316 ILE A C 1
ATOM 2239 O O . ILE A 1 316 ? 9.180 -10.437 -0.607 1.00 91.44 316 ILE A O 1
ATOM 2243 N N . TYR A 1 317 ? 8.518 -11.203 1.397 1.00 91.00 317 TYR A N 1
ATOM 2244 C CA . TYR A 1 317 ? 9.166 -10.234 2.266 1.00 91.00 317 TYR A CA 1
ATOM 2245 C C . TYR A 1 317 ? 10.104 -11.036 3.169 1.00 91.00 317 TYR A C 1
ATOM 2247 O O . TYR A 1 317 ? 9.619 -11.835 3.970 1.00 91.00 317 TYR A O 1
ATOM 2255 N N . GLY A 1 318 ? 11.418 -10.878 2.990 1.00 88.75 318 GLY A N 1
ATOM 2256 C CA . GLY A 1 318 ? 12.415 -11.477 3.885 1.00 88.75 318 GLY A CA 1
ATOM 2257 C C . GLY A 1 318 ? 12.277 -10.857 5.268 1.00 88.75 318 GLY A C 1
ATOM 2258 O O . GLY A 1 318 ? 11.691 -11.461 6.155 1.00 88.75 318 GLY A O 1
ATOM 2259 N N . GLY A 1 319 ? 12.581 -9.564 5.353 1.00 86.31 319 GLY A N 1
ATOM 2260 C CA . GLY A 1 319 ? 12.437 -8.774 6.567 1.00 86.31 319 GLY A CA 1
ATOM 2261 C C . GLY A 1 319 ? 13.796 -8.238 6.988 1.00 86.31 319 GLY A C 1
ATOM 2262 O O . GLY A 1 319 ? 14.566 -7.814 6.130 1.00 86.31 319 GLY A O 1
ATOM 2263 N N . ASP A 1 320 ? 14.063 -8.206 8.292 1.00 86.56 320 ASP A N 1
ATOM 2264 C CA . ASP A 1 320 ? 15.354 -7.756 8.814 1.00 86.56 320 ASP A CA 1
ATOM 2265 C C . ASP A 1 320 ? 16.265 -8.962 9.048 1.00 86.56 320 ASP A C 1
ATOM 2267 O O . ASP A 1 320 ? 15.908 -9.822 9.841 1.00 86.56 320 ASP A O 1
ATOM 2271 N N . GLY A 1 321 ? 17.485 -8.973 8.517 1.00 89.50 321 GLY A N 1
ATOM 2272 C CA . GLY A 1 321 ? 18.442 -10.065 8.723 1.00 89.50 321 GLY A CA 1
ATOM 2273 C C . GLY A 1 321 ? 19.064 -10.543 7.418 1.00 89.50 321 GLY A C 1
ATOM 2274 O O . GLY A 1 321 ? 18.970 -9.862 6.408 1.00 89.50 321 GLY A O 1
ATOM 2275 N N . ASP A 1 322 ? 19.798 -11.657 7.454 1.00 95.06 322 ASP A N 1
ATOM 2276 C CA . ASP A 1 322 ? 20.391 -12.256 6.254 1.00 95.06 322 ASP A CA 1
ATOM 2277 C C . ASP A 1 322 ? 19.501 -13.411 5.766 1.00 95.06 322 ASP A C 1
ATOM 2279 O O . ASP A 1 322 ? 19.654 -14.557 6.213 1.00 95.06 322 ASP A O 1
ATOM 2283 N N . ASP A 1 323 ? 18.601 -13.133 4.821 1.00 96.38 323 ASP A N 1
ATOM 2284 C CA . ASP A 1 323 ? 17.580 -14.098 4.417 1.00 96.38 323 ASP A CA 1
ATOM 2285 C C . ASP A 1 323 ? 17.993 -14.983 3.238 1.00 96.38 323 ASP A C 1
ATOM 2287 O O . ASP A 1 323 ? 18.797 -14.640 2.363 1.00 96.38 323 ASP A O 1
ATOM 2291 N N . TRP A 1 324 ? 17.384 -16.163 3.168 1.00 96.75 324 TRP A N 1
ATOM 2292 C CA . TRP A 1 324 ? 17.454 -17.053 2.019 1.00 96.75 324 TRP A CA 1
ATOM 2293 C C . TRP A 1 324 ? 16.055 -17.255 1.442 1.00 96.75 324 TRP A C 1
ATOM 2295 O O . TRP A 1 324 ? 15.183 -17.835 2.085 1.00 96.75 324 TRP A O 1
ATOM 2305 N N . ILE A 1 325 ? 15.844 -16.805 0.208 1.00 96.56 325 ILE A N 1
ATOM 2306 C CA . ILE A 1 325 ? 14.537 -16.819 -0.454 1.00 96.56 325 ILE A CA 1
ATOM 2307 C C . ILE A 1 325 ? 14.626 -17.640 -1.737 1.00 96.56 325 ILE A C 1
ATOM 2309 O O . ILE A 1 325 ? 15.446 -17.360 -2.606 1.00 96.56 325 ILE A O 1
ATOM 2313 N N . ASP A 1 326 ? 13.736 -18.609 -1.904 1.00 93.94 326 ASP A N 1
ATOM 2314 C CA . ASP A 1 326 ? 13.495 -19.310 -3.161 1.00 93.94 326 ASP A CA 1
ATOM 2315 C C . ASP A 1 326 ? 12.045 -19.099 -3.590 1.00 93.94 326 ASP A C 1
ATOM 2317 O O . ASP A 1 326 ? 11.129 -19.685 -3.022 1.00 93.94 326 ASP A O 1
ATOM 2321 N N . GLY A 1 327 ? 11.828 -18.273 -4.614 1.00 86.81 327 GLY A N 1
ATOM 2322 C CA . GLY A 1 327 ? 10.487 -18.009 -5.139 1.00 86.81 327 GLY A CA 1
ATOM 2323 C C . GLY A 1 327 ? 9.830 -19.226 -5.798 1.00 86.81 327 GLY A C 1
ATOM 2324 O O . GLY A 1 327 ? 8.636 -19.218 -6.040 1.00 86.81 327 GLY A O 1
ATOM 2325 N N . GLY A 1 328 ? 10.577 -20.285 -6.121 1.00 86.12 328 GLY A N 1
ATOM 2326 C CA . GLY A 1 328 ? 10.013 -21.444 -6.803 1.00 86.12 328 GLY A CA 1
ATOM 2327 C C . GLY A 1 328 ? 9.471 -21.129 -8.208 1.00 86.12 328 GLY A C 1
ATOM 2328 O O . GLY A 1 328 ? 10.113 -20.442 -9.003 1.00 86.12 328 GLY A O 1
ATOM 2329 N N . GLY A 1 329 ? 8.341 -21.716 -8.593 1.00 77.50 329 GLY A N 1
ATOM 2330 C CA . GLY A 1 329 ? 7.855 -21.661 -9.973 1.00 77.50 329 GLY A CA 1
ATOM 2331 C C . GLY A 1 329 ? 6.814 -20.577 -10.225 1.00 77.50 329 GLY A C 1
ATOM 2332 O O . GLY A 1 329 ? 5.659 -20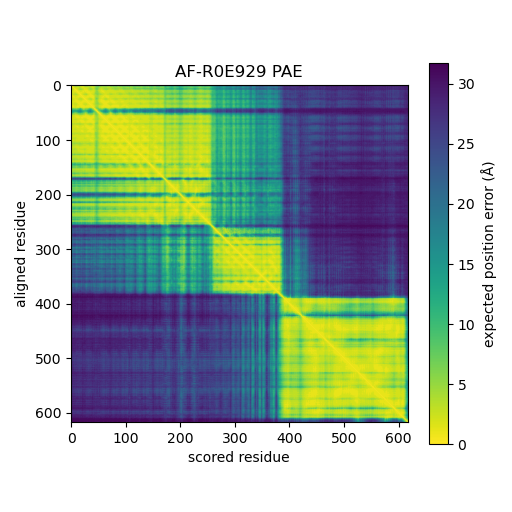.832 -9.963 1.00 77.50 329 GLY A O 1
ATOM 2333 N N . GLY A 1 330 ? 7.146 -19.470 -10.884 1.00 80.81 330 GLY A N 1
ATOM 2334 C CA . GLY A 1 330 ? 6.171 -18.432 -11.252 1.00 80.81 330 GLY A CA 1
ATOM 2335 C C . GLY A 1 330 ? 6.847 -17.110 -11.598 1.00 80.81 330 GLY A C 1
ATOM 2336 O O . GLY A 1 330 ? 7.999 -17.106 -12.038 1.00 80.81 330 GLY A O 1
ATOM 2337 N N . GLN A 1 331 ? 6.125 -15.997 -11.466 1.00 81.69 331 GLN A N 1
ATOM 2338 C CA . GLN A 1 331 ? 6.642 -14.626 -11.502 1.00 81.69 331 GLN A CA 1
ATOM 2339 C C . GLN A 1 331 ? 6.650 -14.025 -10.094 1.00 81.69 331 GLN A C 1
ATOM 2341 O O . GLN A 1 331 ? 5.764 -13.263 -9.710 1.00 81.69 331 GLN A O 1
ATOM 2346 N N . ASN A 1 332 ? 7.707 -14.330 -9.358 1.00 84.25 332 ASN A N 1
ATOM 2347 C CA . ASN A 1 332 ? 7.837 -14.006 -7.947 1.00 84.25 332 ASN A CA 1
ATOM 2348 C C . ASN A 1 332 ? 8.465 -12.631 -7.739 1.00 84.25 332 ASN A C 1
ATOM 2350 O O . ASN A 1 332 ? 9.390 -12.229 -8.465 1.00 84.25 332 ASN A O 1
ATOM 2354 N N . THR A 1 333 ? 7.986 -11.928 -6.721 1.00 87.31 333 THR A N 1
ATOM 2355 C CA . THR A 1 333 ? 8.471 -10.611 -6.316 1.00 87.31 333 THR A CA 1
ATOM 2356 C C . THR A 1 333 ? 9.046 -10.690 -4.908 1.00 87.31 333 THR A C 1
ATOM 2358 O O . THR A 1 333 ? 8.336 -11.060 -3.981 1.00 87.31 333 THR A O 1
ATOM 2361 N N . ALA A 1 334 ? 10.311 -10.306 -4.739 1.00 91.94 334 ALA A N 1
ATOM 2362 C CA . ALA A 1 334 ? 10.877 -10.027 -3.422 1.00 91.94 334 ALA A CA 1
ATOM 2363 C C . ALA A 1 334 ? 10.762 -8.527 -3.124 1.00 91.94 334 ALA A C 1
ATOM 2365 O O . ALA A 1 334 ? 11.088 -7.700 -3.982 1.00 91.94 334 ALA A O 1
ATOM 2366 N N . HIS A 1 335 ? 10.285 -8.177 -1.936 1.00 88.94 335 HIS A N 1
ATOM 2367 C CA . HIS A 1 335 ? 10.002 -6.802 -1.528 1.00 88.94 335 HIS A CA 1
ATOM 2368 C C . HIS A 1 335 ? 11.031 -6.299 -0.513 1.00 88.94 335 HIS A C 1
ATOM 2370 O O . HIS A 1 335 ? 11.409 -7.021 0.402 1.00 88.94 335 HIS A O 1
ATOM 2376 N N . TYR A 1 336 ? 11.437 -5.042 -0.683 1.00 84.44 336 TYR A N 1
ATOM 2377 C CA . TYR A 1 336 ? 12.440 -4.323 0.098 1.00 84.44 336 TYR A CA 1
ATOM 2378 C C . TYR A 1 336 ? 11.900 -2.953 0.503 1.00 84.44 336 TYR A C 1
ATOM 2380 O O . TYR A 1 336 ? 11.356 -2.214 -0.326 1.00 84.44 336 TYR A O 1
ATOM 2388 N N . PHE A 1 337 ? 12.066 -2.585 1.772 1.00 76.31 337 PHE A N 1
ATOM 2389 C CA . PHE A 1 337 ? 11.420 -1.394 2.333 1.00 76.31 337 PHE A CA 1
ATOM 2390 C C . PHE A 1 337 ? 12.191 -0.089 2.103 1.00 76.31 337 PHE A C 1
ATOM 2392 O O . PHE A 1 337 ? 11.628 0.997 2.251 1.00 76.31 337 PHE A O 1
ATOM 2399 N N . GLY A 1 338 ? 13.473 -0.152 1.747 1.00 72.25 338 GLY A N 1
ATOM 2400 C CA . GLY A 1 338 ? 14.268 1.020 1.397 1.00 72.25 338 GLY A CA 1
ATOM 2401 C C . GLY A 1 338 ? 14.200 1.377 -0.093 1.00 72.25 338 GLY A C 1
ATOM 2402 O O . GLY A 1 338 ? 13.759 0.600 -0.937 1.00 72.25 338 GLY A O 1
ATOM 2403 N N . ASN A 1 339 ? 14.709 2.560 -0.443 1.00 75.38 339 ASN A N 1
ATOM 2404 C CA . ASN A 1 339 ? 14.907 2.950 -1.845 1.00 75.38 339 ASN A CA 1
ATOM 2405 C C . ASN A 1 339 ? 16.063 2.156 -2.470 1.00 75.38 339 ASN A C 1
ATOM 2407 O O . ASN A 1 339 ? 17.072 1.936 -1.798 1.00 75.38 339 ASN A O 1
ATOM 2411 N N . LEU A 1 340 ? 16.006 1.865 -3.775 1.00 75.00 340 LEU A N 1
ATOM 2412 C CA . LEU A 1 340 ? 17.039 1.115 -4.514 1.00 75.00 340 LEU A CA 1
ATOM 2413 C C . LEU A 1 340 ? 18.462 1.659 -4.287 1.00 75.00 340 LEU A C 1
ATOM 2415 O O . LEU A 1 340 ? 19.419 0.897 -4.205 1.00 75.00 340 LEU A O 1
ATOM 2419 N N . ALA A 1 341 ? 18.615 2.979 -4.143 1.00 72.38 341 ALA A N 1
ATOM 2420 C CA . ALA A 1 341 ? 19.909 3.626 -3.903 1.00 72.38 341 ALA A CA 1
ATOM 2421 C C . ALA A 1 341 ? 20.591 3.232 -2.573 1.00 72.38 341 ALA A C 1
ATOM 2423 O O . ALA A 1 341 ? 21.762 3.560 -2.372 1.00 72.38 341 ALA A O 1
ATOM 2424 N N . ASN A 1 342 ? 19.871 2.578 -1.657 1.00 78.38 342 ASN A N 1
ATOM 2425 C CA . ASN A 1 342 ? 20.413 2.056 -0.406 1.00 78.38 342 ASN A CA 1
ATOM 2426 C C . ASN A 1 342 ? 20.889 0.602 -0.523 1.00 78.38 342 ASN A C 1
ATOM 2428 O O . ASN A 1 342 ? 21.506 0.124 0.421 1.00 78.38 342 ASN A O 1
ATOM 2432 N N . TYR A 1 343 ? 20.668 -0.068 -1.658 1.00 78.31 343 TYR A N 1
ATOM 2433 C CA . TYR A 1 343 ? 20.996 -1.480 -1.826 1.00 78.31 343 TYR A CA 1
ATOM 2434 C C . TYR A 1 343 ? 22.073 -1.710 -2.885 1.00 78.31 343 TYR A C 1
ATOM 2436 O O . TYR A 1 343 ? 22.233 -0.953 -3.846 1.00 78.31 343 TYR A O 1
ATOM 2444 N N . ILE A 1 344 ? 22.796 -2.815 -2.728 1.00 74.88 344 ILE A N 1
ATOM 2445 C CA . ILE A 1 344 ? 23.664 -3.397 -3.749 1.00 74.88 344 ILE A CA 1
ATOM 2446 C C . ILE A 1 344 ? 23.057 -4.731 -4.178 1.00 74.88 344 ILE A C 1
ATOM 2448 O O . ILE A 1 344 ? 22.962 -5.652 -3.372 1.00 74.88 344 ILE A O 1
ATOM 2452 N N . VAL A 1 345 ? 22.710 -4.860 -5.460 1.00 76.88 345 VAL A N 1
ATOM 2453 C CA . VAL A 1 345 ? 22.204 -6.110 -6.047 1.00 76.88 345 VAL A CA 1
ATOM 2454 C C . VAL A 1 345 ? 23.284 -6.732 -6.932 1.00 76.88 345 VAL A C 1
ATOM 2456 O O . VAL A 1 345 ? 23.764 -6.109 -7.878 1.00 76.88 345 VAL A O 1
ATOM 2459 N N . THR A 1 346 ? 23.667 -7.973 -6.640 1.00 70.25 346 THR A N 1
ATOM 2460 C CA . THR A 1 346 ? 24.690 -8.741 -7.372 1.00 70.25 346 THR A CA 1
ATOM 2461 C C . THR A 1 346 ? 24.164 -10.123 -7.747 1.00 70.25 346 THR A C 1
ATOM 2463 O O . THR A 1 346 ? 23.411 -10.705 -6.981 1.00 70.25 346 THR A O 1
ATOM 2466 N N . ARG A 1 347 ? 24.549 -10.684 -8.902 1.00 68.56 347 ARG A N 1
ATOM 2467 C CA . ARG A 1 347 ? 24.279 -12.098 -9.231 1.00 68.56 347 ARG A CA 1
ATOM 2468 C C . ARG A 1 347 ? 25.511 -12.944 -8.934 1.00 68.56 347 ARG A C 1
ATOM 2470 O O . ARG A 1 347 ? 26.602 -12.641 -9.416 1.00 68.56 347 ARG A O 1
ATOM 2477 N N . ASN A 1 348 ? 25.322 -14.002 -8.159 1.00 68.00 348 ASN A N 1
ATOM 2478 C CA . ASN A 1 348 ? 26.344 -14.986 -7.842 1.00 68.00 348 ASN A CA 1
ATOM 2479 C C . ASN A 1 348 ? 26.602 -15.926 -9.030 1.00 68.00 348 ASN A C 1
ATOM 2481 O O . ASN A 1 348 ? 25.803 -16.041 -9.961 1.00 68.00 348 ASN A O 1
ATOM 2485 N N . ALA A 1 349 ? 27.740 -16.624 -8.995 1.00 60.19 349 ALA A N 1
ATOM 2486 C CA . ALA A 1 349 ? 28.155 -17.535 -10.065 1.00 60.19 349 ALA A CA 1
ATOM 2487 C C . ALA A 1 349 ? 27.225 -18.752 -10.239 1.00 60.19 349 ALA A C 1
ATOM 2489 O O . ALA A 1 349 ? 27.176 -19.333 -11.321 1.00 60.19 349 ALA A O 1
ATOM 2490 N N . ASP A 1 350 ? 26.499 -19.134 -9.189 1.00 63.69 350 ASP A N 1
ATOM 2491 C CA . ASP A 1 350 ? 25.488 -20.198 -9.197 1.00 63.69 350 ASP A CA 1
ATOM 2492 C C . ASP A 1 350 ? 24.122 -19.732 -9.733 1.00 63.69 350 ASP A C 1
ATOM 2494 O O . ASP A 1 350 ? 23.193 -20.530 -9.844 1.00 63.69 350 ASP A O 1
ATOM 2498 N N . GLY A 1 351 ? 24.009 -18.456 -10.109 1.00 61.59 351 GLY A N 1
ATOM 2499 C CA . GLY A 1 351 ? 22.797 -17.857 -10.643 1.00 61.59 351 GLY A CA 1
ATOM 2500 C C . GLY A 1 351 ? 21.879 -17.246 -9.588 1.00 61.59 351 GLY A C 1
ATOM 2501 O O . GLY A 1 351 ? 20.944 -16.550 -9.990 1.00 61.59 351 GLY A O 1
ATOM 2502 N N . SER A 1 352 ? 22.145 -17.418 -8.287 1.00 77.75 352 SER A N 1
ATOM 2503 C CA . SER A 1 352 ? 21.383 -16.730 -7.242 1.00 77.75 352 SER A CA 1
ATOM 2504 C C . SER A 1 352 ? 21.638 -15.220 -7.296 1.00 77.75 352 SER A C 1
ATOM 2506 O O . SER A 1 352 ? 22.664 -14.753 -7.800 1.00 77.75 352 SER A O 1
ATOM 2508 N N . LEU A 1 353 ? 20.702 -14.428 -6.793 1.00 78.19 353 LEU A N 1
ATOM 2509 C CA . LEU A 1 353 ? 20.945 -13.028 -6.487 1.00 78.19 353 LEU A CA 1
ATOM 2510 C C . LEU A 1 353 ? 21.427 -12.887 -5.050 1.00 78.19 353 LEU A C 1
ATOM 2512 O O . LEU A 1 353 ? 21.069 -13.674 -4.182 1.00 78.19 353 LEU A O 1
ATOM 2516 N N . ARG A 1 354 ? 22.224 -11.854 -4.822 1.00 86.62 354 ARG A N 1
ATOM 2517 C CA . ARG A 1 354 ? 22.582 -11.336 -3.516 1.00 86.62 354 ARG A CA 1
ATOM 2518 C C . ARG A 1 354 ? 22.161 -9.874 -3.454 1.00 86.62 354 ARG A C 1
ATOM 2520 O O . ARG A 1 354 ? 22.652 -9.085 -4.266 1.00 86.62 354 ARG A O 1
ATOM 2527 N N . VAL A 1 355 ? 21.282 -9.531 -2.521 1.00 86.19 355 VAL A N 1
ATOM 2528 C CA . VAL A 1 355 ? 20.804 -8.163 -2.277 1.00 86.19 355 VAL A CA 1
ATOM 2529 C C . VAL A 1 355 ? 21.344 -7.734 -0.921 1.00 86.19 355 VAL A C 1
ATOM 2531 O O . VAL A 1 355 ? 21.204 -8.457 0.046 1.00 86.19 355 VAL A O 1
ATOM 2534 N N . GLN A 1 356 ? 22.050 -6.612 -0.855 1.00 89.44 356 GLN A N 1
ATOM 2535 C CA . GLN A 1 356 ? 22.647 -6.122 0.386 1.00 89.44 356 GLN A CA 1
ATOM 2536 C C . GLN A 1 356 ? 22.143 -4.723 0.684 1.00 89.44 356 GLN A C 1
ATOM 2538 O O . GLN A 1 356 ? 22.375 -3.823 -0.125 1.00 89.44 356 GLN A O 1
ATOM 2543 N N . ASP A 1 357 ? 21.563 -4.529 1.861 1.00 86.75 357 ASP A N 1
ATOM 2544 C CA . ASP A 1 357 ? 21.258 -3.207 2.391 1.00 86.75 357 ASP A CA 1
ATOM 2545 C C . ASP A 1 357 ? 22.531 -2.527 2.933 1.00 86.75 357 ASP A C 1
ATOM 2547 O O . ASP A 1 357 ? 23.415 -3.144 3.535 1.00 86.75 357 ASP A O 1
ATOM 2551 N N . LEU A 1 358 ? 22.669 -1.230 2.663 1.00 79.75 358 LEU A N 1
ATOM 2552 C CA . LEU A 1 358 ? 23.771 -0.384 3.122 1.00 79.75 358 LEU A CA 1
ATOM 2553 C C . LEU A 1 358 ? 23.374 0.568 4.255 1.00 79.75 358 LEU A C 1
ATOM 2555 O O . LEU A 1 358 ? 24.253 1.264 4.777 1.00 79.75 358 LEU A O 1
ATOM 2559 N N . LYS A 1 359 ? 22.082 0.691 4.579 1.00 77.62 359 LYS A N 1
ATOM 2560 C CA . LYS A 1 359 ? 21.576 1.708 5.515 1.00 77.62 359 LYS A CA 1
ATOM 2561 C C . LYS A 1 359 ? 20.535 1.220 6.514 1.00 77.62 359 LYS A C 1
ATOM 2563 O O . LYS A 1 359 ? 20.418 1.872 7.551 1.00 77.62 359 LYS A O 1
ATOM 2568 N N . GLY A 1 360 ? 19.768 0.189 6.194 1.00 75.00 360 GLY A N 1
ATOM 2569 C CA . GLY A 1 360 ? 18.745 -0.370 7.070 1.00 75.00 360 GLY A CA 1
ATOM 2570 C C . GLY A 1 360 ? 19.186 -1.664 7.746 1.00 75.00 360 GLY A C 1
ATOM 2571 O O . GLY A 1 360 ? 20.369 -1.863 8.045 1.00 75.00 360 GLY A O 1
ATOM 2572 N N . THR A 1 361 ? 18.189 -2.484 8.054 1.00 77.81 361 THR A N 1
ATOM 2573 C CA . THR A 1 361 ? 18.272 -3.702 8.866 1.00 77.81 361 THR A CA 1
ATOM 2574 C C . THR A 1 361 ? 18.032 -4.975 8.055 1.00 77.81 361 THR A C 1
ATOM 2576 O O . THR A 1 361 ? 18.353 -6.043 8.565 1.00 77.81 361 THR A O 1
ATOM 2579 N N . ASP A 1 362 ? 17.641 -4.861 6.778 1.00 82.06 362 ASP A N 1
ATOM 2580 C CA . ASP A 1 362 ? 17.426 -5.954 5.807 1.00 82.06 362 ASP A CA 1
ATOM 2581 C C . ASP A 1 362 ? 18.697 -6.773 5.465 1.00 82.06 362 ASP A C 1
ATOM 2583 O O . ASP A 1 362 ? 18.695 -7.558 4.529 1.00 82.06 362 ASP A O 1
ATOM 2587 N N . GLY A 1 363 ? 19.832 -6.532 6.130 1.00 89.25 363 GLY A N 1
ATOM 2588 C CA . GLY A 1 363 ? 21.041 -7.355 6.015 1.00 89.25 363 GLY A CA 1
ATOM 2589 C C . GLY A 1 363 ? 21.512 -7.683 4.586 1.00 89.25 363 GLY A C 1
ATOM 2590 O O . GLY A 1 363 ? 21.704 -6.800 3.734 1.00 89.25 363 GLY A O 1
ATOM 2591 N N . VAL A 1 364 ? 21.856 -8.954 4.372 1.00 93.81 364 VAL A N 1
ATOM 2592 C CA . VAL A 1 364 ? 22.367 -9.520 3.121 1.00 93.81 364 VAL A CA 1
ATOM 2593 C C . VAL A 1 364 ? 21.583 -10.770 2.734 1.00 93.81 364 VAL A C 1
ATOM 2595 O O . VAL A 1 364 ? 21.900 -11.880 3.166 1.00 93.81 364 VAL A O 1
ATOM 2598 N N . ASP A 1 365 ? 20.699 -10.617 1.760 1.00 95.62 365 ASP A N 1
ATOM 2599 C CA . ASP A 1 365 ? 19.852 -11.709 1.304 1.00 95.62 365 ASP A CA 1
ATOM 2600 C C . ASP A 1 365 ? 20.437 -12.477 0.132 1.00 95.62 365 ASP A C 1
ATOM 2602 O O . ASP A 1 365 ? 21.162 -11.943 -0.717 1.00 95.62 365 ASP A O 1
ATOM 2606 N N . THR A 1 366 ? 20.033 -13.740 0.032 1.00 94.44 366 THR A N 1
ATOM 2607 C CA . THR A 1 366 ? 20.302 -14.636 -1.089 1.00 94.44 366 THR A CA 1
ATOM 2608 C C . THR A 1 366 ? 18.996 -15.117 -1.715 1.00 94.44 366 THR A C 1
ATOM 2610 O O . THR A 1 366 ? 18.232 -15.842 -1.088 1.00 94.44 366 THR A O 1
ATOM 2613 N N . LEU A 1 367 ? 18.755 -14.756 -2.977 1.00 93.31 367 LEU A N 1
ATOM 2614 C CA . LEU A 1 367 ? 17.491 -15.010 -3.676 1.00 93.31 367 LEU A CA 1
ATOM 2615 C C . LEU A 1 367 ? 17.680 -15.992 -4.841 1.00 93.31 367 LEU A C 1
ATOM 2617 O O . LEU A 1 367 ? 18.574 -15.833 -5.678 1.00 93.31 367 LEU A O 1
ATOM 2621 N N . LEU A 1 368 ? 16.787 -16.967 -4.955 1.00 87.06 368 LEU A N 1
ATOM 2622 C CA . LEU A 1 368 ? 16.647 -17.898 -6.070 1.00 87.06 368 LEU A CA 1
ATOM 2623 C C . LEU A 1 368 ? 15.237 -17.799 -6.653 1.00 87.06 368 LEU A C 1
ATOM 2625 O O . LEU A 1 368 ? 14.277 -17.521 -5.947 1.00 87.06 368 LEU A O 1
ATOM 2629 N N . ASN A 1 369 ? 15.117 -18.010 -7.965 1.00 83.75 369 ASN A N 1
ATOM 2630 C CA . ASN A 1 369 ? 13.833 -18.051 -8.675 1.00 83.75 369 ASN A CA 1
ATOM 2631 C C . ASN A 1 369 ? 12.898 -16.839 -8.442 1.00 83.75 369 ASN A C 1
ATOM 2633 O O . ASN A 1 369 ? 11.681 -16.960 -8.554 1.00 83.75 369 ASN A O 1
ATOM 2637 N N . VAL A 1 370 ? 13.476 -15.662 -8.184 1.00 84.88 370 VAL A N 1
ATOM 2638 C CA . VAL A 1 370 ? 12.769 -14.375 -8.091 1.00 84.88 370 VAL A CA 1
ATOM 2639 C C . VAL A 1 370 ? 12.905 -13.610 -9.409 1.00 84.88 370 VAL A C 1
ATOM 2641 O O . VAL A 1 370 ? 14.002 -13.516 -9.966 1.00 84.88 370 VAL A O 1
ATOM 2644 N N . GLN A 1 371 ? 11.803 -13.056 -9.921 1.00 83.88 371 GLN A N 1
ATOM 2645 C CA . GLN A 1 371 ? 11.755 -12.347 -11.207 1.00 83.88 371 GLN A CA 1
ATOM 2646 C C . GLN A 1 371 ? 11.685 -10.830 -11.038 1.00 83.88 371 GLN A C 1
ATOM 2648 O O . GLN A 1 371 ? 12.060 -10.101 -11.961 1.00 83.88 371 GLN A O 1
ATOM 2653 N N . ARG A 1 372 ? 11.262 -10.336 -9.870 1.00 81.69 372 ARG A N 1
ATOM 2654 C CA . ARG A 1 372 ? 11.168 -8.903 -9.562 1.00 81.69 372 ARG A CA 1
ATOM 2655 C C . ARG A 1 372 ? 11.691 -8.597 -8.162 1.00 81.69 372 ARG A C 1
ATOM 2657 O O . ARG A 1 372 ? 11.410 -9.334 -7.229 1.00 81.69 372 ARG A O 1
ATOM 2664 N N . LEU A 1 373 ? 12.414 -7.490 -8.032 1.00 84.44 373 LEU A N 1
ATOM 2665 C CA . LEU A 1 373 ? 12.727 -6.853 -6.756 1.00 84.44 373 LEU A CA 1
ATOM 2666 C C . LEU A 1 373 ? 11.914 -5.559 -6.674 1.00 84.44 373 LEU A C 1
ATOM 2668 O O . LEU A 1 373 ? 12.035 -4.706 -7.558 1.00 84.44 373 LEU A O 1
ATOM 2672 N N . GLN A 1 374 ? 11.073 -5.420 -5.659 1.00 83.38 374 GLN A N 1
ATOM 2673 C CA . GLN A 1 374 ? 10.284 -4.219 -5.406 1.00 83.38 374 GLN A CA 1
ATOM 2674 C C . GLN A 1 374 ? 10.947 -3.424 -4.281 1.00 83.38 374 GLN A C 1
ATOM 2676 O O . GLN A 1 374 ? 10.994 -3.897 -3.157 1.00 83.38 374 GLN A O 1
ATOM 2681 N N . PHE A 1 375 ? 11.442 -2.224 -4.580 1.00 80.69 375 PHE A N 1
ATOM 2682 C CA . PHE A 1 375 ? 11.958 -1.270 -3.592 1.00 80.69 375 PHE A CA 1
ATOM 2683 C C . PHE A 1 375 ? 10.902 -0.200 -3.298 1.00 80.69 375 PHE A C 1
ATOM 2685 O O . PHE A 1 375 ? 9.922 -0.067 -4.038 1.00 80.69 375 PHE A O 1
ATOM 2692 N N . ALA A 1 376 ? 11.110 0.620 -2.271 1.00 72.94 376 ALA A N 1
ATOM 2693 C CA . ALA A 1 376 ? 10.154 1.673 -1.915 1.00 72.94 376 ALA A CA 1
ATOM 2694 C C . ALA A 1 376 ? 9.936 2.721 -3.023 1.00 72.94 376 ALA A C 1
ATOM 2696 O O . ALA A 1 376 ? 8.855 3.300 -3.126 1.00 72.94 376 ALA A O 1
ATOM 2697 N N . ASP A 1 377 ? 10.944 2.972 -3.864 1.00 64.56 377 ASP A N 1
ATOM 2698 C CA . ASP A 1 377 ? 10.901 3.993 -4.914 1.00 64.56 377 ASP A CA 1
ATOM 2699 C C . ASP A 1 377 ? 10.655 3.439 -6.326 1.00 64.56 377 ASP A C 1
ATOM 2701 O O . ASP A 1 377 ? 10.221 4.190 -7.203 1.00 64.56 377 ASP A O 1
ATOM 2705 N N . GLN A 1 378 ? 10.940 2.158 -6.579 1.00 65.94 378 GLN A N 1
ATOM 2706 C CA . GLN A 1 378 ? 10.845 1.559 -7.916 1.00 65.94 378 GLN A CA 1
ATOM 2707 C C . GLN A 1 378 ? 10.906 0.027 -7.904 1.00 65.94 378 GLN A C 1
ATOM 2709 O O . GLN A 1 378 ? 11.323 -0.589 -6.929 1.00 65.94 378 GLN A O 1
ATOM 2714 N N . TYR A 1 379 ? 10.562 -0.587 -9.039 1.00 68.62 379 TYR A N 1
ATOM 2715 C CA . TYR A 1 379 ? 10.770 -2.016 -9.271 1.00 68.62 379 TYR A CA 1
ATOM 2716 C C . TYR A 1 379 ? 11.993 -2.263 -10.166 1.00 68.62 379 TYR A C 1
ATOM 2718 O O . TYR A 1 379 ? 12.287 -1.486 -11.078 1.00 68.62 379 TYR A O 1
ATOM 2726 N N . VAL A 1 380 ? 12.670 -3.389 -9.947 1.00 61.25 380 VAL A N 1
ATOM 2727 C CA . VAL A 1 380 ? 13.769 -3.893 -10.777 1.00 61.25 380 VAL A CA 1
ATOM 2728 C C . VAL A 1 380 ? 13.434 -5.317 -11.208 1.00 61.25 380 VAL A C 1
ATOM 2730 O O . VAL A 1 380 ? 13.307 -6.209 -10.374 1.00 61.25 380 VAL A O 1
ATOM 2733 N N . ALA A 1 381 ? 13.305 -5.576 -12.512 1.00 61.91 381 ALA A N 1
ATOM 2734 C CA . ALA A 1 381 ? 13.187 -6.959 -12.973 1.00 61.91 381 ALA A CA 1
ATOM 2735 C C . ALA A 1 381 ? 14.546 -7.677 -12.855 1.00 61.91 381 ALA A C 1
ATOM 2737 O O . ALA A 1 381 ? 15.593 -7.170 -13.256 1.00 61.91 381 ALA A O 1
ATOM 2738 N N . VAL A 1 382 ? 14.554 -8.893 -12.326 1.00 61.31 382 VAL A N 1
ATOM 2739 C CA . VAL A 1 382 ? 15.777 -9.677 -12.089 1.00 61.31 382 VAL A CA 1
ATOM 2740 C C . VAL A 1 382 ? 16.460 -10.099 -13.404 1.00 61.31 382 VAL A C 1
ATOM 2742 O O . VAL A 1 382 ? 17.670 -10.350 -13.439 1.00 61.31 382 VAL A O 1
ATOM 2745 N N . SER A 1 383 ? 15.724 -10.089 -14.521 1.00 50.62 383 SER A N 1
ATOM 2746 C CA . SER A 1 383 ? 16.253 -10.263 -15.882 1.00 50.62 383 SER A CA 1
ATOM 2747 C C . SER A 1 383 ? 17.271 -9.188 -16.305 1.00 50.62 383 SER A C 1
ATOM 2749 O O . SER A 1 383 ? 18.009 -9.410 -17.264 1.00 50.62 383 SER A O 1
ATOM 2751 N N . TYR A 1 384 ? 17.381 -8.071 -15.574 1.00 41.56 384 TYR A N 1
ATOM 2752 C CA . TYR A 1 384 ? 18.369 -7.010 -15.806 1.00 41.56 384 TYR A CA 1
ATOM 2753 C C . TYR A 1 384 ? 19.766 -7.298 -15.218 1.00 41.56 384 TYR A C 1
ATOM 2755 O O . TYR A 1 384 ? 20.702 -6.536 -15.468 1.00 41.56 384 TYR A O 1
ATOM 2763 N N . VAL A 1 385 ? 19.963 -8.396 -14.474 1.00 46.50 385 VAL A N 1
ATOM 2764 C CA . VAL A 1 385 ? 21.264 -8.694 -13.845 1.00 46.50 385 VAL A CA 1
ATOM 2765 C C . VAL A 1 385 ? 22.189 -9.459 -14.811 1.00 46.50 385 VAL A C 1
ATOM 2767 O O . VAL A 1 385 ? 22.217 -10.688 -14.803 1.00 46.50 385 VAL A O 1
ATOM 2770 N N . GLN A 1 386 ? 22.887 -8.675 -15.649 1.00 44.00 386 GLN A N 1
ATOM 2771 C CA . GLN A 1 386 ? 24.033 -8.948 -16.547 1.00 44.00 386 GLN A CA 1
ATOM 2772 C C . GLN A 1 386 ? 24.071 -10.282 -17.330 1.00 44.00 386 GLN A C 1
ATOM 2774 O O . GLN A 1 386 ? 24.335 -11.352 -16.789 1.00 44.00 386 GLN A O 1
ATOM 2779 N N . GLN A 1 387 ? 23.987 -10.182 -18.666 1.00 47.84 387 GLN A N 1
ATOM 2780 C CA . GLN A 1 387 ? 24.458 -11.209 -19.608 1.00 47.84 387 GLN A CA 1
ATOM 2781 C C . GLN A 1 387 ? 25.757 -10.716 -20.286 1.00 47.84 387 GLN A C 1
ATOM 2783 O O . GLN A 1 387 ? 25.733 -9.665 -20.923 1.00 47.84 387 GLN A O 1
ATOM 2788 N N . PRO A 1 388 ? 26.889 -11.444 -20.228 1.00 47.66 388 PRO A N 1
ATOM 2789 C CA . PRO A 1 388 ? 28.187 -10.987 -20.753 1.00 47.66 388 PRO A CA 1
ATOM 2790 C C . PRO A 1 388 ? 28.258 -10.797 -22.285 1.00 47.66 388 PRO A C 1
ATOM 2792 O O . PRO A 1 388 ? 29.254 -10.287 -22.792 1.00 47.66 388 PRO A O 1
ATOM 2795 N N . VAL A 1 389 ? 27.216 -11.166 -23.037 1.00 49.03 389 VAL A N 1
ATOM 2796 C CA . VAL A 1 389 ? 27.157 -11.035 -24.507 1.00 49.03 389 VAL A CA 1
ATOM 2797 C C . VAL A 1 389 ? 26.644 -9.669 -24.993 1.00 49.03 389 VAL A C 1
ATOM 2799 O O . VAL A 1 389 ? 26.855 -9.332 -26.155 1.00 49.03 389 VAL A O 1
ATOM 2802 N N . THR A 1 390 ? 26.022 -8.845 -24.139 1.00 65.31 390 THR A N 1
ATOM 2803 C CA . THR A 1 390 ? 25.556 -7.497 -24.527 1.00 65.31 390 THR A CA 1
ATOM 2804 C C . THR A 1 390 ? 26.698 -6.481 -24.562 1.00 65.31 390 THR A C 1
ATOM 2806 O O . THR A 1 390 ? 26.792 -5.696 -25.502 1.00 65.31 390 THR A O 1
ATOM 2809 N N . GLU A 1 391 ? 27.624 -6.519 -23.604 1.00 75.69 391 GLU A N 1
ATOM 2810 C CA . GLU A 1 391 ? 28.676 -5.499 -23.486 1.00 75.69 391 GLU A CA 1
ATOM 2811 C C . GLU A 1 391 ? 29.621 -5.458 -24.700 1.00 75.69 391 GLU A C 1
ATOM 2813 O O . GLU A 1 391 ? 30.031 -4.377 -25.127 1.00 75.69 391 GLU A O 1
ATOM 2818 N N . THR A 1 392 ? 29.937 -6.612 -25.295 1.00 80.75 392 THR A N 1
ATOM 2819 C CA . THR A 1 392 ? 30.766 -6.691 -26.512 1.00 80.75 392 THR A CA 1
ATOM 2820 C C . THR A 1 392 ? 30.092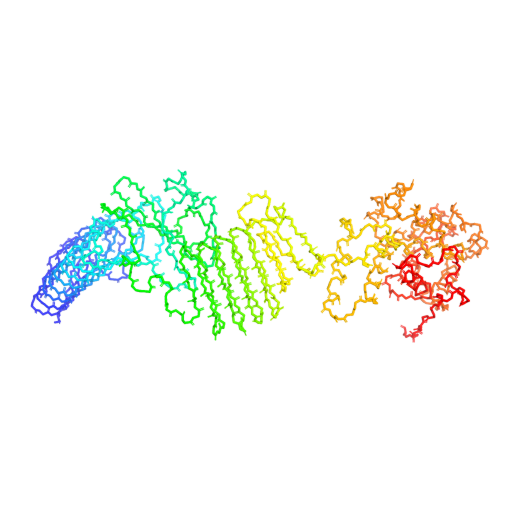 -5.994 -27.691 1.00 80.75 392 THR A C 1
ATOM 2822 O O . THR A 1 392 ? 30.719 -5.160 -28.344 1.00 80.75 392 THR A O 1
ATOM 2825 N N . ALA A 1 393 ? 28.803 -6.255 -27.915 1.00 84.06 393 ALA A N 1
ATOM 2826 C CA . ALA A 1 393 ? 28.047 -5.658 -29.013 1.00 84.06 393 ALA A CA 1
ATOM 2827 C C . ALA A 1 393 ? 27.840 -4.149 -28.819 1.00 84.06 393 ALA A C 1
ATOM 2829 O O . ALA A 1 393 ? 28.012 -3.378 -29.764 1.00 84.06 393 ALA A O 1
ATOM 2830 N N . PHE A 1 394 ? 27.552 -3.702 -27.592 1.00 86.69 394 PHE A N 1
ATOM 2831 C CA . PHE A 1 394 ? 27.469 -2.275 -27.258 1.00 86.69 394 PHE A CA 1
ATOM 2832 C C . PHE A 1 394 ? 28.795 -1.552 -27.534 1.00 86.69 394 PHE A C 1
ATOM 2834 O O . PHE A 1 394 ? 28.808 -0.503 -28.186 1.00 86.69 394 PHE A O 1
ATOM 2841 N N . LYS A 1 395 ? 29.925 -2.143 -27.129 1.00 87.88 395 LYS A N 1
ATOM 2842 C CA . LYS A 1 395 ? 31.252 -1.576 -27.398 1.00 87.88 395 LYS A CA 1
ATOM 2843 C C . LYS A 1 395 ? 31.596 -1.578 -28.883 1.00 87.88 395 LYS A C 1
ATOM 2845 O O . LYS A 1 395 ? 32.086 -0.567 -29.374 1.00 87.88 395 LYS A O 1
ATOM 2850 N N . ALA A 1 396 ? 31.330 -2.664 -29.604 1.00 89.56 396 ALA A N 1
ATOM 2851 C CA . ALA A 1 396 ? 31.699 -2.787 -31.012 1.00 89.56 396 ALA A CA 1
ATOM 2852 C C . ALA A 1 396 ? 30.852 -1.883 -31.924 1.00 89.56 396 ALA A C 1
ATOM 2854 O O . ALA A 1 396 ? 31.394 -1.202 -32.803 1.00 89.56 396 ALA A O 1
ATOM 2855 N N . ILE A 1 397 ? 29.535 -1.842 -31.686 1.00 92.69 397 ILE A N 1
ATOM 2856 C CA . ILE A 1 397 ? 28.571 -1.130 -32.530 1.00 92.69 397 ILE A CA 1
ATOM 2857 C C . ILE A 1 397 ? 28.383 0.306 -32.059 1.00 92.69 397 ILE A C 1
ATOM 2859 O O . ILE A 1 397 ? 28.554 1.216 -32.858 1.00 92.69 397 ILE A O 1
ATOM 2863 N N . LEU A 1 398 ? 28.038 0.541 -30.791 1.00 91.56 398 LEU A N 1
ATOM 2864 C CA . LEU A 1 398 ? 27.663 1.875 -30.294 1.00 91.56 398 LEU A CA 1
ATOM 2865 C C . LEU A 1 398 ? 28.850 2.666 -29.741 1.00 91.56 398 LEU A C 1
ATOM 2867 O O . LEU A 1 398 ? 28.711 3.860 -29.463 1.00 91.56 398 LEU A O 1
ATOM 2871 N N . ARG A 1 399 ? 30.015 2.015 -29.598 1.00 91.56 399 ARG A N 1
ATOM 2872 C CA . ARG A 1 399 ? 31.226 2.577 -28.980 1.00 91.56 399 ARG A CA 1
ATOM 2873 C C . ARG A 1 399 ? 30.946 3.122 -27.579 1.00 91.56 399 ARG A C 1
ATOM 2875 O O . ARG A 1 399 ? 31.528 4.113 -27.153 1.00 91.56 399 ARG A O 1
ATOM 2882 N N . ALA A 1 400 ? 30.043 2.459 -26.862 1.00 84.62 400 ALA A N 1
ATOM 2883 C CA . ALA A 1 400 ? 29.636 2.798 -25.508 1.00 84.62 400 ALA A CA 1
ATOM 2884 C C . ALA A 1 400 ? 29.534 1.525 -24.665 1.00 84.62 400 ALA A C 1
ATOM 2886 O O . ALA A 1 400 ? 29.360 0.433 -25.200 1.00 84.62 400 ALA A O 1
ATOM 2887 N N . SER A 1 401 ? 29.645 1.669 -23.345 1.00 81.88 401 SER A N 1
ATOM 2888 C CA . SER A 1 401 ? 29.282 0.584 -22.432 1.00 81.88 401 SER A CA 1
ATOM 2889 C C . SER A 1 401 ? 27.761 0.452 -22.365 1.00 81.88 401 SER A C 1
ATOM 2891 O O . SER A 1 401 ? 27.057 1.464 -22.420 1.00 81.88 401 SER A O 1
ATOM 2893 N N . SER A 1 402 ? 27.263 -0.775 -22.206 1.00 69.25 402 SER A N 1
ATOM 2894 C CA . SER A 1 402 ? 25.853 -1.048 -21.905 1.00 69.25 402 SER A CA 1
ATOM 2895 C C . SER A 1 402 ? 25.396 -0.413 -20.585 1.00 69.25 402 SER A C 1
ATOM 2897 O O . SER A 1 402 ? 24.207 -0.174 -20.406 1.00 69.25 402 SER A O 1
ATOM 2899 N N . GLU A 1 403 ? 26.335 -0.048 -19.708 1.00 66.44 403 GLU A N 1
ATOM 2900 C CA . GLU A 1 403 ? 26.079 0.622 -18.428 1.00 66.44 403 GLU A CA 1
ATOM 2901 C C . GLU A 1 403 ? 26.006 2.156 -18.540 1.00 66.44 403 GLU A C 1
ATOM 2903 O O . GLU A 1 403 ? 25.681 2.846 -17.574 1.00 66.44 403 GLU A O 1
ATOM 2908 N N . ALA A 1 404 ? 26.322 2.737 -19.704 1.00 66.75 404 ALA A N 1
ATOM 2909 C CA . ALA A 1 404 ? 26.280 4.186 -19.860 1.00 66.75 404 ALA A CA 1
ATOM 2910 C C . ALA A 1 404 ? 24.822 4.694 -19.806 1.00 66.75 404 ALA A C 1
ATOM 2912 O O . ALA A 1 404 ? 23.977 4.162 -20.526 1.00 66.75 404 ALA A O 1
ATOM 2913 N N . PRO A 1 405 ? 24.509 5.782 -19.067 1.00 62.72 405 PRO A N 1
ATOM 2914 C CA . PRO A 1 405 ? 23.137 6.298 -18.960 1.00 62.72 405 PRO A CA 1
ATOM 2915 C C . PRO A 1 405 ? 22.462 6.596 -20.308 1.00 62.72 405 PRO A C 1
ATOM 2917 O O . PRO A 1 405 ? 21.247 6.477 -20.442 1.00 62.72 405 PRO A O 1
ATOM 2920 N N . SER A 1 406 ? 23.246 6.939 -21.337 1.00 66.94 406 SER A N 1
ATOM 2921 C CA . SER A 1 406 ? 22.757 7.171 -22.703 1.00 66.94 406 SER A CA 1
ATOM 2922 C C . SER A 1 406 ? 22.211 5.920 -23.400 1.00 66.94 406 SER A C 1
ATOM 2924 O O . SER A 1 406 ? 21.571 6.044 -24.441 1.00 66.94 406 SER A O 1
ATOM 2926 N N . GLN A 1 407 ? 22.456 4.730 -22.850 1.00 72.81 407 GLN A N 1
ATOM 2927 C CA . GLN A 1 407 ? 22.082 3.440 -23.428 1.00 72.81 407 GLN A CA 1
ATOM 2928 C C . GLN A 1 407 ? 20.836 2.815 -22.798 1.00 72.81 407 GLN A C 1
ATOM 2930 O O . GLN A 1 407 ? 20.343 1.810 -23.309 1.00 72.81 407 GLN A O 1
ATOM 2935 N N . LEU A 1 408 ? 20.284 3.430 -21.746 1.00 63.41 408 LEU A N 1
ATOM 2936 C CA . LEU A 1 408 ? 19.161 2.890 -20.979 1.00 63.41 408 LEU A CA 1
ATOM 2937 C C . LEU A 1 408 ? 17.962 2.505 -21.863 1.00 63.41 408 LEU A C 1
ATOM 2939 O O . LEU A 1 408 ? 17.441 1.402 -21.744 1.00 63.41 408 LEU A O 1
ATOM 2943 N N . ALA A 1 409 ? 17.576 3.362 -22.814 1.00 64.50 409 ALA A N 1
ATOM 2944 C CA . ALA A 1 409 ? 16.455 3.089 -23.718 1.00 64.50 409 ALA A CA 1
ATOM 2945 C C . ALA A 1 409 ? 16.686 1.853 -24.613 1.00 64.50 409 ALA A C 1
ATOM 2947 O O . ALA A 1 409 ? 15.766 1.071 -24.845 1.00 64.50 409 ALA A O 1
ATOM 2948 N N . THR A 1 410 ? 17.917 1.652 -25.093 1.00 70.31 410 THR A N 1
ATOM 2949 C CA . THR A 1 410 ? 18.296 0.481 -25.900 1.00 70.31 410 THR A CA 1
ATOM 2950 C C . THR A 1 410 ? 18.293 -0.788 -25.051 1.00 70.31 410 THR A C 1
ATOM 2952 O O . THR A 1 410 ? 17.815 -1.828 -25.498 1.00 70.31 410 THR A O 1
ATOM 2955 N N . VAL A 1 411 ? 18.785 -0.703 -23.812 1.00 67.19 411 VAL A N 1
ATOM 2956 C CA . VAL A 1 411 ? 18.796 -1.823 -22.858 1.00 67.19 411 VAL A CA 1
ATOM 2957 C C . VAL A 1 411 ? 17.369 -2.249 -22.491 1.00 67.19 411 VAL A C 1
ATOM 2959 O O . VAL A 1 411 ? 17.079 -3.444 -22.485 1.00 67.19 411 VAL A O 1
ATOM 2962 N N . MET A 1 412 ? 16.455 -1.297 -22.280 1.00 59.69 412 MET A N 1
ATOM 2963 C CA . MET A 1 412 ? 15.032 -1.583 -22.042 1.00 59.69 412 MET A CA 1
ATOM 2964 C C . MET A 1 412 ? 14.380 -2.292 -23.240 1.00 59.69 412 MET A C 1
ATOM 2966 O O . MET A 1 412 ? 13.756 -3.335 -23.068 1.00 59.69 412 MET A O 1
ATOM 2970 N N . ALA A 1 413 ? 14.604 -1.803 -24.466 1.00 63.62 413 ALA A N 1
ATOM 2971 C CA . ALA A 1 413 ? 14.050 -2.415 -25.680 1.00 63.62 413 ALA A CA 1
ATOM 2972 C C . ALA A 1 413 ? 14.565 -3.846 -25.945 1.00 63.62 413 ALA A C 1
ATOM 2974 O O . ALA A 1 413 ? 13.866 -4.661 -26.551 1.00 63.62 413 ALA A O 1
ATOM 2975 N N . ILE A 1 414 ? 15.790 -4.158 -25.508 1.00 67.31 414 ILE A N 1
ATOM 2976 C CA . ILE A 1 414 ? 16.341 -5.519 -25.533 1.00 67.31 414 ILE A CA 1
ATOM 2977 C C . ILE A 1 414 ? 15.628 -6.405 -24.502 1.00 67.31 414 ILE A C 1
ATOM 2979 O O . ILE A 1 414 ? 15.230 -7.524 -24.831 1.00 67.31 414 ILE A O 1
ATOM 2983 N N . SER A 1 415 ? 15.440 -5.900 -23.281 1.00 54.81 415 SER A N 1
ATOM 2984 C CA . SER A 1 415 ? 14.792 -6.623 -22.179 1.00 54.81 415 SER A CA 1
ATOM 2985 C C . SER A 1 415 ? 13.354 -7.048 -22.509 1.00 54.81 415 SER A C 1
ATOM 2987 O O . SER A 1 415 ? 12.992 -8.219 -22.350 1.00 54.81 415 SER A O 1
ATOM 2989 N N . ASP A 1 416 ? 12.564 -6.138 -23.087 1.00 53.09 416 ASP A N 1
ATOM 2990 C CA . ASP A 1 416 ? 11.168 -6.391 -23.477 1.00 53.09 416 ASP A CA 1
ATOM 2991 C C . ASP A 1 416 ? 11.019 -7.568 -24.452 1.00 53.09 416 ASP A C 1
ATOM 2993 O O . ASP A 1 416 ? 10.005 -8.268 -24.468 1.00 53.09 416 ASP A O 1
ATOM 2997 N N . ALA A 1 417 ? 12.038 -7.818 -25.269 1.00 51.19 417 ALA A N 1
ATOM 2998 C CA . ALA A 1 417 ? 11.980 -8.822 -26.317 1.00 51.19 417 ALA A CA 1
ATOM 2999 C C . ALA A 1 417 ? 12.648 -10.151 -25.978 1.00 51.19 417 ALA A C 1
ATOM 3001 O O . ALA A 1 417 ? 12.250 -11.187 -26.514 1.00 51.19 417 ALA A O 1
ATOM 3002 N N . VAL A 1 418 ? 13.612 -10.156 -25.055 1.00 50.12 418 VAL A N 1
ATOM 3003 C CA . VAL A 1 418 ? 14.111 -11.401 -24.450 1.00 50.12 418 VAL A CA 1
ATOM 3004 C C . VAL A 1 418 ? 12.962 -12.136 -23.747 1.00 50.12 418 VAL A C 1
ATOM 3006 O O . VAL A 1 418 ? 12.839 -13.353 -23.879 1.00 50.12 418 VAL A O 1
ATOM 3009 N N . THR A 1 419 ? 12.045 -11.387 -23.130 1.00 47.53 419 THR A N 1
ATOM 3010 C CA . THR A 1 419 ? 10.796 -11.880 -22.516 1.00 47.53 419 THR A CA 1
ATOM 3011 C C . THR A 1 419 ? 9.859 -12.590 -23.516 1.00 47.53 419 THR A C 1
ATOM 3013 O O . THR A 1 419 ? 9.004 -13.375 -23.119 1.00 47.53 419 THR A O 1
ATOM 3016 N N . GLN A 1 420 ? 10.049 -12.391 -24.827 1.00 45.88 420 GLN A N 1
ATOM 3017 C CA . GLN A 1 420 ? 9.247 -12.995 -25.904 1.00 45.88 420 GLN A CA 1
ATOM 3018 C C . GLN A 1 420 ? 9.926 -14.212 -26.577 1.00 45.88 420 GLN A C 1
ATOM 3020 O O . GLN A 1 420 ? 9.436 -14.706 -27.593 1.00 45.88 420 GLN A O 1
ATOM 3025 N N . GLY A 1 421 ? 11.040 -14.722 -26.027 1.00 43.03 421 GLY A N 1
ATOM 3026 C CA . GLY A 1 421 ? 11.612 -16.028 -26.394 1.00 43.03 421 GLY A CA 1
ATOM 3027 C C . GLY A 1 421 ? 12.619 -16.060 -27.556 1.00 43.03 421 GLY A C 1
ATOM 3028 O O . GLY A 1 421 ? 12.925 -17.142 -28.051 1.00 43.03 421 GLY A O 1
ATOM 3029 N N . ASN A 1 422 ? 13.176 -14.923 -27.990 1.00 50.06 422 ASN A N 1
ATOM 3030 C CA . ASN A 1 422 ? 14.119 -14.853 -29.121 1.00 50.06 422 ASN A CA 1
ATOM 3031 C C . ASN A 1 422 ? 15.449 -14.191 -28.726 1.00 50.06 422 ASN A C 1
ATOM 3033 O O . ASN A 1 422 ? 15.612 -12.985 -28.884 1.00 50.06 422 ASN A O 1
ATOM 3037 N N . LEU A 1 423 ? 16.420 -14.962 -28.228 1.00 54.34 423 LEU A N 1
ATOM 3038 C CA . LEU A 1 423 ? 17.562 -14.361 -27.526 1.00 54.34 423 LEU A CA 1
ATOM 3039 C C . LEU A 1 423 ? 18.599 -13.664 -28.431 1.00 54.34 423 LEU A C 1
ATOM 3041 O O . LEU A 1 423 ? 18.779 -12.464 -28.297 1.00 54.34 423 LEU A O 1
ATOM 3045 N N . GLN A 1 424 ? 19.278 -14.329 -29.372 1.00 57.00 424 GLN A N 1
ATOM 3046 C CA . GLN A 1 424 ? 20.475 -13.700 -29.972 1.00 57.00 424 GLN A CA 1
ATOM 3047 C C . GLN A 1 424 ? 20.201 -12.764 -31.166 1.00 57.00 424 GLN A C 1
ATOM 3049 O O . GLN A 1 424 ? 20.799 -11.696 -31.277 1.00 57.00 424 GLN A O 1
ATOM 3054 N N . ILE A 1 425 ? 19.296 -13.146 -32.074 1.00 56.94 425 ILE A N 1
ATOM 3055 C CA . ILE A 1 425 ? 19.021 -12.373 -33.302 1.00 56.94 425 ILE A CA 1
ATOM 3056 C C . ILE A 1 425 ? 18.352 -11.030 -32.967 1.00 56.94 425 ILE A C 1
ATOM 3058 O O . ILE A 1 425 ? 18.643 -10.023 -33.609 1.00 56.94 425 ILE A O 1
ATOM 3062 N N . TYR A 1 426 ? 17.502 -10.994 -31.937 1.00 63.91 426 TYR A N 1
ATOM 3063 C CA . TYR A 1 426 ? 16.760 -9.791 -31.566 1.00 63.91 426 TYR A CA 1
ATOM 3064 C C . TYR A 1 426 ? 17.609 -8.783 -30.772 1.00 63.91 426 TYR A C 1
ATOM 3066 O O . TYR A 1 426 ? 17.478 -7.579 -30.993 1.00 63.91 426 TYR A O 1
ATOM 3074 N N . ILE A 1 427 ? 18.536 -9.247 -29.918 1.00 68.19 427 ILE A N 1
ATOM 3075 C CA . ILE A 1 427 ? 19.519 -8.379 -29.240 1.00 68.19 427 ILE A CA 1
ATOM 3076 C C . ILE A 1 427 ? 20.298 -7.565 -30.278 1.00 68.19 427 ILE A C 1
ATOM 3078 O O . ILE A 1 427 ? 20.333 -6.335 -30.212 1.00 68.19 427 ILE A O 1
ATOM 3082 N N . ASN A 1 428 ? 20.854 -8.245 -31.284 1.00 76.12 428 ASN A N 1
ATOM 3083 C CA . ASN A 1 428 ? 21.619 -7.589 -32.338 1.00 76.12 428 ASN A CA 1
ATOM 3084 C C . ASN A 1 428 ? 20.756 -6.602 -33.132 1.00 76.12 428 ASN A C 1
ATOM 3086 O O . ASN A 1 428 ? 21.199 -5.487 -33.384 1.00 76.12 428 ASN A O 1
ATOM 3090 N N . GLN A 1 429 ? 19.505 -6.947 -33.450 1.00 77.75 429 GLN A N 1
ATOM 3091 C CA . GLN A 1 429 ? 18.587 -6.034 -34.140 1.00 77.75 429 GLN A CA 1
ATOM 3092 C C . GLN A 1 429 ? 18.330 -4.737 -33.361 1.00 77.75 429 GLN A C 1
ATOM 3094 O O . GLN A 1 429 ? 18.332 -3.663 -33.962 1.00 77.75 429 GLN A O 1
ATOM 3099 N N . GLN A 1 430 ? 18.142 -4.796 -32.038 1.00 81.50 430 GLN A N 1
ATOM 3100 C CA . GLN A 1 430 ? 17.912 -3.584 -31.240 1.00 81.50 430 GLN A CA 1
ATOM 3101 C C . GLN A 1 430 ? 19.165 -2.712 -31.125 1.00 81.50 430 GLN A C 1
ATOM 3103 O O . GLN A 1 430 ? 19.069 -1.489 -31.233 1.00 81.50 430 GLN A O 1
ATOM 3108 N N . ILE A 1 431 ? 20.345 -3.320 -30.975 1.00 87.69 431 ILE A N 1
ATOM 3109 C CA . ILE A 1 431 ? 21.615 -2.579 -30.935 1.00 87.69 431 ILE A CA 1
ATOM 3110 C C . ILE A 1 431 ? 21.898 -1.929 -32.298 1.00 87.69 431 ILE A C 1
ATOM 3112 O O . ILE A 1 431 ? 22.249 -0.751 -32.360 1.00 87.69 431 ILE A O 1
ATOM 3116 N N . VAL A 1 432 ? 21.674 -2.654 -33.398 1.00 90.75 432 VAL A N 1
ATOM 3117 C CA . VAL A 1 432 ? 21.783 -2.132 -34.771 1.00 90.75 432 VAL A CA 1
ATOM 3118 C C . VAL A 1 432 ? 20.799 -0.980 -34.998 1.00 90.75 432 VAL A C 1
ATOM 3120 O O . VAL A 1 432 ? 21.174 0.059 -35.539 1.00 90.75 432 VAL A O 1
ATOM 3123 N N . LYS A 1 433 ? 19.562 -1.097 -34.506 1.00 89.94 433 LYS A N 1
ATOM 3124 C CA . LYS A 1 433 ? 18.566 -0.022 -34.589 1.00 89.94 433 LYS A CA 1
ATOM 3125 C C . LYS A 1 433 ? 19.000 1.227 -33.818 1.00 89.94 433 LYS A C 1
ATOM 3127 O O . LYS A 1 433 ? 18.882 2.335 -34.342 1.00 89.94 433 LYS A O 1
ATOM 3132 N N . ALA A 1 434 ? 19.542 1.065 -32.609 1.00 89.50 434 ALA A N 1
ATOM 3133 C CA . ALA A 1 434 ? 20.098 2.171 -31.828 1.00 89.50 434 ALA A CA 1
ATOM 3134 C C . ALA A 1 434 ? 21.292 2.840 -32.534 1.00 89.50 434 ALA A C 1
ATOM 3136 O O . ALA A 1 434 ? 21.453 4.061 -32.469 1.00 89.50 434 ALA A O 1
ATOM 3137 N N . ALA A 1 435 ? 22.075 2.062 -33.288 1.00 94.62 435 ALA A N 1
ATOM 3138 C CA . ALA A 1 435 ? 23.183 2.562 -34.096 1.00 94.62 435 ALA A CA 1
ATOM 3139 C C . ALA A 1 435 ? 22.734 3.493 -35.235 1.00 94.62 435 ALA A C 1
ATOM 3141 O O . ALA A 1 435 ? 23.547 4.263 -35.751 1.00 94.62 435 ALA A O 1
ATOM 3142 N N . GLY A 1 436 ? 21.439 3.491 -35.579 1.00 95.38 436 GLY A N 1
ATOM 3143 C CA . GLY A 1 436 ? 20.825 4.360 -36.584 1.00 95.38 436 GLY A CA 1
ATOM 3144 C C . GLY A 1 436 ? 21.151 5.847 -36.410 1.00 95.38 436 GLY A C 1
ATOM 3145 O O . GLY A 1 436 ? 21.349 6.555 -37.392 1.00 95.38 436 GLY A O 1
ATOM 3146 N N . ALA A 1 437 ? 21.255 6.331 -35.168 1.00 93.19 437 ALA A N 1
ATOM 3147 C CA . ALA A 1 437 ? 21.561 7.735 -34.870 1.00 93.19 437 ALA A CA 1
ATOM 3148 C C . ALA A 1 437 ? 23.058 8.024 -34.652 1.00 93.19 437 ALA A C 1
ATOM 3150 O O . ALA A 1 437 ? 23.437 9.173 -34.392 1.00 93.19 437 ALA A O 1
ATOM 3151 N N . THR A 1 438 ? 23.902 6.994 -34.725 1.00 94.12 438 THR A N 1
ATOM 3152 C CA . THR A 1 438 ? 25.319 7.047 -34.362 1.00 94.12 438 THR A CA 1
ATOM 3153 C C . THR A 1 438 ? 26.149 6.356 -35.443 1.00 94.12 438 THR A C 1
ATOM 3155 O O . THR A 1 438 ? 26.422 6.960 -36.477 1.00 94.12 438 THR A O 1
ATOM 3158 N N . THR A 1 439 ? 26.530 5.097 -35.268 1.00 96.31 439 THR A N 1
ATOM 3159 C CA . THR A 1 439 ? 27.438 4.381 -36.171 1.00 96.31 439 THR A CA 1
ATOM 3160 C C . THR A 1 439 ? 26.902 4.282 -37.592 1.00 96.31 439 THR A C 1
ATOM 3162 O O . THR A 1 439 ? 27.677 4.501 -38.520 1.00 96.31 439 THR A O 1
ATOM 3165 N N . SER A 1 440 ? 25.592 4.088 -37.777 1.00 97.69 440 SER A N 1
ATOM 3166 C CA . SER A 1 440 ? 24.960 4.073 -39.104 1.00 97.69 440 SER A CA 1
ATOM 3167 C C . SER A 1 440 ? 25.041 5.422 -39.820 1.00 97.69 440 SER A C 1
ATOM 3169 O O . SER A 1 440 ? 25.131 5.454 -41.045 1.00 97.69 440 SER A O 1
ATOM 3171 N N . VAL A 1 441 ? 25.072 6.546 -39.090 1.00 97.75 441 VAL A N 1
ATOM 3172 C CA . VAL A 1 441 ? 25.297 7.876 -39.689 1.00 97.75 441 VAL A CA 1
ATOM 3173 C C . VAL A 1 441 ? 26.672 7.918 -40.350 1.00 97.75 441 VAL A C 1
ATOM 3175 O O . VAL A 1 441 ? 26.803 8.345 -41.498 1.00 97.75 441 VAL A O 1
ATOM 3178 N N . ALA A 1 442 ? 27.696 7.445 -39.635 1.00 96.88 442 ALA A N 1
ATOM 3179 C CA . ALA A 1 442 ? 29.063 7.427 -40.131 1.00 96.88 442 ALA A CA 1
ATOM 3180 C C . ALA A 1 442 ? 29.242 6.411 -41.267 1.00 96.88 442 ALA A C 1
ATOM 3182 O O . ALA A 1 442 ? 29.774 6.767 -42.318 1.00 96.88 442 ALA A O 1
ATOM 3183 N N . SER A 1 443 ? 28.797 5.167 -41.082 1.00 97.94 443 SER A N 1
ATOM 3184 C CA . SER A 1 443 ? 29.022 4.088 -42.046 1.00 97.94 443 SER A CA 1
ATOM 3185 C C . SER A 1 443 ? 28.288 4.313 -43.364 1.00 97.94 443 SER A C 1
ATOM 3187 O O . SER A 1 443 ? 28.913 4.203 -44.416 1.00 97.94 443 SER A O 1
ATOM 3189 N N . LEU A 1 444 ? 27.013 4.715 -43.335 1.00 98.31 444 LEU A N 1
ATOM 3190 C CA . LEU A 1 444 ? 26.237 4.957 -44.554 1.00 98.31 444 LEU A CA 1
ATOM 3191 C C . LEU A 1 444 ? 26.752 6.163 -45.344 1.00 98.31 444 LEU A C 1
ATOM 3193 O O . LEU A 1 444 ? 26.827 6.110 -46.572 1.00 98.31 444 LEU A O 1
ATOM 3197 N N . ALA A 1 445 ? 27.139 7.244 -44.660 1.00 97.81 445 ALA A N 1
ATOM 3198 C CA . ALA A 1 445 ? 27.724 8.397 -45.332 1.00 97.81 445 ALA A CA 1
ATOM 3199 C C . ALA A 1 445 ? 29.082 8.043 -45.957 1.00 97.81 445 ALA A C 1
ATOM 3201 O O . ALA A 1 445 ? 29.319 8.352 -47.124 1.00 97.81 445 ALA A O 1
ATOM 3202 N N . TYR A 1 446 ? 29.964 7.353 -45.229 1.00 97.94 446 TYR A N 1
ATOM 3203 C CA . TYR A 1 446 ? 31.240 6.899 -45.788 1.00 97.94 446 TYR A CA 1
ATOM 3204 C C . TYR A 1 446 ? 31.054 5.957 -46.973 1.00 97.94 446 TYR A C 1
ATOM 3206 O O . TYR A 1 446 ? 31.704 6.160 -48.002 1.00 97.94 446 TYR A O 1
ATOM 3214 N N . GLU A 1 447 ? 30.122 5.010 -46.886 1.00 97.88 447 GLU A N 1
ATOM 3215 C CA . GLU A 1 447 ? 29.821 4.106 -47.993 1.00 97.88 447 GLU A CA 1
ATOM 3216 C C . GLU A 1 447 ? 29.381 4.891 -49.236 1.00 97.88 447 GLU A C 1
ATOM 3218 O O . GLU A 1 447 ? 29.900 4.662 -50.326 1.00 97.88 447 GLU A O 1
ATOM 3223 N N . PHE A 1 448 ? 28.504 5.889 -49.082 1.00 98.31 448 PHE A N 1
ATOM 3224 C CA . PHE A 1 448 ? 28.030 6.690 -50.211 1.00 98.31 448 PHE A CA 1
ATOM 3225 C C . PHE A 1 448 ? 29.137 7.556 -50.831 1.00 98.31 448 PHE A C 1
ATOM 3227 O O . PHE A 1 448 ? 29.295 7.602 -52.053 1.00 98.31 448 PHE A O 1
ATOM 3234 N N . PHE A 1 449 ? 29.880 8.288 -49.998 1.00 98.00 449 PHE A N 1
ATOM 3235 C CA . PHE A 1 449 ? 30.812 9.318 -50.462 1.00 98.00 449 PHE A CA 1
ATOM 3236 C C . PHE A 1 449 ? 32.208 8.776 -50.795 1.00 98.00 449 PHE A C 1
ATOM 3238 O O . PHE A 1 449 ? 32.925 9.398 -51.578 1.00 98.00 449 PHE A O 1
ATOM 3245 N N . THR A 1 450 ? 32.600 7.637 -50.220 1.00 96.44 450 THR A N 1
ATOM 3246 C CA . THR A 1 450 ? 33.943 7.049 -50.385 1.00 96.44 450 THR A CA 1
ATOM 3247 C C . THR A 1 450 ? 33.926 5.639 -50.982 1.00 96.44 450 THR A C 1
ATOM 3249 O O . THR A 1 450 ? 34.976 5.140 -51.385 1.00 96.44 450 THR A O 1
ATOM 3252 N N . GLY A 1 451 ? 32.751 5.006 -51.087 1.00 95.88 451 GLY A N 1
ATOM 3253 C CA . GLY A 1 451 ? 32.593 3.652 -51.625 1.00 95.88 451 GLY A CA 1
ATOM 3254 C C . GLY A 1 451 ? 33.037 2.539 -50.674 1.00 95.88 451 GLY A C 1
ATOM 3255 O O . GLY A 1 451 ? 33.281 1.426 -51.140 1.00 95.88 451 GLY A O 1
ATOM 3256 N N . LYS A 1 452 ? 33.222 2.855 -49.389 1.00 96.62 452 LYS A N 1
ATOM 3257 C CA . LYS A 1 452 ? 33.595 1.932 -48.311 1.00 96.62 452 LYS A CA 1
ATOM 3258 C C . LYS A 1 452 ? 33.102 2.474 -46.966 1.00 96.62 452 LYS A C 1
ATOM 3260 O O . LYS A 1 452 ? 33.063 3.690 -46.782 1.00 96.62 452 LYS A O 1
ATOM 3265 N N . VAL A 1 453 ? 32.828 1.605 -45.998 1.00 97.38 453 VAL A N 1
ATOM 3266 C CA . VAL A 1 453 ? 32.641 2.004 -44.590 1.00 97.38 453 VAL A CA 1
ATOM 3267 C C . VAL A 1 453 ? 33.967 2.517 -43.988 1.00 97.38 453 VAL A C 1
ATOM 3269 O O . VAL A 1 453 ? 35.035 2.241 -44.545 1.00 97.38 453 VAL A O 1
ATOM 3272 N N . PRO A 1 454 ? 33.963 3.263 -42.864 1.00 96.31 454 PRO A N 1
ATOM 3273 C CA . PRO A 1 454 ? 35.188 3.780 -42.256 1.00 96.31 454 PRO A CA 1
ATOM 3274 C C . PRO A 1 454 ? 36.149 2.663 -41.817 1.00 96.31 454 PRO A C 1
ATOM 3276 O O . PRO A 1 454 ? 35.760 1.505 -41.654 1.00 96.31 454 PRO A O 1
ATOM 3279 N N . SER A 1 455 ? 37.416 3.014 -41.580 1.00 95.50 455 SER A N 1
ATOM 3280 C CA . SER A 1 455 ? 38.318 2.153 -40.803 1.00 95.50 455 SER A CA 1
ATOM 3281 C C . SER A 1 455 ? 37.854 2.077 -39.343 1.00 95.50 455 SER A C 1
ATOM 3283 O O . SER A 1 455 ? 37.122 2.953 -38.887 1.00 95.50 455 SER A O 1
ATOM 3285 N N . GLU A 1 456 ? 38.320 1.085 -38.583 1.00 93.75 456 GLU A N 1
ATOM 3286 C CA . GLU A 1 456 ? 37.989 0.966 -37.154 1.00 93.75 456 GLU A CA 1
ATOM 3287 C C . GLU A 1 456 ? 38.367 2.233 -36.369 1.00 93.75 456 GLU A C 1
ATOM 3289 O O . GLU A 1 456 ? 37.519 2.840 -35.720 1.00 93.75 456 GLU A O 1
ATOM 3294 N N . ALA A 1 457 ? 39.601 2.720 -36.547 1.00 92.75 457 ALA A N 1
ATOM 3295 C CA . ALA A 1 457 ? 40.050 3.985 -35.963 1.00 92.75 457 ALA A CA 1
ATOM 3296 C C . ALA A 1 457 ? 39.215 5.190 -36.441 1.00 92.75 457 ALA A C 1
ATOM 3298 O O . ALA A 1 457 ? 39.049 6.169 -35.714 1.00 92.75 457 ALA A O 1
ATOM 3299 N N . GLY A 1 458 ? 38.681 5.125 -37.665 1.00 92.75 458 GLY A N 1
ATOM 3300 C CA . GLY A 1 458 ? 37.725 6.099 -38.179 1.00 92.75 458 GLY A CA 1
ATOM 3301 C C . GLY A 1 458 ? 36.408 6.062 -37.405 1.00 92.75 458 GLY A C 1
ATOM 3302 O O . GLY A 1 458 ? 35.932 7.110 -36.983 1.00 92.75 458 GLY A O 1
ATOM 3303 N N . VAL A 1 459 ? 35.844 4.878 -37.153 1.00 93.31 459 VAL A N 1
ATOM 3304 C CA . VAL A 1 459 ? 34.635 4.729 -36.325 1.00 93.31 459 VAL A CA 1
ATOM 3305 C C . VAL A 1 459 ? 34.881 5.236 -34.903 1.00 93.31 459 VAL A C 1
ATOM 3307 O O . VAL A 1 459 ? 34.071 6.012 -34.398 1.00 93.31 459 VAL A O 1
ATOM 3310 N N . ASP A 1 460 ? 36.020 4.908 -34.291 1.00 91.56 460 ASP A N 1
ATOM 3311 C CA . ASP A 1 460 ? 36.381 5.427 -32.965 1.00 91.56 460 ASP A CA 1
ATOM 3312 C C . ASP A 1 460 ? 36.466 6.960 -32.947 1.00 91.56 460 ASP A C 1
ATOM 3314 O O . ASP A 1 460 ? 35.949 7.602 -32.034 1.00 91.56 460 ASP A O 1
ATOM 3318 N N . TYR A 1 461 ? 37.056 7.571 -33.978 1.00 92.69 461 TYR A N 1
ATOM 3319 C CA . TYR A 1 461 ? 37.120 9.028 -34.108 1.00 92.69 461 TYR A CA 1
ATOM 3320 C C . TYR A 1 461 ? 35.735 9.664 -34.324 1.00 92.69 461 TYR A C 1
ATOM 3322 O O . TYR A 1 461 ? 35.470 10.773 -33.867 1.00 92.69 461 TYR A O 1
ATOM 3330 N N . LEU A 1 462 ? 34.838 9.005 -35.054 1.00 93.25 462 LEU A N 1
ATOM 3331 C CA . LEU A 1 462 ? 33.566 9.598 -35.473 1.00 93.25 462 LEU A CA 1
ATOM 3332 C C . LEU A 1 462 ? 32.436 9.365 -34.467 1.00 93.25 462 LEU A C 1
ATOM 3334 O O . LEU A 1 462 ? 31.515 10.180 -34.402 1.00 93.25 462 LEU A O 1
ATOM 3338 N N . VAL A 1 463 ? 32.504 8.287 -33.683 1.00 93.81 463 VAL A N 1
ATOM 3339 C CA . VAL A 1 463 ? 31.395 7.806 -32.846 1.00 93.81 463 VAL A CA 1
ATOM 3340 C C . VAL A 1 463 ? 31.745 7.751 -31.360 1.00 93.81 463 VAL A C 1
ATOM 3342 O O . VAL A 1 463 ? 30.878 8.035 -30.540 1.00 93.81 463 VAL A O 1
ATOM 3345 N N . SER A 1 464 ? 32.974 7.391 -30.979 1.00 89.75 464 SER A N 1
ATOM 3346 C CA . SER A 1 464 ? 33.276 7.099 -29.572 1.00 89.75 464 SER A CA 1
ATOM 3347 C C . SER A 1 464 ? 33.244 8.360 -28.692 1.00 89.75 464 SER A C 1
ATOM 3349 O O . SER A 1 464 ? 33.979 9.309 -28.977 1.00 89.75 464 SER A O 1
ATOM 3351 N N . PRO A 1 465 ? 32.484 8.374 -27.575 1.00 80.06 465 PRO A N 1
ATOM 3352 C CA . PRO A 1 465 ? 32.450 9.495 -26.637 1.00 80.06 465 PRO A CA 1
ATOM 3353 C C . PRO A 1 465 ? 33.780 9.687 -25.894 1.00 80.06 465 PRO A C 1
ATOM 3355 O O . PRO A 1 465 ? 34.050 10.781 -25.405 1.00 80.06 465 PRO A O 1
ATOM 3358 N N . THR A 1 466 ? 34.616 8.648 -25.829 1.00 78.50 466 THR A N 1
ATOM 3359 C CA . THR A 1 466 ? 35.969 8.678 -25.248 1.00 78.50 466 THR A CA 1
ATOM 3360 C C . THR A 1 466 ? 37.065 8.778 -26.313 1.00 78.50 466 THR A C 1
ATOM 3362 O O . THR A 1 466 ? 38.252 8.755 -25.989 1.00 78.50 466 THR A O 1
ATOM 3365 N N . GLY A 1 467 ? 36.677 8.884 -27.588 1.00 79.94 467 GLY A N 1
ATOM 3366 C CA . GLY A 1 467 ? 37.587 9.036 -28.711 1.00 79.94 467 GLY A CA 1
ATOM 3367 C C . GLY A 1 467 ? 38.242 10.425 -28.774 1.00 79.94 467 GLY A C 1
ATOM 3368 O O . GLY A 1 467 ? 37.841 11.361 -28.083 1.00 79.94 467 GLY A O 1
ATOM 3369 N N . PRO A 1 468 ? 39.245 10.601 -29.649 1.00 84.44 468 PRO A N 1
ATOM 3370 C CA . PRO A 1 468 ? 40.014 11.846 -29.768 1.00 84.44 468 PRO A CA 1
ATOM 3371 C C . PRO A 1 468 ? 39.220 13.040 -30.339 1.00 84.44 468 PRO A C 1
ATOM 3373 O O . PRO A 1 468 ? 39.724 14.163 -30.348 1.00 84.44 468 PRO A O 1
ATOM 3376 N N . ASN A 1 469 ? 37.998 12.826 -30.833 1.00 87.69 469 ASN A N 1
ATOM 3377 C CA . ASN A 1 469 ? 37.124 13.872 -31.354 1.00 87.69 469 ASN A CA 1
ATOM 3378 C C . ASN A 1 469 ? 36.077 14.278 -30.308 1.00 87.69 469 ASN A C 1
ATOM 3380 O O . ASN A 1 469 ? 35.144 13.526 -30.028 1.00 87.69 469 ASN A O 1
ATOM 3384 N N . ALA A 1 470 ? 36.174 15.504 -29.792 1.00 84.94 470 ALA A N 1
ATOM 3385 C CA . ALA A 1 470 ? 35.209 16.044 -28.830 1.00 84.94 470 ALA A CA 1
ATOM 3386 C C . ALA A 1 470 ? 33.788 16.223 -29.415 1.00 84.94 470 ALA A C 1
ATOM 3388 O O . ALA A 1 470 ? 32.802 16.218 -28.679 1.00 84.94 470 ALA A O 1
ATOM 3389 N N . ASN A 1 471 ? 33.667 16.339 -30.742 1.00 88.31 471 ASN A N 1
ATOM 3390 C CA . ASN A 1 471 ? 32.404 16.506 -31.464 1.00 88.31 471 ASN A CA 1
ATOM 3391 C C . ASN A 1 471 ? 32.063 15.240 -32.268 1.00 88.31 471 ASN A C 1
ATOM 3393 O O . ASN A 1 471 ? 31.812 15.301 -33.471 1.00 88.31 471 ASN A O 1
ATOM 3397 N N . ASN A 1 472 ? 32.116 14.079 -31.614 1.00 91.94 472 ASN A N 1
ATOM 3398 C CA . ASN A 1 472 ? 31.691 12.797 -32.180 1.00 91.94 472 ASN A CA 1
ATOM 3399 C C . ASN A 1 472 ? 30.163 12.615 -32.093 1.00 91.94 472 ASN A C 1
ATOM 3401 O O . ASN A 1 472 ? 29.480 13.334 -31.368 1.00 91.94 472 ASN A O 1
ATOM 3405 N N . LEU A 1 473 ? 29.623 11.628 -32.807 1.00 92.12 473 LEU A N 1
ATOM 3406 C CA . LEU A 1 473 ? 28.179 11.379 -32.922 1.00 92.12 473 LEU A CA 1
ATOM 3407 C C . LEU A 1 473 ? 27.480 11.021 -31.595 1.00 92.12 473 LEU A C 1
ATOM 3409 O O . LEU A 1 473 ? 26.261 11.185 -31.493 1.00 92.12 473 LEU A O 1
ATOM 3413 N N . ASN A 1 474 ? 28.231 10.592 -30.576 1.00 88.69 474 ASN A N 1
ATOM 3414 C CA . ASN A 1 474 ? 27.729 10.371 -29.218 1.00 88.69 474 ASN A CA 1
ATOM 3415 C C . ASN A 1 474 ? 27.962 11.561 -28.273 1.00 88.69 474 ASN A C 1
ATOM 3417 O O . ASN A 1 474 ? 27.476 11.545 -27.140 1.00 88.69 474 ASN A O 1
ATOM 3421 N N . SER A 1 475 ? 28.672 12.604 -28.702 1.00 87.06 475 SER A N 1
ATOM 3422 C CA . SER A 1 475 ? 28.987 13.751 -27.855 1.00 87.06 475 SER A CA 1
ATOM 3423 C C . SER A 1 475 ? 27.801 14.699 -27.698 1.00 87.06 475 SER A C 1
ATOM 3425 O O . SER A 1 475 ? 26.874 14.715 -28.513 1.00 87.06 475 SER A O 1
ATOM 3427 N N . ALA A 1 476 ? 27.852 15.545 -26.664 1.00 83.56 476 ALA A N 1
ATOM 3428 C CA . ALA A 1 476 ? 26.823 16.544 -26.370 1.00 83.56 476 ALA A CA 1
ATOM 3429 C C . ALA A 1 476 ? 26.482 17.445 -27.572 1.00 83.56 476 ALA A C 1
ATOM 3431 O O . ALA A 1 476 ? 25.342 17.887 -27.694 1.00 83.56 476 ALA A O 1
ATOM 3432 N N . TYR A 1 477 ? 27.438 17.673 -28.481 1.00 86.19 477 TYR A N 1
ATOM 3433 C CA . TYR A 1 477 ? 27.221 18.463 -29.692 1.00 86.19 477 TYR A CA 1
ATOM 3434 C C . TYR A 1 477 ? 26.121 17.868 -30.582 1.00 86.19 477 TYR A C 1
ATOM 3436 O O . TYR A 1 477 ? 25.247 18.599 -31.038 1.00 86.19 477 TYR A O 1
ATOM 3444 N N . TYR A 1 478 ? 26.122 16.548 -30.788 1.00 88.12 478 TYR A N 1
ATOM 3445 C CA . TYR A 1 478 ? 25.129 15.881 -31.632 1.00 88.12 478 TYR A CA 1
ATOM 3446 C C . TYR A 1 478 ? 23.837 15.526 -30.885 1.00 88.12 478 TYR A C 1
ATOM 3448 O O . TYR A 1 478 ? 22.822 15.290 -31.536 1.00 88.12 478 TYR A O 1
ATOM 3456 N N . GLN A 1 479 ? 23.815 15.538 -29.545 1.00 82.00 479 GLN A N 1
ATOM 3457 C CA . GLN A 1 479 ? 22.614 15.170 -28.776 1.00 82.00 479 GLN A CA 1
ATOM 3458 C C . GLN A 1 479 ? 21.419 16.115 -28.978 1.00 82.00 479 GLN A C 1
ATOM 3460 O O . GLN A 1 479 ? 20.281 15.693 -28.806 1.00 82.00 479 GLN A O 1
ATOM 3465 N N . SER A 1 480 ? 21.642 17.358 -29.416 1.00 85.88 480 SER A N 1
ATOM 3466 C CA . SER A 1 480 ? 20.561 18.292 -29.774 1.00 85.88 480 SER A CA 1
ATOM 3467 C C . SER A 1 480 ? 20.030 18.113 -31.205 1.00 85.88 480 SER A C 1
ATOM 3469 O O . SER A 1 480 ? 19.052 18.755 -31.590 1.00 85.88 480 SER A O 1
ATOM 3471 N N . PHE A 1 481 ? 20.658 17.252 -32.012 1.00 91.38 481 PHE A N 1
ATOM 3472 C CA . PHE A 1 481 ? 20.309 17.047 -33.413 1.00 91.38 481 PHE A CA 1
ATOM 3473 C C . PHE A 1 481 ? 19.324 15.885 -33.534 1.00 91.38 481 PHE A C 1
ATOM 3475 O O . PHE A 1 481 ? 19.591 14.770 -33.075 1.00 91.38 481 PHE A O 1
ATOM 3482 N N . ASN A 1 482 ? 18.213 16.126 -34.235 1.00 94.25 482 ASN A N 1
ATOM 3483 C CA . ASN A 1 482 ? 17.354 15.044 -34.707 1.00 94.25 482 ASN A CA 1
ATOM 3484 C C . ASN A 1 482 ? 18.101 14.167 -35.735 1.00 94.25 482 ASN A C 1
ATOM 3486 O O . ASN A 1 482 ? 19.141 14.559 -36.271 1.00 94.25 482 ASN A O 1
ATOM 3490 N N . LEU A 1 483 ? 17.563 12.977 -36.019 1.00 93.75 483 LEU A N 1
ATOM 3491 C CA . LEU A 1 483 ? 18.198 11.999 -36.909 1.00 93.75 483 LEU A CA 1
ATOM 3492 C C . LEU A 1 483 ? 18.570 12.600 -38.273 1.00 93.75 483 LEU A C 1
ATOM 3494 O O . LEU A 1 483 ? 19.687 12.440 -38.745 1.00 93.75 483 LEU A O 1
ATOM 3498 N N . GLU A 1 484 ? 17.656 13.355 -38.871 1.00 95.62 484 GLU A N 1
ATOM 3499 C CA . GLU A 1 484 ? 17.846 13.990 -40.174 1.00 95.62 484 GLU A CA 1
ATOM 3500 C C . GLU A 1 484 ? 19.030 14.962 -40.190 1.00 95.62 484 GLU A C 1
ATOM 3502 O O . GLU A 1 484 ? 19.924 14.855 -41.029 1.00 95.62 484 GLU A O 1
ATOM 3507 N N . ASN A 1 485 ? 19.098 15.850 -39.200 1.00 95.50 485 ASN A N 1
ATOM 3508 C CA . ASN A 1 485 ? 20.170 16.829 -39.085 1.00 95.50 485 ASN A CA 1
ATOM 3509 C C . ASN A 1 485 ? 21.531 16.165 -38.833 1.00 95.50 485 ASN A C 1
ATOM 3511 O O . ASN A 1 485 ? 22.548 16.709 -39.266 1.00 95.50 485 ASN A O 1
ATOM 3515 N N . ARG A 1 486 ? 21.572 14.998 -38.169 1.00 96.94 486 ARG A N 1
ATOM 3516 C CA . ARG A 1 486 ? 22.812 14.220 -37.991 1.00 96.94 486 ARG A CA 1
ATOM 3517 C C . ARG A 1 486 ? 23.370 13.780 -39.342 1.00 96.94 486 ARG A C 1
ATOM 3519 O O . ARG A 1 486 ? 24.522 14.088 -39.644 1.00 96.94 486 ARG A O 1
ATOM 3526 N N . TYR A 1 487 ? 22.548 13.143 -40.177 1.00 98.19 487 TYR A N 1
ATOM 3527 C CA . TYR A 1 487 ? 22.970 12.701 -41.509 1.00 98.19 487 TYR A CA 1
ATOM 3528 C C . TYR A 1 487 ? 23.291 13.867 -42.448 1.00 98.19 487 TYR A C 1
ATOM 3530 O O . TYR A 1 487 ? 24.291 13.800 -43.157 1.00 98.19 487 TYR A O 1
ATOM 3538 N N . ILE A 1 488 ? 22.495 14.943 -42.450 1.00 97.31 488 ILE A N 1
ATOM 3539 C CA . ILE A 1 488 ? 22.754 16.122 -43.294 1.00 97.31 488 ILE A CA 1
ATOM 3540 C C . ILE A 1 488 ? 24.097 16.762 -42.935 1.00 97.31 488 ILE A C 1
ATOM 3542 O O . ILE A 1 488 ? 24.923 16.983 -43.819 1.00 97.31 488 ILE A O 1
ATOM 3546 N N . ASN A 1 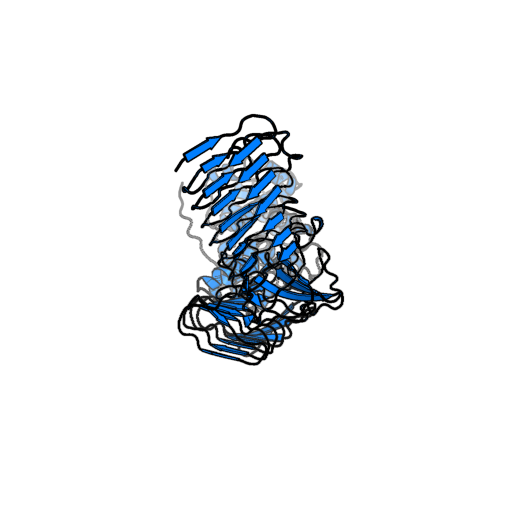489 ? 24.342 17.028 -41.647 1.00 94.88 489 ASN A N 1
ATOM 3547 C CA . ASN A 1 489 ? 25.598 17.627 -41.190 1.00 94.88 489 ASN A CA 1
ATOM 3548 C C . ASN A 1 489 ? 26.795 16.744 -41.578 1.00 94.88 489 ASN A C 1
ATOM 3550 O O . ASN A 1 489 ? 27.773 17.213 -42.164 1.00 94.88 489 ASN A O 1
ATOM 3554 N N . PHE A 1 490 ? 26.683 15.439 -41.328 1.00 95.62 490 PHE A N 1
ATOM 3555 C CA . PHE A 1 490 ? 27.747 14.493 -41.636 1.00 95.62 490 PHE A CA 1
ATOM 3556 C C . PHE A 1 490 ? 28.022 14.385 -43.145 1.00 95.62 490 PHE A C 1
ATOM 3558 O O . PHE A 1 490 ? 29.177 14.437 -43.571 1.00 95.62 490 PHE A O 1
ATOM 3565 N N . ALA A 1 491 ? 26.971 14.307 -43.965 1.00 97.56 491 ALA A N 1
ATOM 3566 C CA . ALA A 1 491 ? 27.067 14.237 -45.419 1.00 97.56 491 ALA A CA 1
ATOM 3567 C C . ALA A 1 491 ? 27.688 15.502 -46.024 1.00 97.56 491 ALA A C 1
ATOM 3569 O O . ALA A 1 491 ? 28.560 15.400 -46.886 1.00 97.56 491 ALA A O 1
ATOM 3570 N N . VAL A 1 492 ? 27.300 16.693 -45.552 1.00 97.12 492 VAL A N 1
ATOM 3571 C CA . VAL A 1 492 ? 27.910 17.955 -45.996 1.00 97.12 492 VAL A CA 1
ATOM 3572 C C . VAL A 1 492 ? 29.392 17.989 -45.628 1.00 97.12 492 VAL A C 1
ATOM 3574 O O . VAL A 1 492 ? 30.219 18.282 -46.490 1.00 97.12 492 VAL A O 1
ATOM 3577 N N . ASN A 1 493 ? 29.757 17.626 -44.395 1.00 94.06 493 ASN A N 1
ATOM 3578 C CA . ASN A 1 493 ? 31.162 17.596 -43.988 1.00 94.06 493 ASN A CA 1
ATOM 3579 C C . ASN A 1 493 ? 31.984 16.635 -44.848 1.00 94.06 493 ASN A C 1
ATOM 3581 O O . ASN A 1 493 ? 33.036 17.020 -45.358 1.00 94.06 493 ASN A O 1
ATOM 3585 N N . LEU A 1 494 ? 31.495 15.417 -45.073 1.00 95.19 494 LEU A N 1
ATOM 3586 C CA . LEU A 1 494 ? 32.239 14.401 -45.812 1.00 95.19 494 LEU A CA 1
ATOM 3587 C C . LEU A 1 494 ? 32.290 14.670 -47.323 1.00 95.19 494 LEU A C 1
ATOM 3589 O O . LEU A 1 494 ? 33.351 14.538 -47.933 1.00 95.19 494 LEU A O 1
ATOM 3593 N N . GLY A 1 495 ? 31.164 15.067 -47.916 1.00 94.38 495 GLY A N 1
ATOM 3594 C CA . GLY A 1 495 ? 31.003 15.273 -49.356 1.00 94.38 495 GLY A CA 1
ATOM 3595 C C . GLY A 1 495 ? 31.461 16.639 -49.869 1.00 94.38 495 GLY A C 1
ATOM 3596 O O . GLY A 1 495 ? 31.686 16.784 -51.068 1.00 94.38 495 GLY A O 1
ATOM 3597 N N . LYS A 1 496 ? 31.615 17.646 -48.998 1.00 93.88 496 LYS A N 1
ATOM 3598 C CA . LYS A 1 496 ? 32.119 18.979 -49.377 1.00 93.88 496 LYS A CA 1
ATOM 3599 C C . LYS A 1 496 ? 33.550 19.230 -48.910 1.00 93.88 496 LYS A C 1
ATOM 3601 O O . LYS A 1 496 ? 34.326 19.844 -49.640 1.00 93.88 496 LYS A O 1
ATOM 3606 N N . PHE A 1 497 ? 33.905 18.774 -47.709 1.00 91.69 497 PHE A N 1
ATOM 3607 C CA . PHE A 1 497 ? 35.185 19.111 -47.075 1.00 91.69 497 PHE A CA 1
ATOM 3608 C C . PHE A 1 497 ? 36.082 17.894 -46.800 1.00 91.69 497 PHE A C 1
ATOM 3610 O O . PHE A 1 497 ? 37.301 18.052 -46.737 1.00 91.69 497 PHE A O 1
ATOM 3617 N N . GLY A 1 498 ? 35.499 16.705 -46.649 1.00 91.50 498 GLY A N 1
ATOM 3618 C CA . GLY A 1 498 ? 36.177 15.486 -46.211 1.00 91.50 498 GLY A CA 1
ATOM 3619 C C . GLY A 1 498 ? 36.709 14.595 -47.335 1.00 91.50 498 GLY A C 1
ATOM 3620 O O . GLY A 1 498 ? 36.880 15.023 -48.476 1.00 91.50 498 GLY A O 1
ATOM 3621 N N . GLU A 1 499 ? 36.976 13.330 -46.988 1.00 93.06 499 GLU A N 1
ATOM 3622 C CA . GLU A 1 499 ? 37.585 12.319 -47.874 1.00 93.06 499 GLU A CA 1
ATOM 3623 C C . GLU A 1 499 ? 36.796 12.113 -49.177 1.00 93.06 499 GLU A C 1
ATOM 3625 O O . GLU A 1 499 ? 37.387 11.887 -50.230 1.00 93.06 499 GLU A O 1
ATOM 3630 N N . GLY A 1 500 ? 35.468 12.250 -49.136 1.00 95.31 500 GLY A N 1
ATOM 3631 C CA . GLY A 1 500 ? 34.602 12.040 -50.295 1.00 95.31 500 GLY A CA 1
ATOM 3632 C C . GLY A 1 500 ? 34.490 13.223 -51.258 1.00 95.31 500 GLY A C 1
ATOM 3633 O O . GLY A 1 500 ? 33.859 13.083 -52.308 1.00 95.31 500 GLY A O 1
ATOM 3634 N N . LYS A 1 501 ? 35.071 14.388 -50.938 1.00 96.69 501 LYS A N 1
ATOM 3635 C CA . LYS A 1 501 ? 34.782 15.641 -51.657 1.00 96.6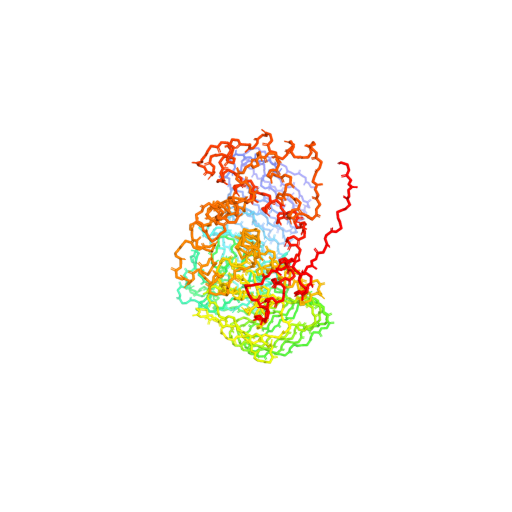9 501 LYS A CA 1
ATOM 3636 C C . LYS A 1 501 ? 35.089 15.578 -53.156 1.00 96.69 501 LYS A C 1
ATOM 3638 O O . LYS A 1 501 ? 34.279 16.014 -53.969 1.00 96.69 501 LYS A O 1
ATOM 3643 N N . ASP A 1 502 ? 36.238 15.013 -53.528 1.00 96.38 502 ASP A N 1
ATOM 3644 C CA . ASP A 1 502 ? 36.722 15.058 -54.909 1.00 96.38 502 ASP A CA 1
ATOM 3645 C C . ASP A 1 502 ? 35.932 14.071 -55.778 1.00 96.38 502 ASP A C 1
ATOM 3647 O O . ASP A 1 502 ? 35.499 14.411 -56.881 1.00 96.38 502 ASP A O 1
ATOM 3651 N N . ALA A 1 503 ? 35.651 12.875 -55.246 1.00 95.31 503 ALA A N 1
ATOM 3652 C CA . ALA A 1 503 ? 34.824 11.869 -55.908 1.00 95.31 503 ALA A CA 1
ATOM 3653 C C . ALA A 1 503 ? 33.369 12.342 -56.068 1.00 95.31 503 ALA A C 1
ATOM 3655 O O . ALA A 1 503 ? 32.772 12.195 -57.140 1.00 95.31 503 ALA A O 1
ATOM 3656 N N . PHE A 1 504 ? 32.806 12.962 -55.027 1.00 97.75 504 PHE A N 1
ATOM 3657 C CA . PHE A 1 504 ? 31.444 13.479 -55.062 1.00 97.75 504 PHE A CA 1
ATOM 3658 C C . PHE A 1 504 ? 31.306 14.661 -56.024 1.00 97.75 504 PHE A C 1
ATOM 3660 O O . PHE A 1 504 ? 30.390 14.670 -56.847 1.00 97.75 504 PHE A O 1
ATOM 3667 N N . ALA A 1 505 ? 32.243 15.615 -56.002 1.00 96.75 505 ALA A N 1
ATOM 3668 C CA . ALA A 1 505 ? 32.265 16.733 -56.943 1.00 96.75 505 ALA A CA 1
ATOM 3669 C C . ALA A 1 505 ? 32.415 16.263 -58.397 1.00 96.75 505 ALA A C 1
ATOM 3671 O O . ALA A 1 505 ? 31.708 16.767 -59.272 1.00 96.75 505 ALA A O 1
ATOM 3672 N N . ALA A 1 506 ? 33.265 15.264 -58.656 1.00 96.62 506 ALA A N 1
ATOM 3673 C CA . ALA A 1 506 ? 33.441 14.702 -59.992 1.00 96.62 506 ALA A CA 1
ATOM 3674 C C . ALA A 1 506 ? 32.152 14.066 -60.542 1.00 96.62 506 ALA A C 1
ATOM 3676 O O . ALA A 1 506 ? 31.853 14.220 -61.725 1.00 96.62 506 ALA A O 1
ATOM 3677 N N . LYS A 1 507 ? 31.373 13.379 -59.694 1.00 96.81 507 LYS A N 1
ATOM 3678 C CA . LYS A 1 507 ? 30.138 12.697 -60.113 1.00 96.81 507 LYS A CA 1
ATOM 3679 C C . LYS A 1 507 ? 28.910 13.617 -60.128 1.00 96.81 507 LYS A C 1
ATOM 3681 O O . LYS A 1 507 ? 28.156 13.604 -61.093 1.00 96.81 507 LYS A O 1
ATOM 3686 N N . TYR A 1 508 ? 28.708 14.422 -59.087 1.00 97.69 508 TYR A N 1
ATOM 3687 C CA . TYR A 1 508 ? 27.476 15.194 -58.865 1.00 97.69 508 TYR A CA 1
ATOM 3688 C C . TYR A 1 508 ? 27.614 16.692 -59.166 1.00 97.69 508 TYR A C 1
ATOM 3690 O O . TYR A 1 508 ? 26.607 17.405 -59.242 1.00 97.69 508 TYR A O 1
ATOM 3698 N N . GLY A 1 509 ? 28.834 17.204 -59.355 1.00 95.00 509 GLY A N 1
ATOM 3699 C CA . GLY A 1 509 ? 29.093 18.636 -59.536 1.00 95.00 509 GLY A CA 1
ATOM 3700 C C . GLY A 1 509 ? 28.320 19.247 -60.703 1.00 95.00 509 GLY A C 1
ATOM 3701 O O . GLY A 1 509 ? 27.673 20.277 -60.529 1.00 95.00 509 GLY A O 1
ATOM 3702 N N . ALA A 1 510 ? 28.296 18.564 -61.851 1.00 95.75 510 ALA A N 1
ATOM 3703 C CA . ALA A 1 510 ? 27.615 19.031 -63.062 1.00 95.75 510 ALA A CA 1
ATOM 3704 C C . ALA A 1 510 ? 26.102 18.729 -63.107 1.00 95.75 510 ALA A C 1
ATOM 3706 O O . ALA A 1 510 ? 25.409 19.238 -63.984 1.00 95.75 510 ALA A O 1
ATOM 3707 N N . MET A 1 511 ? 25.579 17.902 -62.195 1.00 97.19 511 MET A N 1
ATOM 3708 C CA . MET A 1 511 ? 24.166 17.507 -62.196 1.00 97.19 511 MET A CA 1
ATOM 3709 C C . MET A 1 511 ? 23.261 18.635 -61.686 1.00 97.19 511 MET A C 1
ATOM 3711 O O . MET A 1 511 ? 23.653 19.412 -60.811 1.00 97.19 511 MET A O 1
ATOM 3715 N N . SER A 1 512 ? 22.022 18.692 -62.178 1.00 96.31 512 SER A N 1
ATOM 3716 C CA . SER A 1 512 ? 20.959 19.458 -61.516 1.00 96.31 512 SER A CA 1
ATOM 3717 C C . SER A 1 512 ? 20.629 18.833 -60.150 1.00 96.31 512 SER A C 1
ATOM 3719 O O . SER A 1 512 ? 20.961 17.671 -59.908 1.00 96.31 512 SER A O 1
ATOM 3721 N N . LEU A 1 513 ? 19.966 19.560 -59.239 1.00 95.75 513 LEU A N 1
ATOM 3722 C CA . LEU A 1 513 ? 19.509 18.964 -57.971 1.00 95.75 513 LEU A CA 1
ATOM 3723 C C . LEU A 1 513 ? 18.559 17.778 -58.223 1.00 95.75 513 LEU A C 1
ATOM 3725 O O . LEU A 1 513 ? 18.624 16.771 -57.525 1.00 95.75 513 LEU A O 1
ATOM 3729 N N . PHE A 1 514 ? 17.736 17.871 -59.265 1.00 96.50 514 PHE A N 1
ATOM 3730 C CA . PHE A 1 514 ? 16.822 16.820 -59.700 1.00 96.50 514 PHE A CA 1
ATOM 3731 C C . PHE A 1 514 ? 17.559 15.549 -60.155 1.00 96.50 514 PHE A C 1
ATOM 3733 O O . PHE A 1 514 ? 17.286 14.460 -59.649 1.00 96.50 514 PHE A O 1
ATOM 3740 N N . ASP A 1 515 ? 18.558 15.679 -61.033 1.00 97.12 515 ASP A N 1
ATOM 3741 C CA . ASP A 1 515 ? 19.338 14.530 -61.516 1.00 97.12 515 ASP A CA 1
ATOM 3742 C C . ASP A 1 515 ? 20.241 13.947 -60.427 1.00 97.12 515 ASP A C 1
ATOM 3744 O O . ASP A 1 515 ? 20.363 12.728 -60.312 1.00 97.12 515 ASP A O 1
ATOM 3748 N N . ALA A 1 516 ? 20.805 14.809 -59.576 1.00 97.62 516 ALA A N 1
ATOM 3749 C CA . ALA A 1 516 ? 21.550 14.389 -58.396 1.00 97.62 516 ALA A CA 1
ATOM 3750 C C . ALA A 1 516 ? 20.667 13.571 -57.444 1.00 97.62 516 ALA A C 1
ATOM 3752 O O . ALA A 1 516 ? 21.107 12.544 -56.936 1.00 97.62 516 ALA A O 1
ATOM 3753 N N . THR A 1 517 ? 19.413 13.982 -57.238 1.00 97.31 517 THR A N 1
ATOM 3754 C CA . THR A 1 517 ? 18.459 13.250 -56.391 1.00 97.31 517 THR A CA 1
ATOM 3755 C C . THR A 1 517 ? 18.114 11.895 -56.993 1.00 97.31 517 THR A C 1
ATOM 3757 O O . THR A 1 517 ? 18.103 10.900 -56.273 1.00 97.31 517 THR A O 1
ATOM 3760 N N . ARG A 1 518 ? 17.891 11.819 -58.312 1.00 97.50 518 ARG A N 1
ATOM 3761 C CA . ARG A 1 518 ? 17.651 10.543 -59.003 1.00 97.50 518 ARG A CA 1
ATOM 3762 C C . ARG A 1 518 ? 18.810 9.568 -58.808 1.00 97.50 518 ARG A C 1
ATOM 3764 O O . ARG A 1 518 ? 18.585 8.404 -58.478 1.00 97.50 518 ARG A O 1
ATOM 3771 N N . GLU A 1 519 ? 20.034 10.044 -59.022 1.00 97.50 519 GLU A N 1
ATOM 3772 C CA . GLU A 1 519 ? 21.241 9.225 -58.923 1.00 97.50 519 GLU A CA 1
ATOM 3773 C C . GLU A 1 519 ? 21.512 8.787 -57.476 1.00 97.50 519 GLU A C 1
ATOM 3775 O O . GLU A 1 519 ? 21.793 7.613 -57.231 1.00 97.50 519 GLU A O 1
ATOM 3780 N N . ALA A 1 520 ? 21.346 9.694 -56.508 1.00 97.69 520 ALA A N 1
ATOM 3781 C CA . ALA A 1 520 ? 21.495 9.382 -55.090 1.00 97.69 520 ALA A CA 1
ATOM 3782 C C . ALA A 1 520 ? 20.438 8.379 -54.611 1.00 97.69 520 ALA A C 1
ATOM 3784 O O . ALA A 1 520 ? 20.778 7.391 -53.965 1.00 97.69 520 ALA A O 1
ATOM 3785 N N . TYR A 1 521 ? 19.169 8.576 -54.984 1.00 96.75 521 TYR A N 1
ATOM 3786 C CA . TYR A 1 521 ? 18.089 7.653 -54.640 1.00 96.75 521 TYR A CA 1
ATOM 3787 C C . TYR A 1 521 ? 18.368 6.252 -55.189 1.00 96.75 521 TYR A C 1
ATOM 3789 O O . TYR A 1 521 ? 18.242 5.267 -54.466 1.00 96.75 521 TYR A O 1
ATOM 3797 N N . LYS A 1 522 ? 18.817 6.146 -56.446 1.00 95.00 522 LYS A N 1
ATOM 3798 C CA . LYS A 1 522 ? 19.189 4.857 -57.040 1.00 95.00 522 LYS A CA 1
ATOM 3799 C C . LYS A 1 522 ? 20.309 4.166 -56.263 1.00 95.00 522 LYS A C 1
ATOM 3801 O O . LYS A 1 522 ? 20.232 2.958 -56.068 1.00 95.00 522 LYS A O 1
ATOM 3806 N N . ALA A 1 523 ? 21.328 4.906 -55.829 1.00 94.44 523 ALA A N 1
ATOM 3807 C CA . ALA A 1 523 ? 22.424 4.343 -55.044 1.00 94.44 523 ALA A CA 1
ATOM 3808 C C . ALA A 1 523 ? 21.960 3.858 -53.659 1.00 94.44 523 ALA A C 1
ATOM 3810 O O . ALA A 1 523 ? 22.352 2.776 -53.234 1.00 94.44 523 ALA A O 1
ATOM 3811 N N . ILE A 1 524 ? 21.095 4.625 -52.990 1.00 96.69 524 ILE A N 1
ATOM 3812 C CA . ILE A 1 524 ? 20.641 4.352 -51.618 1.00 96.69 524 ILE A CA 1
ATOM 3813 C C . ILE A 1 524 ? 19.604 3.224 -51.576 1.00 96.69 524 ILE A C 1
ATOM 3815 O O . ILE A 1 524 ? 19.714 2.300 -50.768 1.00 96.69 524 ILE A O 1
ATOM 3819 N N . PHE A 1 525 ? 18.612 3.282 -52.464 1.00 93.88 525 PHE A N 1
ATOM 3820 C CA . PHE A 1 525 ? 17.464 2.375 -52.465 1.00 93.88 525 PHE A CA 1
ATOM 3821 C C . PHE A 1 525 ? 17.606 1.210 -53.452 1.00 93.88 525 PHE A C 1
ATOM 3823 O O . PHE A 1 525 ? 16.914 0.209 -53.312 1.00 93.88 525 PHE A O 1
ATOM 3830 N N . GLY A 1 526 ? 18.517 1.295 -54.426 1.00 89.75 526 GLY A N 1
ATOM 3831 C CA . GLY A 1 526 ? 18.793 0.233 -55.403 1.00 89.75 526 GLY A CA 1
ATOM 3832 C C . GLY A 1 526 ? 18.009 0.334 -56.719 1.00 89.75 526 GLY A C 1
ATOM 3833 O O . GLY A 1 526 ? 18.308 -0.398 -57.662 1.00 89.75 526 GLY A O 1
ATOM 3834 N N . ALA A 1 527 ? 17.051 1.260 -56.836 1.00 88.06 527 ALA A N 1
ATOM 3835 C CA . ALA A 1 527 ? 16.275 1.493 -58.057 1.00 88.06 527 ALA A CA 1
ATOM 3836 C C . ALA A 1 527 ? 16.063 2.990 -58.321 1.00 88.06 527 ALA A C 1
ATOM 3838 O O . ALA A 1 527 ? 15.988 3.788 -57.392 1.00 88.06 527 ALA A O 1
ATOM 3839 N N . ALA A 1 528 ? 15.966 3.382 -59.594 1.00 88.56 528 ALA A N 1
ATOM 3840 C CA . ALA A 1 528 ? 15.726 4.779 -59.953 1.00 88.56 528 ALA A CA 1
ATOM 3841 C C . ALA A 1 528 ? 14.265 5.180 -59.651 1.00 88.56 528 ALA A C 1
ATOM 3843 O O . ALA A 1 528 ? 13.353 4.451 -60.051 1.00 88.56 528 ALA A O 1
ATOM 3844 N N . PRO A 1 529 ? 14.023 6.327 -58.992 1.00 91.81 529 PRO A N 1
ATOM 3845 C CA . PRO A 1 529 ? 12.675 6.812 -58.715 1.00 91.81 529 PRO A CA 1
ATOM 3846 C C . PRO A 1 529 ? 12.027 7.407 -59.974 1.00 91.81 529 PRO A C 1
ATOM 3848 O O . PRO A 1 529 ? 12.713 7.808 -60.918 1.00 91.81 529 PRO A O 1
ATOM 3851 N N . THR A 1 530 ? 10.697 7.509 -59.969 1.00 94.69 530 THR A N 1
ATOM 3852 C CA . THR A 1 530 ? 9.944 8.218 -61.013 1.00 94.69 530 THR A CA 1
ATOM 3853 C C . THR A 1 530 ? 10.096 9.736 -60.875 1.00 94.69 530 THR A C 1
ATOM 3855 O O . THR A 1 530 ? 10.329 10.252 -59.780 1.00 94.69 530 THR A O 1
ATOM 3858 N N . ASP A 1 531 ? 9.913 10.476 -61.968 1.00 95.12 531 ASP A N 1
ATOM 3859 C CA . ASP A 1 531 ? 9.995 11.945 -61.958 1.00 95.12 531 ASP A CA 1
ATOM 3860 C C . ASP A 1 531 ? 9.024 12.597 -60.954 1.00 95.12 531 ASP A C 1
ATOM 3862 O O . ASP A 1 531 ? 9.475 13.446 -60.181 1.00 95.12 531 ASP A O 1
ATOM 3866 N N . PRO A 1 532 ? 7.740 12.176 -60.852 1.00 96.75 532 PRO A N 1
ATOM 3867 C CA . PRO A 1 532 ? 6.836 12.695 -59.824 1.00 96.75 532 PRO A CA 1
ATOM 3868 C C . PRO A 1 532 ? 7.334 12.442 -58.399 1.00 96.75 532 PRO A C 1
ATOM 3870 O O . PRO A 1 532 ? 7.168 13.298 -57.531 1.00 96.75 532 PRO A O 1
ATOM 3873 N N . LYS A 1 533 ? 7.980 11.293 -58.148 1.00 93.44 533 LYS A N 1
ATOM 3874 C CA . LYS A 1 533 ? 8.560 10.993 -56.836 1.00 93.44 533 LYS A CA 1
ATOM 3875 C C . LYS A 1 533 ? 9.706 11.947 -56.521 1.00 93.44 533 LYS A C 1
ATOM 3877 O O . LYS A 1 533 ? 9.762 12.441 -55.404 1.00 93.44 533 LYS A O 1
ATOM 3882 N N . ILE A 1 534 ? 10.585 12.240 -57.482 1.00 94.75 534 ILE A N 1
ATOM 3883 C CA . ILE A 1 534 ? 11.688 13.190 -57.272 1.00 94.75 534 ILE A CA 1
ATOM 3884 C C . ILE A 1 534 ? 11.135 14.580 -56.951 1.00 94.75 534 ILE A C 1
ATOM 3886 O O . ILE A 1 534 ? 11.537 15.158 -55.945 1.00 94.75 534 ILE A O 1
ATOM 3890 N N . HIS A 1 535 ? 10.172 15.075 -57.733 1.00 93.12 535 HIS A N 1
ATOM 3891 C CA . HIS A 1 535 ? 9.511 16.357 -57.468 1.00 93.12 535 HIS A CA 1
ATOM 3892 C C . HIS A 1 535 ? 8.897 16.412 -56.061 1.00 93.12 535 HIS A C 1
ATOM 3894 O O . HIS A 1 535 ? 9.153 17.349 -55.306 1.00 93.12 535 HIS A O 1
ATOM 3900 N N . ALA A 1 536 ? 8.190 15.356 -55.646 1.00 93.00 536 ALA A N 1
ATOM 3901 C CA . ALA A 1 536 ? 7.620 15.261 -54.300 1.00 93.00 536 ALA A CA 1
ATOM 3902 C C . ALA A 1 536 ? 8.678 15.263 -53.175 1.00 93.00 536 ALA A C 1
ATOM 3904 O O . ALA A 1 536 ? 8.396 15.697 -52.054 1.00 93.00 536 ALA A O 1
ATOM 3905 N N . LEU A 1 537 ? 9.891 14.774 -53.448 1.00 91.94 537 LEU A N 1
ATOM 3906 C CA . LEU A 1 537 ? 10.985 14.768 -52.478 1.00 91.94 537 LEU A CA 1
ATOM 3907 C C . LEU A 1 537 ? 11.623 16.161 -52.338 1.00 91.94 537 LEU A C 1
ATOM 3909 O O . LEU A 1 537 ? 11.873 16.585 -51.207 1.00 91.94 537 LEU A O 1
ATOM 3913 N N . ILE A 1 538 ? 11.863 16.879 -53.445 1.00 93.06 538 ILE A N 1
ATOM 3914 C CA . ILE A 1 538 ? 12.776 18.040 -53.442 1.00 93.06 538 ILE A CA 1
ATOM 3915 C C . ILE A 1 538 ? 12.137 19.405 -53.699 1.00 93.06 538 ILE A C 1
ATOM 3917 O O . ILE A 1 538 ? 12.714 20.396 -53.253 1.00 93.06 538 ILE A O 1
ATOM 3921 N N . ASP A 1 539 ? 10.977 19.498 -54.357 1.00 91.75 539 ASP A N 1
ATOM 3922 C CA . ASP A 1 539 ? 10.441 20.796 -54.806 1.00 91.75 539 ASP A CA 1
ATOM 3923 C C . ASP A 1 539 ? 10.157 21.744 -53.631 1.00 91.75 539 ASP A C 1
ATOM 3925 O O . ASP A 1 539 ? 10.408 22.943 -53.715 1.00 91.75 539 ASP A O 1
ATOM 3929 N N . THR A 1 540 ? 9.711 21.205 -52.493 1.00 92.75 540 THR A N 1
ATOM 3930 C CA . THR A 1 540 ? 9.460 21.984 -51.269 1.00 92.75 540 THR A CA 1
ATOM 3931 C C . THR A 1 540 ? 10.667 22.053 -50.327 1.00 92.75 540 THR A C 1
ATOM 3933 O O . THR A 1 540 ? 10.555 22.625 -49.246 1.00 92.75 540 THR A O 1
ATOM 3936 N N . ARG A 1 541 ? 11.801 21.426 -50.675 1.00 93.31 541 ARG A N 1
ATOM 3937 C CA . ARG A 1 541 ? 12.981 21.271 -49.795 1.00 93.31 541 ARG A CA 1
ATOM 3938 C C . ARG A 1 541 ? 14.281 21.817 -50.388 1.00 93.31 541 ARG A C 1
ATOM 3940 O O . ARG A 1 541 ? 15.289 21.845 -49.689 1.00 93.31 541 ARG A O 1
ATOM 3947 N N . ALA A 1 542 ? 14.278 22.282 -51.635 1.00 92.88 542 ALA A N 1
ATOM 3948 C CA . ALA A 1 542 ? 15.476 22.797 -52.297 1.00 92.88 542 ALA A CA 1
ATOM 3949 C C . ALA A 1 542 ? 16.151 23.933 -51.504 1.00 92.88 542 ALA A C 1
ATOM 3951 O O . ALA A 1 542 ? 17.364 23.894 -51.293 1.00 92.88 542 ALA A O 1
ATOM 3952 N N . ASP A 1 543 ? 15.366 24.888 -50.994 1.00 94.38 543 ASP A N 1
ATOM 3953 C CA . ASP A 1 543 ? 15.881 25.990 -50.171 1.00 94.38 543 ASP A CA 1
ATOM 3954 C C . ASP A 1 543 ? 16.420 25.497 -48.825 1.00 94.38 543 ASP A C 1
ATOM 3956 O O . ASP A 1 543 ? 17.468 25.950 -48.369 1.00 94.38 543 ASP A O 1
ATOM 3960 N N . TYR A 1 544 ? 15.751 24.513 -48.216 1.00 94.50 544 TYR A N 1
ATOM 3961 C CA . TYR A 1 544 ? 16.213 23.871 -46.987 1.00 94.50 544 TYR A CA 1
ATOM 3962 C C . TYR A 1 544 ? 17.596 23.233 -47.193 1.00 94.50 544 TYR A C 1
ATOM 3964 O O . TYR A 1 544 ? 18.527 23.529 -46.446 1.00 94.50 544 TYR A O 1
ATOM 3972 N N . PHE A 1 545 ? 17.792 22.454 -48.260 1.00 96.44 545 PHE A N 1
ATOM 3973 C CA . PHE A 1 545 ? 19.107 21.884 -48.572 1.00 96.44 545 PHE A CA 1
ATOM 3974 C C . PHE A 1 545 ? 20.153 22.955 -48.888 1.00 96.44 545 PHE A C 1
ATOM 3976 O O . PHE A 1 545 ? 21.310 22.807 -48.495 1.00 96.44 545 PHE A O 1
ATOM 3983 N N . ALA A 1 546 ? 19.760 24.045 -49.552 1.00 95.62 546 ALA A N 1
ATOM 3984 C CA . ALA A 1 546 ? 20.665 25.145 -49.871 1.00 95.62 546 ALA A CA 1
ATOM 3985 C C . ALA A 1 546 ? 21.196 25.854 -48.620 1.00 95.62 546 ALA A C 1
ATOM 3987 O O . ALA A 1 546 ? 22.371 26.232 -48.582 1.00 95.62 546 ALA A O 1
ATOM 3988 N N . VAL A 1 547 ? 20.361 25.986 -47.584 1.00 95.81 547 VAL A N 1
ATOM 3989 C CA . VAL A 1 547 ? 20.758 26.544 -46.284 1.00 95.81 547 VAL A CA 1
ATOM 3990 C C . VAL A 1 547 ? 21.825 25.676 -45.617 1.00 95.81 547 VAL A C 1
ATOM 3992 O O . VAL A 1 547 ? 22.860 26.203 -45.214 1.00 95.81 547 VAL A O 1
ATOM 3995 N N . TYR A 1 548 ? 21.630 24.356 -45.550 1.00 93.94 548 TYR A N 1
ATOM 3996 C CA . TYR A 1 548 ? 22.624 23.448 -44.956 1.00 93.94 548 TYR A CA 1
ATOM 3997 C C . TYR A 1 548 ? 23.890 23.309 -45.809 1.00 93.94 548 TYR A C 1
ATOM 3999 O O . TYR A 1 548 ? 24.991 23.184 -45.276 1.00 93.94 548 TYR A O 1
ATOM 4007 N N . GLY A 1 549 ? 23.752 23.352 -47.135 1.00 93.69 549 GLY A N 1
ATOM 4008 C CA . GLY A 1 549 ? 24.874 23.286 -48.067 1.00 93.69 549 GLY A CA 1
ATOM 4009 C C . GLY A 1 549 ? 25.765 24.527 -48.045 1.00 93.69 549 GLY A C 1
ATOM 4010 O O . GLY A 1 549 ? 26.981 24.423 -48.243 1.00 93.69 549 GLY A O 1
ATOM 4011 N N . GLY A 1 550 ? 25.181 25.705 -47.799 1.00 95.00 550 GLY A N 1
ATOM 4012 C CA . GLY A 1 550 ? 25.891 26.981 -47.683 1.00 95.00 550 GLY A CA 1
ATOM 4013 C C . GLY A 1 550 ? 26.575 27.451 -48.973 1.00 95.00 550 GLY A C 1
ATOM 4014 O O . GLY A 1 550 ? 27.467 28.293 -48.921 1.00 95.00 550 GLY A O 1
ATOM 4015 N N . ASP A 1 551 ? 26.225 26.879 -50.127 1.00 94.19 551 ASP A N 1
ATOM 4016 C CA . ASP A 1 551 ? 26.815 27.187 -51.438 1.00 94.19 551 ASP A CA 1
ATOM 4017 C C . ASP A 1 551 ? 25.771 27.368 -52.556 1.00 94.19 551 ASP A C 1
ATOM 4019 O O . ASP A 1 551 ? 26.078 27.261 -53.744 1.00 94.19 551 ASP A O 1
ATOM 4023 N N . GLY A 1 552 ? 24.540 27.713 -52.165 1.00 92.19 552 GLY A N 1
ATOM 4024 C CA . GLY A 1 552 ? 23.437 28.034 -53.070 1.00 92.19 552 GLY A CA 1
ATOM 4025 C C . GLY A 1 552 ? 22.743 26.803 -53.661 1.00 92.19 552 GLY A C 1
ATOM 4026 O O . GLY A 1 552 ? 23.216 25.676 -53.550 1.00 92.19 552 GLY A O 1
ATOM 4027 N N . ALA A 1 553 ? 21.607 27.011 -54.329 1.00 88.00 553 ALA A N 1
ATOM 4028 C CA . ALA A 1 553 ? 20.689 25.936 -54.736 1.00 88.00 553 ALA A CA 1
ATOM 4029 C C . ALA A 1 553 ? 21.289 24.860 -55.670 1.00 88.00 553 ALA A C 1
ATOM 4031 O O . ALA A 1 553 ? 20.753 23.762 -55.777 1.00 88.00 553 ALA A O 1
ATOM 4032 N N . SER A 1 554 ? 22.395 25.155 -56.359 1.00 88.06 554 SER A N 1
ATOM 4033 C CA . SER A 1 554 ? 23.097 24.208 -57.247 1.00 88.06 554 SER A CA 1
ATOM 4034 C C . SER A 1 554 ? 24.462 23.757 -56.717 1.00 88.06 554 SER A C 1
ATOM 4036 O O . SER A 1 554 ? 25.168 23.007 -57.398 1.00 88.06 554 SER A O 1
ATOM 4038 N N . GLY A 1 555 ? 24.839 24.219 -55.523 1.00 94.88 555 GLY A N 1
ATOM 4039 C CA . GLY A 1 555 ? 26.123 23.937 -54.901 1.00 94.88 555 GLY A CA 1
ATOM 4040 C C . GLY A 1 555 ? 26.314 22.462 -54.547 1.00 94.88 555 GLY A C 1
ATOM 4041 O O . GLY A 1 555 ? 25.364 21.677 -54.460 1.00 94.88 555 GLY A O 1
ATOM 4042 N N . ILE A 1 556 ? 27.576 22.063 -54.381 1.00 96.19 556 ILE A N 1
ATOM 4043 C CA . ILE A 1 556 ? 27.918 20.676 -54.055 1.00 96.19 556 ILE A CA 1
ATOM 4044 C C . ILE A 1 556 ? 27.491 20.328 -52.623 1.00 96.19 556 ILE A C 1
ATOM 4046 O O . ILE A 1 556 ? 27.025 19.220 -52.377 1.00 96.19 556 ILE A O 1
ATOM 4050 N N . GLY A 1 557 ? 27.547 21.295 -51.704 1.00 97.19 557 GLY A N 1
ATOM 4051 C CA . GLY A 1 557 ? 27.030 21.185 -50.344 1.00 97.19 557 GLY A CA 1
ATOM 4052 C C . GLY A 1 557 ? 25.526 20.955 -50.317 1.00 97.19 557 GLY A C 1
ATOM 4053 O O . GLY A 1 557 ? 25.066 20.078 -49.598 1.00 97.19 557 GLY A O 1
ATOM 4054 N N . THR A 1 558 ? 24.762 21.667 -51.146 1.00 97.38 558 THR A N 1
ATOM 4055 C CA . THR A 1 558 ? 23.307 21.463 -51.276 1.00 97.38 558 THR A CA 1
ATOM 4056 C C . THR A 1 558 ? 22.963 20.038 -51.705 1.00 97.38 558 THR A C 1
ATOM 4058 O O . THR A 1 558 ? 22.063 19.407 -51.152 1.00 97.38 558 THR A O 1
ATOM 4061 N N . LYS A 1 559 ? 23.721 19.482 -52.655 1.00 98.25 559 LYS A N 1
ATOM 4062 C CA . LYS A 1 559 ? 23.553 18.088 -53.091 1.00 98.25 559 LYS A CA 1
ATOM 4063 C C . LYS A 1 559 ? 23.977 17.102 -52.002 1.00 98.25 559 LYS A C 1
ATOM 4065 O O . LYS A 1 559 ? 23.308 16.093 -51.817 1.00 98.25 559 LYS A O 1
ATOM 4070 N N . ALA A 1 560 ? 25.041 17.397 -51.256 1.00 98.38 560 ALA A N 1
ATOM 4071 C CA . ALA A 1 560 ? 25.457 16.580 -50.118 1.00 98.38 560 ALA A CA 1
ATOM 4072 C C . ALA A 1 560 ? 24.406 16.588 -48.991 1.00 98.38 560 ALA A C 1
ATOM 4074 O O . ALA A 1 560 ? 24.117 15.539 -48.423 1.00 98.38 560 ALA A O 1
ATOM 4075 N N . ALA A 1 561 ? 23.771 17.733 -48.722 1.00 98.25 561 ALA A N 1
ATOM 4076 C CA . ALA A 1 561 ? 22.662 17.840 -47.776 1.00 98.25 561 ALA A CA 1
ATOM 4077 C C . ALA A 1 561 ? 21.454 16.998 -48.220 1.00 98.25 561 ALA A C 1
ATOM 4079 O O . ALA A 1 561 ? 20.901 16.255 -47.414 1.00 98.25 561 ALA A O 1
ATOM 4080 N N . MET A 1 562 ? 21.098 17.036 -49.508 1.00 98.06 562 MET A N 1
ATOM 4081 C CA . MET A 1 562 ? 20.051 16.176 -50.078 1.00 98.06 562 MET A CA 1
ATOM 4082 C C . MET A 1 562 ? 20.377 14.681 -49.917 1.00 98.06 562 MET A C 1
ATOM 4084 O O . MET A 1 562 ? 19.506 13.903 -49.534 1.00 98.06 562 MET A O 1
ATOM 4088 N N . VAL A 1 563 ? 21.631 14.276 -50.144 1.00 98.50 563 VAL A N 1
ATOM 4089 C CA . VAL A 1 563 ? 22.073 12.889 -49.920 1.00 98.50 563 VAL A CA 1
ATOM 4090 C C . VAL A 1 563 ? 21.933 12.500 -48.450 1.00 98.50 563 VAL A C 1
ATOM 4092 O O . VAL A 1 563 ? 21.372 11.448 -48.155 1.00 98.50 563 VAL A O 1
ATOM 4095 N N . GLY A 1 564 ? 22.410 13.340 -47.526 1.00 98.12 564 GLY A N 1
ATOM 4096 C CA . GLY A 1 564 ? 22.274 13.091 -46.089 1.00 98.12 564 GLY A CA 1
ATOM 4097 C C . GLY A 1 564 ? 20.811 12.943 -45.674 1.00 98.12 564 GLY A C 1
ATOM 4098 O O . GLY A 1 564 ? 20.460 12.018 -44.948 1.00 98.12 564 GLY A O 1
ATOM 4099 N N . TRP A 1 565 ? 19.935 13.786 -46.214 1.00 98.06 565 TRP A N 1
ATOM 4100 C CA . TRP A 1 565 ? 18.498 13.666 -46.002 1.00 98.06 565 TRP A CA 1
ATOM 4101 C C . TRP A 1 565 ? 17.936 12.330 -46.516 1.00 98.06 565 TRP A C 1
ATOM 4103 O O . TRP A 1 565 ? 17.254 11.634 -45.769 1.00 98.06 565 TRP A O 1
ATOM 4113 N N . LEU A 1 566 ? 18.273 11.913 -47.744 1.00 97.81 566 LEU A N 1
ATOM 4114 C CA . LEU A 1 566 ? 17.832 10.620 -48.287 1.00 97.81 566 LEU A CA 1
ATOM 4115 C C . LEU A 1 566 ? 18.332 9.426 -47.462 1.00 97.81 566 LEU A C 1
ATOM 4117 O O . LEU A 1 566 ? 17.586 8.467 -47.284 1.00 97.81 566 LEU A O 1
ATOM 4121 N N . LEU A 1 567 ? 19.565 9.480 -46.950 1.00 98.31 567 LEU A N 1
ATOM 4122 C CA . LEU A 1 567 ? 20.104 8.449 -46.058 1.00 98.31 567 LEU A CA 1
ATOM 4123 C C . LEU A 1 567 ? 19.332 8.392 -44.733 1.00 98.31 567 LEU A C 1
ATOM 4125 O O . LEU A 1 567 ? 19.031 7.300 -44.255 1.00 98.31 567 LEU A O 1
ATOM 4129 N N . ALA A 1 568 ? 18.960 9.544 -44.168 1.00 97.75 568 ALA A N 1
ATOM 4130 C CA . ALA A 1 568 ? 18.120 9.587 -42.975 1.00 97.75 568 ALA A CA 1
ATOM 4131 C C . ALA A 1 568 ? 16.726 9.003 -43.234 1.00 97.75 568 ALA A C 1
ATOM 4133 O O . ALA A 1 568 ? 16.226 8.244 -42.409 1.00 97.75 568 ALA A O 1
ATOM 4134 N N . GLU A 1 569 ? 16.099 9.324 -44.368 1.00 95.56 569 GLU A N 1
ATOM 4135 C CA . GLU A 1 569 ? 14.797 8.759 -44.744 1.00 95.56 569 GLU A CA 1
ATOM 4136 C C . GLU A 1 569 ? 14.875 7.243 -44.959 1.00 95.56 569 GLU A C 1
ATOM 4138 O O . GLU A 1 569 ? 14.003 6.512 -44.489 1.00 95.56 569 GLU A O 1
ATOM 4143 N N . ALA A 1 570 ? 15.945 6.760 -45.595 1.00 95.69 570 ALA A N 1
ATOM 4144 C CA . ALA A 1 570 ? 16.213 5.333 -45.740 1.00 95.69 570 ALA A CA 1
ATOM 4145 C C . ALA A 1 570 ? 16.352 4.644 -44.370 1.00 95.69 570 ALA A C 1
ATOM 4147 O O . ALA A 1 570 ? 15.713 3.620 -44.132 1.00 95.69 570 ALA A O 1
ATOM 4148 N N . GLN A 1 571 ? 17.121 5.234 -43.445 1.00 96.19 571 GLN A N 1
ATOM 4149 C CA . GLN A 1 571 ? 17.311 4.703 -42.091 1.00 96.19 571 GLN A CA 1
ATOM 4150 C C . GLN A 1 571 ? 16.008 4.702 -41.277 1.00 96.19 571 GLN A C 1
ATOM 4152 O O . GLN A 1 571 ? 15.726 3.731 -40.582 1.00 96.19 571 GLN A O 1
ATOM 4157 N N . LYS A 1 572 ? 15.200 5.773 -41.353 1.00 93.69 572 LYS A N 1
ATOM 4158 C CA . LYS A 1 572 ? 13.895 5.864 -40.664 1.00 93.69 572 LYS A CA 1
ATOM 4159 C C . LYS A 1 572 ? 12.929 4.791 -41.154 1.00 93.69 572 LYS A C 1
ATOM 4161 O O . LYS A 1 572 ? 12.185 4.230 -40.354 1.00 93.69 572 LYS A O 1
ATOM 4166 N N . ALA A 1 573 ? 12.915 4.559 -42.464 1.00 90.94 573 ALA A N 1
ATOM 4167 C CA . ALA A 1 573 ? 12.029 3.592 -43.088 1.00 90.94 573 ALA A CA 1
ATOM 4168 C C . ALA A 1 573 ? 12.532 2.149 -42.955 1.00 90.94 573 ALA A C 1
ATOM 4170 O O . ALA A 1 573 ? 11.753 1.238 -43.220 1.00 90.94 573 ALA A O 1
ATOM 4171 N N . ASP A 1 574 ? 13.796 1.950 -42.557 1.00 90.38 574 ASP A N 1
ATOM 4172 C CA . ASP A 1 574 ? 14.481 0.656 -42.609 1.00 90.38 574 ASP A CA 1
ATOM 4173 C C . ASP A 1 574 ? 14.394 0.053 -44.027 1.00 90.38 574 ASP A C 1
ATOM 4175 O O . ASP A 1 574 ? 13.929 -1.064 -44.243 1.00 90.38 574 ASP A O 1
ATOM 4179 N N . LEU A 1 575 ? 14.749 0.849 -45.040 1.00 91.19 575 LEU A N 1
ATOM 4180 C CA . LEU A 1 575 ? 14.614 0.473 -46.450 1.00 91.19 575 LEU A CA 1
ATOM 4181 C C . LEU A 1 575 ? 15.832 0.876 -47.275 1.00 91.19 575 LEU A C 1
ATOM 4183 O O . LEU A 1 575 ? 16.489 1.884 -47.022 1.00 91.19 575 LEU A O 1
ATOM 4187 N N . GLY A 1 576 ? 16.055 0.120 -48.345 1.00 92.56 576 GLY A N 1
ATOM 4188 C CA . GLY A 1 576 ? 17.075 0.382 -49.346 1.00 92.56 576 GLY A CA 1
ATOM 4189 C C . GLY A 1 576 ? 18.327 -0.467 -49.172 1.00 92.56 576 GLY A C 1
ATOM 4190 O O . GLY A 1 576 ? 18.725 -0.841 -48.067 1.00 92.56 576 GLY A O 1
ATOM 4191 N N . VAL A 1 577 ? 18.973 -0.750 -50.304 1.00 94.56 577 VAL A N 1
ATOM 4192 C CA . VAL A 1 577 ? 20.154 -1.619 -50.379 1.00 94.56 577 VAL A CA 1
ATOM 4193 C C . VAL A 1 577 ? 21.281 -1.163 -49.449 1.00 94.56 577 VAL A C 1
ATOM 4195 O O . VAL A 1 577 ? 21.961 -2.004 -48.865 1.00 94.56 577 VAL A O 1
ATOM 4198 N N . MET A 1 578 ? 21.461 0.148 -49.254 1.00 96.12 578 MET A N 1
ATOM 4199 C CA . MET A 1 578 ? 22.495 0.666 -48.356 1.00 96.12 578 MET A CA 1
ATOM 4200 C C . MET A 1 578 ? 22.205 0.373 -46.885 1.00 96.12 578 MET A C 1
ATOM 4202 O O . MET A 1 578 ? 23.082 -0.146 -46.201 1.00 96.12 578 MET A O 1
ATOM 4206 N N . VAL A 1 579 ? 20.987 0.649 -46.408 1.00 96.25 579 VAL A N 1
ATOM 4207 C CA . VAL A 1 579 ? 20.601 0.420 -45.003 1.00 96.25 579 VAL A CA 1
ATOM 4208 C C . VAL A 1 579 ? 20.631 -1.069 -44.685 1.00 96.25 579 VAL A C 1
ATOM 4210 O O . VAL A 1 579 ? 21.295 -1.483 -43.742 1.00 96.25 579 VAL A O 1
ATOM 4213 N N . ARG A 1 580 ? 20.042 -1.902 -45.552 1.00 94.25 580 ARG A N 1
ATOM 4214 C CA . ARG A 1 580 ? 20.021 -3.359 -45.361 1.00 94.25 580 ARG A CA 1
ATOM 4215 C C . ARG A 1 580 ? 21.418 -3.984 -45.360 1.00 94.25 580 ARG A C 1
ATOM 4217 O O . ARG A 1 580 ? 21.678 -4.903 -44.584 1.00 94.25 580 ARG A O 1
ATOM 4224 N N . SER A 1 581 ? 22.322 -3.496 -46.212 1.00 95.94 581 SER A N 1
ATOM 4225 C CA . SER A 1 581 ? 23.707 -3.988 -46.239 1.00 95.94 581 SER A CA 1
ATOM 4226 C C . SER A 1 581 ? 24.511 -3.494 -45.034 1.00 95.94 581 SER A C 1
ATOM 4228 O O . SER A 1 581 ? 25.333 -4.233 -44.495 1.00 95.94 581 SER A O 1
ATOM 4230 N N . ASN A 1 582 ? 24.243 -2.271 -44.569 1.00 97.06 582 ASN A N 1
ATOM 4231 C CA . ASN A 1 582 ? 24.851 -1.722 -43.362 1.00 97.06 582 ASN A CA 1
ATOM 4232 C C . ASN A 1 582 ? 24.425 -2.491 -42.110 1.00 97.06 582 ASN A C 1
ATOM 4234 O O . ASN A 1 582 ? 25.271 -2.839 -41.295 1.00 97.06 582 ASN A O 1
ATOM 4238 N N . ASP A 1 583 ? 23.143 -2.816 -41.980 1.00 94.75 583 ASP A N 1
ATOM 4239 C CA . ASP A 1 583 ? 22.631 -3.570 -40.837 1.00 94.75 583 ASP A CA 1
ATOM 4240 C C . ASP A 1 583 ? 23.187 -4.995 -40.804 1.00 94.75 583 ASP A C 1
ATOM 4242 O O . ASP A 1 583 ? 23.489 -5.521 -39.732 1.00 94.75 583 ASP A O 1
ATOM 4246 N N . ALA A 1 584 ? 23.400 -5.607 -41.974 1.00 92.75 584 ALA A N 1
ATOM 4247 C CA . ALA A 1 584 ? 24.092 -6.888 -42.076 1.00 92.75 584 ALA A CA 1
ATOM 4248 C C . ALA A 1 584 ? 25.547 -6.791 -41.588 1.00 92.75 584 ALA A C 1
ATOM 4250 O O . ALA A 1 584 ? 25.997 -7.664 -40.848 1.00 92.75 584 ALA A O 1
ATOM 4251 N N . TRP A 1 585 ? 26.263 -5.725 -41.959 1.00 95.62 585 TRP A N 1
ATOM 4252 C CA . TRP A 1 585 ? 27.622 -5.469 -41.477 1.00 95.62 585 TRP A CA 1
ATOM 4253 C C . TRP A 1 585 ? 27.665 -5.192 -39.968 1.00 95.62 585 TRP A C 1
ATOM 4255 O O . TRP A 1 585 ? 28.482 -5.779 -39.267 1.00 95.62 585 TRP A O 1
ATOM 4265 N N . LEU A 1 586 ? 26.755 -4.371 -39.435 1.00 95.06 586 LEU A N 1
ATOM 4266 C CA . LEU A 1 586 ? 26.677 -4.094 -37.997 1.00 95.06 586 LEU A CA 1
ATOM 4267 C C . LEU A 1 586 ? 26.285 -5.330 -37.181 1.00 95.06 586 LEU A C 1
ATOM 4269 O O . LEU A 1 586 ? 26.776 -5.514 -36.071 1.00 95.06 586 LEU A O 1
ATOM 4273 N N . THR A 1 587 ? 25.429 -6.194 -37.728 1.00 90.06 587 THR A N 1
ATOM 4274 C CA . THR A 1 587 ? 25.074 -7.468 -37.088 1.00 90.06 587 THR A CA 1
ATOM 4275 C C . THR A 1 587 ? 26.303 -8.362 -36.941 1.00 90.06 587 THR A C 1
ATOM 4277 O O . THR A 1 587 ? 26.517 -8.925 -35.872 1.00 90.06 587 THR A O 1
ATOM 4280 N N . ASP A 1 588 ? 27.131 -8.459 -37.978 1.00 89.44 588 ASP A N 1
ATOM 4281 C CA . ASP A 1 588 ? 28.396 -9.205 -37.949 1.00 89.44 588 ASP A CA 1
ATOM 4282 C C . ASP A 1 588 ? 29.444 -8.519 -37.053 1.00 89.44 588 ASP A C 1
ATOM 4284 O O . ASP A 1 588 ? 30.261 -9.165 -36.415 1.00 89.44 588 ASP A O 1
ATOM 4288 N N . LEU A 1 589 ? 29.383 -7.190 -36.921 1.00 91.25 589 LEU A N 1
ATOM 4289 C CA . LEU A 1 589 ? 30.254 -6.437 -36.018 1.00 91.25 589 LEU A CA 1
ATOM 4290 C C . LEU A 1 589 ? 29.928 -6.672 -34.533 1.00 91.25 589 LEU A C 1
ATOM 4292 O O . LEU A 1 589 ? 30.751 -6.350 -33.680 1.00 91.25 589 LEU A O 1
ATOM 4296 N N . SER A 1 590 ? 28.756 -7.222 -34.198 1.00 86.44 590 SER A N 1
ATOM 4297 C CA . SER A 1 590 ? 28.300 -7.399 -32.808 1.00 86.44 590 SER A CA 1
ATOM 4298 C C . SER A 1 590 ? 29.232 -8.247 -31.933 1.00 86.44 590 SER A C 1
ATOM 4300 O O . SER A 1 590 ? 29.281 -8.042 -30.721 1.00 86.44 590 SER A O 1
ATOM 4302 N N . ASP A 1 591 ? 30.007 -9.155 -32.523 1.00 81.00 591 ASP A N 1
ATOM 4303 C CA . ASP A 1 591 ? 31.016 -9.959 -31.825 1.00 81.00 591 ASP A CA 1
ATOM 4304 C C . ASP A 1 591 ? 32.452 -9.419 -31.996 1.00 81.00 591 ASP A C 1
ATOM 4306 O O . ASP A 1 591 ? 33.412 -10.008 -31.496 1.00 81.00 591 ASP A O 1
ATOM 4310 N N . GLY A 1 592 ? 32.600 -8.277 -32.675 1.00 80.19 592 GLY A N 1
ATOM 4311 C CA . GLY A 1 592 ? 33.871 -7.623 -32.975 1.00 80.19 592 GLY A CA 1
ATOM 4312 C C . GLY A 1 592 ? 34.627 -8.192 -34.180 1.00 80.19 592 GLY A C 1
ATOM 4313 O O . GLY A 1 592 ? 35.766 -7.786 -34.401 1.00 80.19 592 GLY A O 1
ATOM 4314 N N . SER A 1 593 ? 34.046 -9.114 -34.956 1.00 81.44 593 SER A N 1
ATOM 4315 C CA . SER A 1 593 ? 34.764 -9.824 -36.027 1.00 81.44 593 SER A CA 1
ATOM 4316 C C . SER A 1 593 ? 34.640 -9.211 -37.430 1.00 81.44 593 SER A C 1
ATOM 4318 O O . SER A 1 593 ? 35.453 -9.532 -38.304 1.00 81.44 593 SER A O 1
ATOM 4320 N N . ALA A 1 594 ? 33.681 -8.306 -37.660 1.00 91.25 594 ALA A N 1
ATOM 4321 C CA . ALA A 1 594 ? 33.462 -7.724 -38.984 1.00 91.25 594 ALA A CA 1
ATOM 4322 C C . ALA A 1 594 ? 34.648 -6.858 -39.477 1.00 91.25 594 ALA A C 1
ATOM 4324 O O . ALA A 1 594 ? 35.213 -6.059 -38.724 1.00 91.25 594 ALA A O 1
ATOM 4325 N N . PRO A 1 595 ? 35.011 -6.942 -40.771 1.00 93.00 595 PRO A N 1
ATOM 4326 C CA . PRO A 1 595 ? 36.068 -6.140 -41.366 1.00 93.00 595 PRO A CA 1
ATOM 4327 C C . PRO A 1 595 ? 35.630 -4.683 -41.585 1.00 93.00 595 PRO A C 1
ATOM 4329 O O . PRO A 1 595 ? 34.485 -4.389 -41.927 1.00 93.00 595 PRO A O 1
ATOM 4332 N N . PHE A 1 596 ? 36.588 -3.765 -41.465 1.00 96.12 596 PHE A N 1
ATOM 4333 C CA . PHE A 1 596 ? 36.423 -2.330 -41.715 1.00 96.12 596 PHE A CA 1
ATOM 4334 C C . PHE A 1 596 ? 37.048 -1.911 -43.055 1.00 96.12 596 PHE A C 1
ATOM 4336 O O . PHE A 1 596 ? 37.802 -2.672 -43.661 1.00 96.12 596 PHE A O 1
ATOM 4343 N N . ALA A 1 597 ? 36.784 -0.677 -43.505 1.00 96.19 597 ALA A N 1
ATOM 4344 C CA . ALA A 1 597 ? 37.326 -0.125 -44.755 1.00 96.19 597 ALA A CA 1
ATOM 4345 C C . ALA A 1 597 ? 37.002 -0.954 -46.018 1.00 96.19 597 ALA A C 1
ATOM 4347 O O . ALA A 1 597 ? 37.796 -1.008 -46.963 1.00 96.19 597 ALA A O 1
ATOM 4348 N N . ILE A 1 598 ? 35.826 -1.583 -46.044 1.00 96.81 598 ILE A N 1
ATOM 4349 C CA . ILE A 1 598 ? 35.315 -2.374 -47.169 1.00 96.81 598 ILE A CA 1
ATOM 4350 C C . ILE A 1 598 ? 34.085 -1.722 -47.800 1.00 96.81 598 ILE A C 1
ATOM 4352 O O . ILE A 1 598 ? 33.352 -1.003 -47.134 1.00 96.81 598 ILE A O 1
ATOM 4356 N N . ASN A 1 599 ? 33.848 -2.017 -49.076 1.00 97.00 599 ASN A N 1
ATOM 4357 C CA . ASN A 1 599 ? 32.597 -1.699 -49.755 1.00 97.00 599 ASN A CA 1
ATOM 4358 C C . ASN A 1 599 ? 31.535 -2.730 -49.348 1.00 97.00 599 ASN A C 1
ATOM 4360 O O . ASN A 1 599 ? 31.637 -3.896 -49.736 1.00 97.00 599 ASN A O 1
ATOM 4364 N N . ILE A 1 600 ? 30.548 -2.326 -48.552 1.00 96.44 600 ILE A N 1
ATOM 4365 C CA . ILE A 1 600 ? 29.485 -3.237 -48.084 1.00 96.44 600 ILE A CA 1
ATOM 4366 C C . ILE A 1 600 ? 28.438 -3.527 -49.170 1.00 96.44 600 ILE A C 1
ATOM 4368 O O . ILE A 1 600 ? 27.643 -4.456 -49.028 1.00 96.44 600 ILE A O 1
ATOM 4372 N N . LEU A 1 601 ? 28.461 -2.776 -50.274 1.00 95.12 601 LEU A N 1
ATOM 4373 C CA . LEU A 1 601 ? 27.628 -3.000 -51.455 1.00 95.12 601 LEU A CA 1
ATOM 4374 C C . LEU A 1 601 ? 28.265 -3.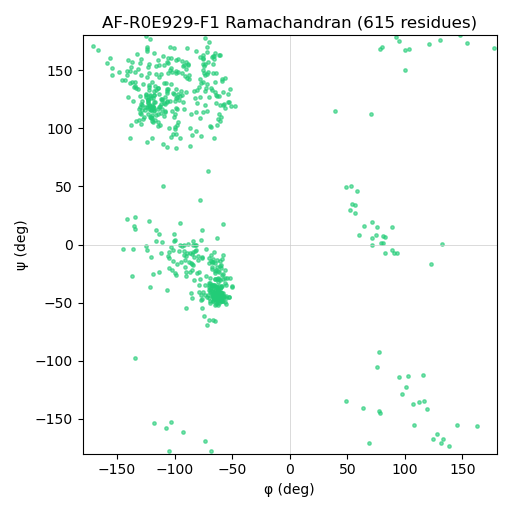943 -52.491 1.00 95.12 601 LEU A C 1
ATOM 4376 O O . LEU A 1 601 ? 27.594 -4.316 -53.452 1.00 95.12 601 LEU A O 1
ATOM 4380 N N . ASP A 1 602 ? 29.526 -4.346 -52.321 1.00 94.62 602 ASP A N 1
ATOM 4381 C CA . ASP A 1 602 ? 30.175 -5.360 -53.153 1.00 94.62 602 ASP A CA 1
ATOM 4382 C C . ASP A 1 602 ? 29.656 -6.754 -52.751 1.00 94.62 602 ASP A C 1
ATOM 4384 O O . ASP A 1 602 ? 29.940 -7.220 -51.640 1.00 94.62 602 ASP A O 1
ATOM 4388 N N . PRO A 1 603 ? 28.927 -7.474 -53.631 1.00 89.56 603 PRO A N 1
ATOM 4389 C CA . PRO A 1 603 ? 28.395 -8.794 -53.306 1.00 89.56 603 PRO A CA 1
ATOM 4390 C C . PRO A 1 603 ? 29.474 -9.805 -52.898 1.00 89.56 603 PRO A C 1
ATOM 4392 O O . PRO A 1 603 ? 29.184 -10.726 -52.135 1.00 89.56 603 PRO A O 1
ATOM 4395 N N . ALA A 1 604 ? 30.725 -9.626 -53.344 1.00 91.44 604 ALA A N 1
ATOM 4396 C CA . ALA A 1 604 ? 31.841 -10.488 -52.960 1.00 91.44 604 ALA A CA 1
ATOM 4397 C C . ALA A 1 604 ? 32.238 -10.352 -51.478 1.00 91.44 604 ALA A C 1
ATOM 4399 O O . ALA A 1 604 ? 32.971 -11.198 -50.965 1.00 91.44 604 ALA A O 1
ATOM 4400 N N . LYS A 1 605 ? 31.768 -9.308 -50.782 1.00 89.88 605 LYS A N 1
ATOM 4401 C CA . LYS A 1 605 ? 32.010 -9.081 -49.349 1.00 89.88 605 LYS A CA 1
ATOM 4402 C C . LYS A 1 605 ? 30.955 -9.714 -48.443 1.00 89.88 605 LYS A C 1
ATOM 4404 O O . LYS A 1 605 ? 31.166 -9.755 -47.242 1.00 89.88 605 LYS A O 1
ATOM 4409 N N . GLY A 1 606 ? 29.847 -10.221 -48.992 1.00 88.81 606 GLY A N 1
ATOM 4410 C CA . GLY A 1 606 ? 28.820 -10.955 -48.237 1.00 88.81 606 GLY A CA 1
ATOM 4411 C C . GLY A 1 606 ? 27.779 -10.096 -47.502 1.00 88.81 606 GLY A C 1
ATOM 4412 O O . GLY A 1 606 ? 26.785 -10.642 -47.019 1.00 88.81 606 GLY A O 1
ATOM 4413 N N . TYR A 1 607 ? 27.949 -8.770 -47.470 1.00 93.12 607 TYR A N 1
ATOM 4414 C CA . TYR A 1 607 ? 27.026 -7.849 -46.790 1.00 93.12 607 TYR A CA 1
ATOM 4415 C C . TYR A 1 607 ? 25.907 -7.319 -47.682 1.00 93.12 607 TYR A C 1
ATOM 4417 O O . TYR A 1 607 ? 24.881 -6.906 -47.156 1.00 93.12 607 TYR A O 1
ATOM 4425 N N . TYR A 1 608 ? 26.053 -7.388 -49.008 1.00 93.25 608 TYR A N 1
ATOM 4426 C CA . TYR A 1 608 ? 25.041 -6.899 -49.942 1.00 93.25 608 TYR A CA 1
ATOM 4427 C C . TYR A 1 608 ? 23.675 -7.556 -49.692 1.00 93.25 608 TYR A C 1
ATOM 4429 O O . TYR A 1 608 ? 23.511 -8.771 -49.857 1.00 93.25 608 TYR A O 1
ATOM 4437 N N . LYS A 1 609 ? 22.676 -6.746 -49.331 1.00 90.00 609 LYS A N 1
ATOM 4438 C CA . LYS A 1 609 ? 21.279 -7.166 -49.179 1.00 90.00 609 LYS A CA 1
ATOM 4439 C C . LYS A 1 609 ? 20.408 -6.423 -50.182 1.00 90.00 609 LYS A C 1
ATOM 4441 O O . LYS A 1 609 ? 20.143 -5.234 -50.026 1.00 90.00 609 LYS A O 1
ATOM 4446 N N . ALA A 1 610 ? 19.953 -7.138 -51.210 1.00 79.94 610 ALA A N 1
ATOM 4447 C CA . ALA A 1 610 ? 18.930 -6.621 -52.108 1.00 79.94 610 ALA A CA 1
ATOM 4448 C C . ALA A 1 610 ? 17.629 -6.418 -51.323 1.00 79.94 610 ALA A C 1
ATOM 4450 O O . ALA A 1 610 ? 17.166 -7.340 -50.653 1.00 79.94 610 ALA A O 1
ATOM 4451 N N . ASP A 1 611 ? 17.045 -5.229 -51.427 1.00 65.44 611 ASP A N 1
ATOM 4452 C CA . ASP A 1 611 ? 15.731 -4.946 -50.863 1.00 65.44 611 ASP A CA 1
ATOM 4453 C C . ASP A 1 611 ? 14.672 -5.107 -51.967 1.00 65.44 611 ASP A C 1
ATOM 4455 O O . ASP A 1 611 ? 14.796 -4.523 -53.049 1.00 65.44 611 ASP A O 1
ATOM 4459 N N . PHE A 1 612 ? 13.658 -5.950 -51.744 1.00 52.16 612 PHE A N 1
ATOM 4460 C CA . PHE A 1 612 ? 12.568 -6.147 -52.704 1.00 52.16 612 PHE A CA 1
ATOM 4461 C C . PHE A 1 612 ? 11.614 -4.955 -52.614 1.00 52.16 612 PHE A C 1
ATOM 4463 O O . PHE A 1 612 ? 10.673 -4.953 -51.823 1.00 52.16 612 PHE A O 1
ATOM 4470 N N . ILE A 1 613 ? 11.821 -3.938 -53.450 1.00 50.97 613 ILE A N 1
ATOM 4471 C CA . ILE A 1 613 ? 10.852 -2.847 -53.583 1.00 50.97 613 ILE A CA 1
ATOM 4472 C C . ILE A 1 613 ? 9.601 -3.407 -54.279 1.00 50.97 613 ILE A C 1
ATOM 4474 O O . ILE A 1 613 ? 9.582 -3.567 -55.502 1.00 50.97 613 ILE A O 1
ATOM 4478 N N . TYR A 1 614 ? 8.533 -3.684 -53.521 1.00 38.41 614 TYR A N 1
ATOM 4479 C CA . TYR A 1 614 ? 7.189 -3.695 -54.098 1.00 38.41 614 TYR A CA 1
ATOM 4480 C C . TYR A 1 614 ? 6.907 -2.273 -54.583 1.00 38.41 614 TYR A C 1
ATOM 4482 O O . TYR A 1 614 ? 6.628 -1.369 -53.799 1.00 38.41 614 TYR A O 1
ATOM 4490 N N . GLY A 1 615 ? 7.016 -2.073 -55.894 1.00 49.19 615 GLY A N 1
ATOM 4491 C CA . GLY A 1 615 ? 6.404 -0.928 -56.545 1.00 49.19 615 GLY A CA 1
ATOM 4492 C C . GLY A 1 615 ? 4.895 -0.993 -56.312 1.00 49.19 615 GLY A C 1
ATOM 4493 O O . GLY A 1 615 ? 4.222 -1.871 -56.847 1.00 49.19 615 GLY A O 1
ATOM 4494 N N . GLY A 1 616 ? 4.380 -0.083 -55.496 1.00 27.38 616 GLY A N 1
ATOM 4495 C CA . GLY A 1 616 ? 2.956 0.176 -55.302 1.00 27.38 616 GLY A CA 1
ATOM 4496 C C . GLY A 1 616 ? 2.743 1.685 -55.163 1.00 27.38 616 GLY A C 1
ATOM 4497 O O . GLY A 1 616 ? 3.646 2.348 -54.660 1.00 27.38 616 GLY A O 1
ATOM 4498 N N . PRO A 1 617 ? 1.608 2.199 -55.666 1.00 39.03 617 PRO A N 1
ATOM 4499 C CA . PRO A 1 617 ? 1.472 3.410 -56.490 1.00 39.03 617 PRO A CA 1
ATOM 4500 C C . PRO A 1 617 ? 1.904 4.742 -55.869 1.00 39.03 617 PRO A C 1
ATOM 4502 O O . PRO A 1 617 ? 1.723 4.933 -54.647 1.00 39.03 617 PRO A O 1
#